Protein AF-0000000079068312 (afdb_homodimer)

Sequence (578 aa):
MGRGDLSDEQWAALAPLLPVVVLGRPPVDRRKLIDGIRWRVRTGAPWRDLPREYGPWQTVYGLFRRWQRDGTWPMLLTRLQARADAAGLITWEVNVDSTICRAHQHAAGARRDGRAQKEPPGGVHVEPEDHGLGRSRGGFTTKIHLACEQGQRPLSVLVTAGQRGDSPPFTAVLERIRVPRIGPGRPRVRPLRVRGDKAYSSRANRVYLRKRGIRCTIPEPADQVGNRKRRGKGGGRPPAFDRQDYKARHAVECGINRLKRNRAVATRFDKLALPLEATVLIAAIGEWLMGRGDLSDEQWAALAPLLPVVVLGRPPVDRRKLIDGIRWRVRTGAPWRDLPREYGPWQTVYGLFRRWQRDGTWPMLLTRLQARADAAGLITWEVNVDSTICRAHQHAAGARRDGRAQKEPPGGVHVEPEDHGLGRSRGGFTTKIHLACEQGQRPLSVLVTAGQRGDSPPFTAVLERIRVPRIGPGRPRVRPLRVRGDKAYSSRANRVYLRKRGIRCTIPEPADQVGNRKRRGKGGGRPPAFDRQDYKARHAVECGINRLKRNRAVATRFDKLALPLEATVLIAAIGEWL

Organism: Streptomyces microflavus (NCBI:txid1919)

Radius of gyration: 27.27 Å; Cα contacts (8 Å, |Δi|>4): 1027; chains: 2; bounding box: 71×75×56 Å

pLDDT: mean 91.15, std 11.71, range [41.75, 98.69]

Structure (mmCIF, N/CA/C/O backbone):
data_AF-0000000079068312-model_v1
#
loop_
_entity.id
_entity.type
_entity.pdbx_description
1 polymer 'IS5 family transposase'
#
loop_
_atom_site.group_PDB
_atom_site.id
_atom_site.type_symbol
_atom_site.label_atom_id
_atom_site.label_alt_id
_atom_site.label_comp_id
_atom_site.label_asym_id
_atom_site.label_entity_id
_atom_site.label_seq_id
_atom_site.pdbx_PDB_ins_code
_atom_site.Cartn_x
_atom_site.Cartn_y
_atom_site.Cartn_z
_atom_site.occupancy
_atom_site.B_iso_or_equiv
_atom_site.auth_seq_id
_atom_site.auth_comp_id
_atom_site.auth_asym_id
_atom_site.auth_atom_id
_atom_site.pdbx_PDB_model_num
ATOM 1 N N . MET A 1 1 ? 25.344 -10.359 2.004 1 69.12 1 MET A N 1
ATOM 2 C CA . MET A 1 1 ? 24.078 -10.656 1.359 1 69.12 1 MET A CA 1
ATOM 3 C C . MET A 1 1 ? 22.938 -9.859 1.995 1 69.12 1 MET A C 1
ATOM 5 O O . MET A 1 1 ? 22.875 -9.734 3.221 1 69.12 1 MET A O 1
ATOM 9 N N . GLY A 1 2 ? 22.297 -9.141 1.088 1 75.62 2 GLY A N 1
ATOM 10 C CA . GLY A 1 2 ? 21.219 -8.336 1.62 1 75.62 2 GLY A CA 1
ATOM 11 C C . GLY A 1 2 ? 20.016 -9.156 2.037 1 75.62 2 GLY A C 1
ATOM 12 O O . GLY A 1 2 ? 19.891 -10.328 1.672 1 75.62 2 GLY A O 1
ATOM 13 N N . ARG A 1 3 ? 19.203 -8.641 2.889 1 85 3 ARG A N 1
ATOM 14 C CA . ARG A 1 3 ? 17.953 -9.273 3.299 1 85 3 ARG A CA 1
ATOM 15 C C . ARG A 1 3 ? 17.078 -9.602 2.09 1 85 3 ARG A C 1
ATOM 17 O O . ARG A 1 3 ? 16.859 -8.75 1.23 1 85 3 ARG A O 1
ATOM 24 N N . GLY A 1 4 ? 16.688 -10.914 1.946 1 88.94 4 GLY A N 1
ATOM 25 C CA . GLY A 1 4 ? 15.828 -11.312 0.851 1 88.94 4 GLY A CA 1
ATOM 26 C C . GLY A 1 4 ? 16.578 -11.797 -0.37 1 88.94 4 GLY A C 1
ATOM 27 O O . GLY A 1 4 ? 15.984 -12.289 -1.325 1 88.94 4 GLY A O 1
ATOM 28 N N . ASP A 1 5 ? 17.953 -11.664 -0.339 1 94.81 5 ASP A N 1
ATOM 29 C CA . ASP A 1 5 ? 18.75 -12.18 -1.445 1 94.81 5 ASP A CA 1
ATOM 30 C C . ASP A 1 5 ? 18.641 -13.703 -1.534 1 94.81 5 ASP A C 1
ATOM 32 O O . ASP A 1 5 ? 18.359 -14.367 -0.54 1 94.81 5 ASP A O 1
ATOM 36 N N . LEU A 1 6 ? 18.938 -14.148 -2.766 1 97 6 LEU A N 1
ATOM 37 C CA . LEU A 1 6 ? 18.938 -15.594 -2.971 1 97 6 LEU A CA 1
ATOM 38 C C . LEU A 1 6 ? 20.062 -16.25 -2.174 1 97 6 LEU A C 1
ATOM 40 O O . LEU A 1 6 ? 21.219 -15.812 -2.229 1 97 6 LEU A O 1
ATOM 44 N N . SER A 1 7 ? 19.75 -17.297 -1.382 1 97.12 7 SER A N 1
ATOM 45 C CA . SER A 1 7 ? 20.781 -18.141 -0.792 1 97.12 7 SER A CA 1
ATOM 46 C C . SER A 1 7 ? 21.531 -18.922 -1.862 1 97.12 7 SER A C 1
ATOM 48 O O . SER A 1 7 ? 21.109 -18.969 -3.02 1 97.12 7 SER A O 1
ATOM 50 N N . ASP A 1 8 ? 22.625 -19.484 -1.487 1 96.06 8 ASP A N 1
ATOM 51 C CA . ASP A 1 8 ? 23.375 -20.297 -2.43 1 96.06 8 ASP A CA 1
ATOM 52 C C . ASP A 1 8 ? 22.547 -21.469 -2.93 1 96.06 8 ASP A C 1
ATOM 54 O O . ASP A 1 8 ? 22.625 -21.859 -4.098 1 96.06 8 ASP A O 1
ATOM 58 N N . GLU A 1 9 ? 21.75 -22.016 -2.072 1 96.62 9 GLU A N 1
ATOM 59 C CA . GLU A 1 9 ? 20.875 -23.125 -2.438 1 96.62 9 GLU A CA 1
ATOM 60 C C . GLU A 1 9 ? 19.812 -22.688 -3.436 1 96.62 9 GLU A C 1
ATOM 62 O O . GLU A 1 9 ? 19.562 -23.375 -4.43 1 96.62 9 GLU A O 1
ATOM 67 N N . GLN A 1 10 ? 19.234 -21.578 -3.191 1 97.25 10 GLN A N 1
ATOM 68 C CA . GLN A 1 10 ? 18.203 -21.047 -4.094 1 97.25 10 GLN A CA 1
ATOM 69 C C . GLN A 1 10 ? 18.797 -20.703 -5.457 1 97.25 10 GLN A C 1
ATOM 71 O O . GLN A 1 10 ? 18.172 -20.969 -6.492 1 97.25 10 GLN A O 1
ATOM 76 N N . TRP A 1 11 ? 19.953 -20.141 -5.395 1 96.5 11 TRP A N 1
ATOM 77 C CA . TRP A 1 11 ? 20.609 -19.797 -6.652 1 96.5 11 TRP A CA 1
ATOM 78 C C . TRP A 1 11 ? 20.969 -21.062 -7.441 1 96.5 11 TRP A C 1
ATOM 80 O O . TRP A 1 11 ? 20.781 -21.109 -8.656 1 96.5 11 TRP A O 1
ATOM 90 N N . ALA A 1 12 ? 21.422 -22.062 -6.762 1 96.44 12 ALA A N 1
ATOM 91 C CA . ALA A 1 12 ? 21.766 -23.312 -7.41 1 96.44 12 ALA A CA 1
ATOM 92 C C . ALA A 1 12 ? 20.547 -23.938 -8.094 1 96.44 12 ALA A C 1
ATOM 94 O O . ALA A 1 12 ? 20.672 -24.562 -9.148 1 96.44 12 ALA A O 1
ATOM 95 N N . ALA A 1 13 ? 19.406 -23.688 -7.52 1 96.38 13 ALA A N 1
ATOM 96 C CA . ALA A 1 13 ? 18.156 -24.203 -8.086 1 96.38 13 ALA A CA 1
ATOM 97 C C . ALA A 1 13 ? 17.703 -23.375 -9.281 1 96.38 13 ALA A C 1
ATOM 99 O O . ALA A 1 13 ? 17.203 -23.906 -10.266 1 96.38 13 ALA A O 1
ATOM 100 N N . LEU A 1 14 ? 17.922 -22.078 -9.234 1 97.06 14 LEU A N 1
ATOM 101 C CA . LEU A 1 14 ? 17.391 -21.156 -10.227 1 97.06 14 LEU A CA 1
ATOM 102 C C . LEU A 1 14 ? 18.328 -21.031 -11.414 1 97.06 14 LEU A C 1
ATOM 104 O O . LEU A 1 14 ? 17.875 -20.969 -12.562 1 97.06 14 LEU A O 1
ATOM 108 N N . ALA A 1 15 ? 19.594 -21.047 -11.203 1 95.56 15 ALA A N 1
ATOM 109 C CA . ALA A 1 15 ? 20.609 -20.719 -12.195 1 95.56 15 ALA A CA 1
ATOM 110 C C . ALA A 1 15 ? 20.5 -21.609 -13.422 1 95.56 15 ALA A C 1
ATOM 112 O O . ALA A 1 15 ? 20.516 -21.125 -14.555 1 95.56 15 ALA A O 1
ATOM 113 N N . PRO A 1 16 ? 20.328 -22.906 -13.234 1 94.81 16 PRO A N 1
ATOM 114 C CA . PRO A 1 16 ? 20.25 -23.781 -14.406 1 94.81 16 PRO A CA 1
ATOM 115 C C . PRO A 1 16 ? 19 -23.531 -15.25 1 94.81 16 PRO A C 1
ATOM 117 O O . PRO A 1 16 ? 18.922 -24 -16.391 1 94.81 16 PRO A O 1
ATOM 120 N N . LEU A 1 17 ? 18.062 -22.891 -14.688 1 95.81 17 LEU A N 1
ATOM 121 C CA . LEU A 1 17 ? 16.797 -22.688 -15.383 1 95.81 17 LEU A CA 1
ATOM 122 C C . LEU A 1 17 ? 16.812 -21.406 -16.219 1 95.81 17 LEU A C 1
ATOM 124 O O . LEU A 1 17 ? 15.906 -21.156 -17 1 95.81 17 LEU A O 1
ATOM 128 N N . LEU A 1 18 ? 17.828 -20.594 -16 1 94.69 18 LEU A N 1
ATOM 129 C CA . LEU A 1 18 ? 17.891 -19.297 -16.688 1 94.69 18 LEU A CA 1
ATOM 130 C C . LEU A 1 18 ? 18.172 -19.484 -18.172 1 94.69 18 LEU A C 1
ATOM 132 O O . LEU A 1 18 ? 18.812 -20.453 -18.578 1 94.69 18 LEU A O 1
ATOM 136 N N . PRO A 1 19 ? 17.594 -18.547 -18.922 1 90.25 19 PRO A N 1
ATOM 137 C CA . PRO A 1 19 ? 17.922 -18.609 -20.359 1 90.25 19 PRO A CA 1
ATOM 138 C C . PRO A 1 19 ? 19.406 -18.484 -20.625 1 90.25 19 PRO A C 1
ATOM 140 O O . PRO A 1 19 ? 20.109 -17.734 -19.922 1 90.25 19 PRO A O 1
ATOM 143 N N . VAL A 1 20 ? 19.891 -19.344 -21.531 1 80.56 20 VAL A N 1
ATOM 144 C CA . VAL A 1 20 ? 21.312 -19.328 -21.906 1 80.56 20 VAL A CA 1
ATOM 145 C C . VAL A 1 20 ? 21.609 -18.078 -22.734 1 80.56 20 VAL A C 1
ATOM 147 O O . VAL A 1 20 ? 20.828 -17.734 -23.625 1 80.56 20 VAL A O 1
ATOM 150 N N . VAL A 1 21 ? 22.484 -17.266 -22.125 1 67.69 21 VAL A N 1
ATOM 151 C CA . VAL A 1 21 ? 22.906 -16.109 -22.891 1 67.69 21 VAL A CA 1
ATOM 152 C C . VAL A 1 21 ? 23.953 -16.5 -23.922 1 67.69 21 VAL A C 1
ATOM 154 O O . VAL A 1 21 ? 24.984 -17.094 -23.578 1 67.69 21 VAL A O 1
ATOM 157 N N . VAL A 1 22 ? 23.547 -16.859 -25.203 1 59.09 22 VAL A N 1
ATOM 158 C CA . VAL A 1 22 ? 24.469 -17.328 -26.234 1 59.09 22 VAL A CA 1
ATOM 159 C C . VAL A 1 22 ? 25.547 -16.25 -26.469 1 59.09 22 VAL A C 1
ATOM 161 O O . VAL A 1 22 ? 26.734 -16.562 -26.547 1 59.09 22 VAL A O 1
ATOM 164 N N . LEU A 1 23 ? 25.312 -15.148 -27.125 1 53.06 23 LEU A N 1
ATOM 165 C CA . LEU A 1 23 ? 26.266 -14.219 -27.719 1 53.06 23 LEU A CA 1
ATOM 166 C C . LEU A 1 23 ? 26.391 -12.953 -26.891 1 53.06 23 LEU A C 1
ATOM 168 O O . LEU A 1 23 ? 25.438 -12.523 -26.25 1 53.06 23 LEU A O 1
ATOM 172 N N . GLY A 1 24 ? 27.719 -12.5 -26.5 1 51.12 24 GLY A N 1
ATOM 173 C CA . GLY A 1 24 ? 28.062 -11.156 -26.062 1 51.12 24 GLY A CA 1
ATOM 174 C C . GLY A 1 24 ? 28.719 -11.117 -24.688 1 51.12 24 GLY A C 1
ATOM 175 O O . GLY A 1 24 ? 29.172 -12.148 -24.188 1 51.12 24 GLY A O 1
ATOM 176 N N . ARG A 1 25 ? 28.875 -9.977 -24.125 1 53.34 25 ARG A N 1
ATOM 177 C CA . ARG A 1 25 ? 29.609 -9.648 -22.906 1 53.34 25 ARG A CA 1
ATOM 178 C C . ARG A 1 25 ? 29.062 -10.438 -21.719 1 53.34 25 ARG A C 1
ATOM 180 O O . ARG A 1 25 ? 27.859 -10.586 -21.562 1 53.34 25 ARG A O 1
ATOM 187 N N . PRO A 1 26 ? 30.047 -11.148 -21.172 1 54.88 26 PRO A N 1
ATOM 188 C CA . PRO A 1 26 ? 29.641 -11.891 -19.969 1 54.88 26 PRO A CA 1
ATOM 189 C C . PRO A 1 26 ? 28.625 -11.133 -19.125 1 54.88 26 PRO A C 1
ATOM 191 O O . PRO A 1 26 ? 28.797 -9.938 -18.875 1 54.88 26 PRO A O 1
ATOM 194 N N . PRO A 1 27 ? 27.406 -11.656 -19.031 1 55.81 27 PRO A N 1
ATOM 195 C CA . PRO A 1 27 ? 26.344 -10.914 -18.359 1 55.81 27 PRO A CA 1
ATOM 196 C C . PRO A 1 27 ? 26.734 -10.453 -16.969 1 55.81 27 PRO A C 1
ATOM 198 O O . PRO A 1 27 ? 27.562 -11.094 -16.312 1 55.81 27 PRO A O 1
ATOM 201 N N . VAL A 1 28 ? 26.625 -9.148 -16.641 1 63.72 28 VAL A N 1
ATOM 202 C CA . VAL A 1 28 ? 26.562 -8.656 -15.266 1 63.72 28 VAL A CA 1
ATOM 203 C C . VAL A 1 28 ? 26.031 -9.758 -14.344 1 63.72 28 VAL A C 1
ATOM 205 O O . VAL A 1 28 ? 25.297 -10.641 -14.789 1 63.72 28 VAL A O 1
ATOM 208 N N . ASP A 1 29 ? 26.641 -9.93 -13.172 1 86.81 29 ASP A N 1
ATOM 209 C CA . ASP A 1 29 ? 26.234 -10.891 -12.148 1 86.81 29 ASP A CA 1
ATOM 210 C C . ASP A 1 29 ? 24.703 -11 -12.078 1 86.81 29 ASP A C 1
ATOM 212 O O . ASP A 1 29 ? 24.047 -10.172 -11.438 1 86.81 29 ASP A O 1
ATOM 216 N N . ARG A 1 30 ? 24.172 -12 -12.969 1 91.69 30 ARG A N 1
ATOM 217 C CA . ARG A 1 30 ? 22.734 -12.203 -13.07 1 91.69 30 ARG A CA 1
ATOM 218 C C . ARG A 1 30 ? 22.109 -12.383 -11.695 1 91.69 30 ARG A C 1
ATOM 220 O O . ARG A 1 30 ? 20.984 -11.953 -11.461 1 91.69 30 ARG A O 1
ATOM 227 N N . ARG A 1 31 ? 22.891 -13.07 -10.922 1 94.94 31 ARG A N 1
ATOM 228 C CA . ARG A 1 31 ? 22.391 -13.273 -9.57 1 94.94 31 ARG A CA 1
ATOM 229 C C . ARG A 1 31 ? 22.125 -11.945 -8.875 1 94.94 31 ARG A C 1
ATOM 231 O O . ARG A 1 31 ? 21.078 -11.758 -8.258 1 94.94 31 ARG A O 1
ATOM 238 N N . LYS A 1 32 ? 23.031 -11.086 -9.062 1 95.56 32 LYS A N 1
ATOM 239 C CA . LYS A 1 32 ? 22.922 -9.766 -8.453 1 95.56 32 LYS A CA 1
ATOM 240 C C . LYS A 1 32 ? 21.734 -8.992 -9.016 1 95.56 32 LYS A C 1
ATOM 242 O O . LYS A 1 32 ? 21 -8.344 -8.273 1 95.56 32 LYS A O 1
ATOM 247 N N . LEU A 1 33 ? 21.531 -9.047 -10.273 1 96.25 33 LEU A N 1
ATOM 248 C CA . LEU A 1 33 ? 20.422 -8.344 -10.914 1 96.25 33 LEU A CA 1
ATOM 249 C C . LEU A 1 33 ? 19.078 -8.922 -10.469 1 96.25 33 LEU A C 1
ATOM 251 O O . LEU A 1 33 ? 18.141 -8.18 -10.172 1 96.25 33 LEU A O 1
ATOM 255 N N . ILE A 1 34 ? 19.016 -10.203 -10.391 1 97.56 34 ILE A N 1
ATOM 256 C CA . ILE A 1 34 ? 17.781 -10.859 -9.953 1 97.56 34 ILE A CA 1
ATOM 257 C C . ILE A 1 34 ? 17.5 -10.5 -8.492 1 97.56 34 ILE A C 1
ATOM 259 O O . ILE A 1 34 ? 16.359 -10.234 -8.125 1 97.56 34 ILE A O 1
ATOM 263 N N . ASP A 1 35 ? 18.578 -10.469 -7.715 1 97.81 35 ASP A N 1
ATOM 264 C CA . ASP A 1 35 ? 18.438 -10.047 -6.324 1 97.81 35 ASP A CA 1
ATOM 265 C C . ASP A 1 35 ? 17.875 -8.625 -6.238 1 97.81 35 ASP A C 1
ATOM 267 O O . ASP A 1 35 ? 17.031 -8.336 -5.387 1 97.81 35 ASP A O 1
ATOM 271 N N . GLY A 1 36 ? 18.375 -7.766 -7.102 1 97.62 36 GLY A N 1
ATOM 272 C CA . GLY A 1 36 ? 17.844 -6.41 -7.148 1 97.62 36 GLY A CA 1
ATOM 273 C C . GLY A 1 36 ? 16.375 -6.359 -7.484 1 97.62 36 GLY A C 1
ATOM 274 O O . GLY A 1 36 ? 15.617 -5.59 -6.879 1 97.62 36 GLY A O 1
ATOM 275 N N . ILE A 1 37 ? 15.953 -7.168 -8.445 1 98.5 37 ILE A N 1
ATOM 276 C CA . ILE A 1 37 ? 14.547 -7.238 -8.836 1 98.5 37 ILE A CA 1
ATOM 277 C C . ILE A 1 37 ? 13.711 -7.746 -7.66 1 98.5 37 ILE A C 1
ATOM 279 O O . ILE A 1 37 ? 12.656 -7.184 -7.355 1 98.5 37 ILE A O 1
ATOM 283 N N . ARG A 1 38 ? 14.219 -8.781 -7.023 1 98.38 38 ARG A N 1
ATOM 284 C CA . ARG A 1 38 ? 13.508 -9.352 -5.879 1 98.38 38 ARG A CA 1
ATOM 285 C C . ARG A 1 38 ? 13.43 -8.344 -4.73 1 98.38 38 ARG A C 1
ATOM 287 O O . ARG A 1 38 ? 12.43 -8.297 -4.016 1 98.38 38 ARG A O 1
ATOM 294 N N . TRP A 1 39 ? 14.492 -7.613 -4.551 1 97.94 39 TRP A N 1
ATOM 295 C CA . TRP A 1 39 ? 14.492 -6.559 -3.539 1 97.94 39 TRP A CA 1
ATOM 296 C C . TRP A 1 39 ? 13.375 -5.551 -3.803 1 97.94 39 TRP A C 1
ATOM 298 O O . TRP A 1 39 ? 12.633 -5.188 -2.889 1 97.94 39 TRP A O 1
ATOM 308 N N . ARG A 1 40 ? 13.25 -5.145 -5.07 1 98 40 ARG A N 1
ATOM 309 C CA . ARG A 1 40 ? 12.219 -4.188 -5.445 1 98 40 ARG A CA 1
ATOM 310 C C . ARG A 1 40 ? 10.82 -4.766 -5.227 1 98 40 ARG A C 1
ATOM 312 O O . ARG A 1 40 ? 9.914 -4.062 -4.789 1 98 40 ARG A O 1
ATOM 319 N N . VAL A 1 41 ? 10.656 -6.012 -5.5 1 98.31 41 VAL A N 1
ATOM 320 C CA . VAL A 1 41 ? 9.367 -6.676 -5.32 1 98.31 41 VAL A CA 1
ATOM 321 C C . VAL A 1 41 ? 9.023 -6.738 -3.832 1 98.31 41 VAL A C 1
ATOM 323 O O . VAL A 1 41 ? 7.887 -6.461 -3.441 1 98.31 41 VAL A O 1
ATOM 326 N N . ARG A 1 42 ? 10 -7.059 -3.039 1 97.62 42 ARG A N 1
ATOM 327 C CA . ARG A 1 42 ? 9.781 -7.215 -1.604 1 97.62 42 ARG A CA 1
ATOM 328 C C . ARG A 1 42 ? 9.484 -5.871 -0.945 1 97.62 42 ARG A C 1
ATOM 330 O O . ARG A 1 42 ? 8.594 -5.766 -0.103 1 97.62 42 ARG A O 1
ATOM 337 N N . THR A 1 43 ? 10.164 -4.832 -1.338 1 97.12 43 THR A N 1
ATOM 338 C CA . THR A 1 43 ? 10.109 -3.572 -0.606 1 97.12 43 THR A CA 1
ATOM 339 C C . THR A 1 43 ? 9.062 -2.639 -1.211 1 97.12 43 THR A C 1
ATOM 341 O O . THR A 1 43 ? 8.57 -1.731 -0.538 1 97.12 43 THR A O 1
ATOM 344 N N . GLY A 1 44 ? 8.828 -2.818 -2.486 1 96.62 44 GLY A N 1
ATOM 345 C CA . GLY A 1 44 ? 7.902 -1.925 -3.16 1 96.62 44 GLY A CA 1
ATOM 346 C C . GLY A 1 44 ? 8.492 -0.557 -3.445 1 96.62 44 GLY A C 1
ATOM 347 O O . GLY A 1 44 ? 7.789 0.342 -3.912 1 96.62 44 GLY A O 1
ATOM 348 N N . ALA A 1 45 ? 9.781 -0.341 -3.219 1 96.75 45 ALA A N 1
ATOM 349 C CA . ALA A 1 45 ? 10.422 0.949 -3.455 1 96.75 45 ALA A CA 1
ATOM 350 C C . ALA A 1 45 ? 10.414 1.303 -4.938 1 96.75 45 ALA A C 1
ATOM 352 O O . ALA A 1 45 ? 10.352 0.416 -5.793 1 96.75 45 ALA A O 1
ATOM 353 N N . PRO A 1 46 ? 10.414 2.623 -5.254 1 96.31 46 PRO A N 1
ATOM 354 C CA . PRO A 1 46 ? 10.617 2.988 -6.66 1 96.31 46 PRO A CA 1
A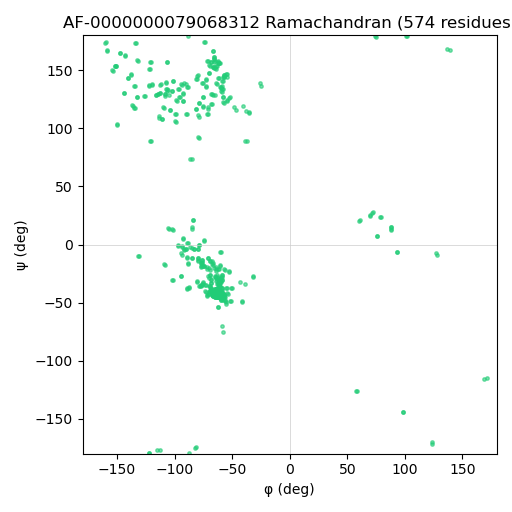TOM 355 C C . PRO A 1 46 ? 11.914 2.434 -7.238 1 96.31 46 PRO A C 1
ATOM 357 O O . PRO A 1 46 ? 12.922 2.357 -6.531 1 96.31 46 PRO A O 1
ATOM 360 N N . TRP A 1 47 ? 11.859 2.102 -8.508 1 96.06 47 TRP A N 1
ATOM 361 C CA . TRP A 1 47 ? 13.031 1.527 -9.172 1 96.06 47 TRP A CA 1
ATOM 362 C C . TRP A 1 47 ? 14.242 2.439 -9.023 1 96.06 47 TRP A C 1
ATOM 364 O O . TRP A 1 47 ? 15.359 1.964 -8.812 1 96.06 47 TRP A O 1
ATOM 374 N N . ARG A 1 48 ? 14.094 3.707 -9.07 1 95.5 48 ARG A N 1
ATOM 375 C CA . ARG A 1 48 ? 15.195 4.66 -9.023 1 95.5 48 ARG A CA 1
ATOM 376 C C . ARG A 1 48 ? 15.828 4.711 -7.641 1 95.5 48 ARG A C 1
ATOM 378 O O 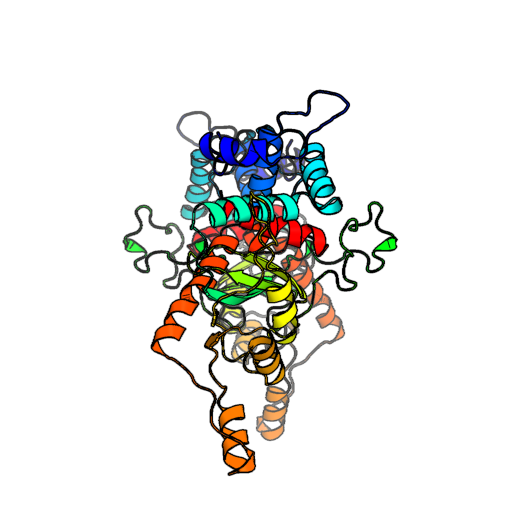. ARG A 1 48 ? 16.906 5.273 -7.465 1 95.5 48 ARG A O 1
ATOM 385 N N . ASP A 1 49 ? 15.172 4.105 -6.656 1 95.31 49 ASP A N 1
ATOM 386 C CA . ASP A 1 49 ? 15.672 4.102 -5.285 1 95.31 49 ASP A CA 1
ATOM 387 C C . ASP A 1 49 ? 16.328 2.762 -4.949 1 95.31 49 ASP A C 1
ATOM 389 O O . ASP A 1 49 ? 16.594 2.471 -3.779 1 95.31 49 ASP A O 1
ATOM 393 N N . LEU A 1 50 ? 16.562 1.973 -5.941 1 95.12 50 LEU A N 1
ATOM 394 C CA . LEU A 1 50 ? 17.25 0.696 -5.762 1 95.12 50 LEU A CA 1
ATOM 395 C C . LEU A 1 50 ? 18.641 0.901 -5.168 1 95.12 50 LEU A C 1
ATOM 397 O O . LEU A 1 50 ? 19.391 1.774 -5.613 1 95.12 50 LEU A O 1
ATOM 401 N N . PRO A 1 51 ? 18.969 0.11 -4.113 1 93.19 51 PRO A N 1
ATOM 402 C CA . PRO A 1 51 ? 20.328 0.218 -3.568 1 93.19 51 PRO A CA 1
ATOM 403 C C . PRO A 1 51 ? 21.406 0.001 -4.625 1 93.19 51 PRO A C 1
ATOM 405 O O . PRO A 1 51 ? 21.266 -0.867 -5.492 1 93.19 51 PRO A O 1
ATOM 408 N N . ARG A 1 52 ? 22.453 0.646 -4.492 1 90.69 52 ARG A N 1
ATOM 409 C CA . ARG A 1 52 ? 23.516 0.64 -5.492 1 90.69 52 ARG A CA 1
ATOM 410 C C . ARG A 1 52 ? 24.25 -0.702 -5.512 1 90.69 52 ARG A C 1
ATOM 412 O O . ARG A 1 52 ? 24.922 -1.034 -6.488 1 90.69 52 ARG A O 1
ATOM 419 N N . GLU A 1 53 ? 24.109 -1.401 -4.457 1 91 53 GLU A N 1
ATOM 420 C CA . GLU A 1 53 ? 24.797 -2.691 -4.367 1 91 53 GLU A CA 1
ATOM 421 C C . GLU A 1 53 ? 24.297 -3.65 -5.445 1 91 53 GLU A C 1
ATOM 423 O O . GLU A 1 53 ? 24.984 -4.617 -5.781 1 91 53 GLU A O 1
ATOM 428 N N . TYR A 1 54 ? 23.094 -3.43 -6.004 1 94.5 54 TYR A N 1
ATOM 429 C CA . TYR A 1 54 ? 22.547 -4.32 -7.02 1 94.5 54 TYR A CA 1
ATOM 430 C C . TYR A 1 54 ? 22.922 -3.852 -8.422 1 94.5 54 TYR A C 1
ATOM 432 O O . TYR A 1 54 ? 22.625 -4.527 -9.406 1 94.5 54 TYR A O 1
ATOM 440 N N . GLY A 1 55 ? 23.578 -2.676 -8.484 1 92.25 55 GLY A N 1
ATOM 441 C CA . GLY A 1 55 ? 23.906 -2.08 -9.773 1 92.25 55 GLY A CA 1
ATOM 442 C C . GLY A 1 55 ? 22.969 -0.949 -10.156 1 92.25 55 GLY A C 1
ATOM 443 O O . GLY A 1 55 ? 22.109 -0.557 -9.367 1 92.25 55 GLY A O 1
ATOM 444 N N . PRO A 1 56 ? 23.234 -0.345 -11.336 1 94.94 56 PRO A N 1
ATOM 445 C CA . PRO A 1 56 ? 22.344 0.727 -11.797 1 94.94 56 PRO A CA 1
ATOM 446 C C . PRO A 1 56 ? 20.891 0.272 -11.93 1 94.94 56 PRO A C 1
ATOM 448 O O . PRO A 1 56 ? 20.625 -0.79 -12.5 1 94.94 56 PRO A O 1
ATOM 451 N N . TRP A 1 57 ? 19.969 1.12 -11.398 1 95.56 57 TRP A N 1
ATOM 452 C CA . TRP A 1 57 ? 18.562 0.725 -11.398 1 95.56 57 TRP A CA 1
ATOM 453 C C . TRP A 1 57 ? 18.062 0.479 -12.82 1 95.56 57 TRP A C 1
ATOM 455 O O . TRP A 1 57 ? 17.219 -0.386 -13.047 1 95.56 57 TRP A O 1
ATOM 465 N N . GLN A 1 58 ? 18.656 1.149 -13.789 1 96.75 58 GLN A N 1
ATOM 466 C CA . GLN A 1 58 ? 18.234 0.985 -15.172 1 96.75 58 GLN A CA 1
ATOM 467 C C . GLN A 1 58 ? 18.547 -0.421 -15.68 1 96.75 58 GLN A C 1
ATOM 469 O O . GLN A 1 58 ? 17.766 -0.996 -16.453 1 96.75 58 GLN A O 1
ATOM 474 N N . THR A 1 59 ? 19.688 -0.914 -15.297 1 96.25 59 THR A N 1
ATOM 475 C CA . THR A 1 59 ? 20.109 -2.252 -15.711 1 96.25 59 THR A CA 1
ATOM 476 C C . THR A 1 59 ? 19.203 -3.311 -15.078 1 96.25 59 THR A C 1
ATOM 478 O O . THR A 1 59 ? 18.766 -4.242 -15.758 1 96.25 59 THR A O 1
ATOM 481 N N . VAL A 1 60 ? 18.922 -3.127 -13.797 1 97.06 60 VAL A N 1
ATOM 482 C CA . VAL A 1 60 ? 18.062 -4.059 -13.078 1 97.06 60 VAL A CA 1
ATOM 483 C C . VAL A 1 60 ? 16.656 -4.012 -13.664 1 97.06 60 VAL A C 1
ATOM 485 O O . VAL A 1 60 ? 16.078 -5.051 -13.977 1 97.06 60 VAL A O 1
ATOM 488 N N . TYR A 1 61 ? 16.172 -2.812 -13.891 1 97.25 61 TYR A N 1
ATOM 489 C CA . TYR A 1 61 ? 14.852 -2.633 -14.484 1 97.25 61 TYR A CA 1
ATOM 490 C C . TYR A 1 61 ? 14.805 -3.188 -15.898 1 97.25 61 TYR A C 1
ATOM 492 O O . TYR A 1 61 ? 13.805 -3.777 -16.312 1 97.25 61 TYR A O 1
ATOM 500 N N . GLY A 1 62 ? 15.852 -2.941 -16.578 1 96.06 62 GLY A N 1
ATOM 501 C CA . GLY A 1 62 ? 15.93 -3.477 -17.922 1 96.06 62 GLY A CA 1
ATOM 502 C C . GLY A 1 62 ? 15.766 -4.984 -17.984 1 96.06 62 GLY A C 1
ATOM 503 O O . GLY A 1 62 ? 15.047 -5.508 -18.844 1 96.06 62 GLY A O 1
ATOM 504 N N . LEU A 1 63 ? 16.422 -5.648 -17.125 1 95.75 63 LEU A N 1
ATOM 505 C CA . LEU A 1 63 ? 16.281 -7.098 -17.078 1 95.75 63 LEU A CA 1
ATOM 506 C C . LEU A 1 63 ? 14.852 -7.492 -16.719 1 95.75 63 LEU A C 1
ATOM 508 O O . LEU A 1 63 ? 14.281 -8.383 -17.359 1 95.75 63 LEU A O 1
ATOM 512 N N . PHE A 1 64 ? 14.305 -6.859 -15.75 1 97.88 64 PHE A N 1
ATOM 513 C CA . PHE A 1 64 ? 12.922 -7.086 -15.344 1 97.88 64 PHE A CA 1
ATOM 514 C C . PHE A 1 64 ? 11.984 -6.988 -16.547 1 97.88 64 PHE A C 1
ATOM 516 O O . PHE A 1 64 ? 11.172 -7.887 -16.766 1 97.88 64 PHE A O 1
ATOM 523 N N . ARG A 1 65 ? 12.133 -5.949 -17.312 1 96.5 65 ARG A N 1
ATOM 524 C CA . ARG A 1 65 ? 11.25 -5.664 -18.438 1 96.5 65 ARG A CA 1
ATOM 525 C C . ARG A 1 65 ? 11.492 -6.645 -19.578 1 96.5 65 ARG A C 1
ATOM 527 O O . ARG A 1 65 ? 10.539 -7.117 -20.203 1 96.5 65 ARG A O 1
ATOM 534 N N . ARG A 1 66 ? 12.688 -6.875 -19.844 1 95.19 66 ARG A N 1
ATOM 535 C CA . ARG A 1 66 ? 13.008 -7.812 -20.906 1 95.19 66 ARG A CA 1
ATOM 536 C C . ARG A 1 66 ? 12.398 -9.18 -20.641 1 95.19 66 ARG A C 1
ATOM 538 O O . ARG A 1 66 ? 11.773 -9.781 -21.516 1 95.19 66 ARG A O 1
ATOM 545 N N . TRP A 1 67 ? 12.586 -9.641 -19.422 1 96.5 67 TRP A N 1
ATOM 546 C CA . TRP A 1 67 ? 12.086 -10.961 -19.047 1 96.5 67 TRP A CA 1
ATOM 547 C C . TRP A 1 67 ? 10.562 -10.961 -18.969 1 96.5 67 TRP A C 1
ATOM 549 O O . TRP A 1 67 ? 9.93 -12 -19.188 1 96.5 67 TRP A O 1
ATOM 559 N N . GLN A 1 68 ? 9.992 -9.812 -18.656 1 96.69 68 GLN A N 1
ATOM 560 C CA . GLN A 1 68 ? 8.539 -9.672 -18.766 1 96.69 68 GLN A CA 1
ATOM 561 C C . GLN A 1 68 ? 8.078 -9.797 -20.203 1 96.69 68 GLN A C 1
ATOM 563 O O . GLN A 1 68 ? 7.121 -10.516 -20.5 1 96.69 68 GLN A O 1
ATOM 568 N N . ARG A 1 69 ? 8.734 -9.25 -21.094 1 95.44 69 ARG A N 1
ATOM 569 C CA . ARG A 1 69 ? 8.328 -9.148 -22.484 1 95.44 69 ARG A CA 1
ATOM 570 C C . ARG A 1 69 ? 8.547 -10.477 -23.203 1 95.44 69 ARG A C 1
ATOM 572 O O . ARG A 1 69 ? 7.75 -10.852 -24.078 1 95.44 69 ARG A O 1
ATOM 579 N N . ASP A 1 70 ? 9.586 -11.117 -22.828 1 95.06 70 ASP A N 1
ATOM 580 C CA . ASP A 1 70 ? 9.906 -12.305 -23.609 1 95.06 70 ASP A CA 1
ATOM 581 C C . ASP A 1 70 ? 9.367 -13.562 -22.938 1 95.06 70 ASP A C 1
ATOM 583 O O . ASP A 1 70 ? 9.57 -14.68 -23.422 1 95.06 70 ASP A O 1
ATOM 587 N N . GLY A 1 71 ? 8.742 -13.43 -21.812 1 95.94 71 GLY A N 1
ATOM 588 C CA . GLY A 1 71 ? 8.062 -14.547 -21.172 1 95.94 71 GLY A CA 1
ATOM 589 C C . GLY A 1 71 ? 8.961 -15.359 -20.266 1 95.94 71 GLY A C 1
ATOM 590 O O . GLY A 1 71 ? 8.617 -16.484 -19.891 1 95.94 71 GLY A O 1
ATOM 591 N N . THR A 1 72 ? 10.109 -14.844 -19.906 1 96.88 72 THR A N 1
ATOM 592 C CA . THR A 1 72 ? 11.062 -15.57 -19.078 1 96.88 72 THR A CA 1
ATOM 593 C C . THR A 1 72 ? 10.516 -15.781 -17.672 1 96.88 72 THR A C 1
ATOM 595 O O . THR A 1 72 ? 10.688 -16.859 -17.094 1 96.88 72 THR A O 1
ATOM 598 N N . TRP A 1 73 ? 9.836 -14.82 -17.109 1 97.62 73 TRP A N 1
ATOM 599 C CA . TRP A 1 73 ? 9.336 -14.961 -15.742 1 97.62 73 TRP A CA 1
ATOM 600 C C . TRP A 1 73 ? 8.352 -16.125 -15.641 1 97.62 73 TRP A C 1
ATOM 602 O O . TRP A 1 73 ? 8.539 -17.031 -14.836 1 97.62 73 TRP A O 1
ATOM 612 N N . PRO A 1 74 ? 7.285 -16.141 -16.516 1 96.69 74 PRO A N 1
ATOM 613 C CA . PRO A 1 74 ? 6.391 -17.297 -16.406 1 96.69 74 PRO A CA 1
ATOM 614 C C . PRO A 1 74 ? 7.09 -18.609 -16.75 1 96.69 74 PRO A C 1
ATOM 616 O O . PRO A 1 74 ? 6.75 -19.656 -16.172 1 96.69 74 PRO A O 1
ATOM 619 N N . MET A 1 75 ? 8.031 -18.578 -17.625 1 96.5 75 MET A N 1
ATOM 620 C CA . MET A 1 75 ? 8.797 -19.781 -17.938 1 96.5 75 MET A CA 1
ATOM 621 C C . MET A 1 75 ? 9.539 -20.297 -16.719 1 96.5 75 MET A C 1
ATOM 623 O O . MET A 1 75 ? 9.531 -21.5 -16.438 1 96.5 75 MET A O 1
ATOM 627 N N . LEU A 1 76 ? 10.18 -19.391 -15.984 1 97.62 76 LEU A N 1
ATOM 628 C CA . LEU A 1 76 ? 10.898 -19.781 -14.781 1 97.62 76 LEU A CA 1
ATOM 629 C C . LEU A 1 76 ? 9.953 -20.391 -13.75 1 97.62 76 LEU A C 1
ATOM 631 O O . LEU A 1 76 ? 10.289 -21.406 -13.125 1 97.62 76 LEU A O 1
ATOM 635 N N . LEU A 1 77 ? 8.797 -19.781 -13.578 1 97.81 77 LEU A N 1
ATOM 636 C CA . LEU A 1 77 ? 7.801 -20.312 -12.648 1 97.81 77 LEU A CA 1
ATOM 637 C C . LEU A 1 77 ? 7.422 -21.734 -13.016 1 97.81 77 LEU A C 1
ATOM 639 O O . LEU A 1 77 ? 7.43 -22.625 -12.164 1 97.81 77 LEU A O 1
ATOM 643 N N . THR A 1 78 ? 7.191 -21.953 -14.289 1 96.75 78 THR A N 1
ATOM 644 C CA . THR A 1 78 ? 6.746 -23.266 -14.75 1 96.75 78 THR A CA 1
ATOM 645 C C . THR A 1 78 ? 7.859 -24.297 -14.609 1 96.75 78 THR A C 1
ATOM 647 O O . THR A 1 78 ? 7.602 -25.453 -14.258 1 96.75 78 THR A O 1
ATOM 650 N N . ARG A 1 79 ? 9.047 -23.922 -14.836 1 97.06 79 ARG A N 1
ATOM 651 C CA . ARG A 1 79 ? 10.172 -24.844 -14.703 1 97.06 79 ARG A CA 1
ATOM 652 C C . ARG A 1 79 ? 10.383 -25.234 -13.242 1 97.06 79 ARG A C 1
ATOM 654 O O . ARG A 1 79 ? 10.703 -26.391 -12.945 1 97.06 79 ARG A O 1
ATOM 661 N N . LEU A 1 80 ? 10.242 -24.25 -12.383 1 97.94 80 LEU A N 1
ATOM 662 C CA . LEU A 1 80 ? 10.336 -24.562 -10.961 1 97.94 80 LEU A CA 1
ATOM 663 C C . LEU A 1 80 ? 9.211 -25.5 -10.531 1 97.94 80 LEU A C 1
ATOM 665 O O . LEU A 1 80 ? 9.43 -26.422 -9.742 1 97.94 80 LEU A O 1
ATOM 669 N N . GLN A 1 81 ? 8.023 -25.297 -11.031 1 98.12 81 GLN A N 1
ATOM 670 C CA . GLN A 1 81 ? 6.887 -26.172 -10.75 1 98.12 81 GLN A CA 1
ATOM 671 C C . GLN A 1 81 ? 7.129 -27.578 -11.273 1 98.12 81 GLN A C 1
ATOM 673 O O . GLN A 1 81 ? 6.773 -28.562 -10.617 1 98.12 81 GLN A O 1
ATOM 678 N N . ALA A 1 82 ? 7.723 -27.641 -12.438 1 97.88 82 ALA A N 1
ATOM 679 C CA . ALA A 1 82 ? 8.039 -28.953 -13.008 1 97.88 82 ALA A CA 1
ATOM 680 C C . ALA A 1 82 ? 8.961 -29.75 -12.086 1 97.88 82 ALA A C 1
ATOM 682 O O . ALA A 1 82 ? 8.734 -30.938 -11.844 1 97.88 82 ALA A O 1
ATOM 683 N N . ARG A 1 83 ? 9.938 -29.078 -11.609 1 97.06 83 ARG A N 1
ATOM 684 C CA . ARG A 1 83 ? 10.859 -29.734 -10.68 1 97.06 83 ARG A CA 1
ATOM 685 C C . ARG A 1 83 ? 10.141 -30.156 -9.398 1 97.06 83 ARG A C 1
ATOM 687 O O . ARG A 1 83 ? 10.367 -31.25 -8.891 1 97.06 83 ARG A O 1
ATOM 694 N N . ALA A 1 84 ? 9.289 -29.281 -8.898 1 97.56 84 ALA A N 1
ATOM 695 C CA . ALA A 1 84 ? 8.523 -29.578 -7.691 1 97.56 84 ALA A CA 1
ATOM 696 C C . ALA A 1 84 ? 7.59 -30.766 -7.91 1 97.56 84 ALA A C 1
ATOM 698 O O . ALA A 1 84 ? 7.461 -31.625 -7.039 1 97.56 84 ALA A O 1
ATOM 699 N N . ASP A 1 85 ? 6.961 -30.766 -9.047 1 97 85 ASP A N 1
ATOM 700 C CA . ASP A 1 85 ? 6.047 -31.859 -9.367 1 97 85 ASP A CA 1
ATOM 701 C C . ASP A 1 85 ? 6.793 -33.188 -9.453 1 97 85 ASP A C 1
ATOM 703 O O . ASP A 1 85 ? 6.32 -34.219 -8.93 1 97 85 ASP A O 1
ATOM 707 N N . ALA A 1 86 ? 7.941 -33.188 -10.102 1 96.19 86 ALA A N 1
ATOM 708 C CA . ALA A 1 86 ? 8.758 -34.375 -10.227 1 96.19 86 ALA A CA 1
ATOM 709 C C . ALA A 1 86 ? 9.188 -34.906 -8.852 1 96.19 86 ALA A C 1
ATOM 711 O O . ALA A 1 86 ? 9.312 -36.094 -8.648 1 96.19 86 ALA A O 1
ATOM 712 N N . ALA A 1 87 ? 9.359 -34 -7.945 1 96.44 87 ALA A N 1
ATOM 713 C CA . ALA A 1 87 ? 9.773 -34.344 -6.59 1 96.44 87 ALA A CA 1
ATOM 714 C C . ALA A 1 87 ? 8.57 -34.688 -5.727 1 96.44 87 ALA A C 1
ATOM 716 O O . ALA A 1 87 ? 8.719 -35 -4.535 1 96.44 87 ALA A O 1
ATOM 717 N N . GLY A 1 88 ? 7.359 -34.594 -6.281 1 96 88 GLY A N 1
ATOM 718 C CA . GLY A 1 88 ? 6.152 -34.969 -5.555 1 96 88 GLY A CA 1
ATOM 719 C C . GLY A 1 88 ? 5.707 -33.906 -4.574 1 96 88 GLY A C 1
ATOM 720 O O . GLY A 1 88 ? 5.012 -34.188 -3.598 1 96 88 GLY A O 1
ATOM 721 N N . LEU A 1 89 ? 6.129 -32.625 -4.855 1 96.38 89 LEU A N 1
ATOM 722 C CA . LEU A 1 89 ? 5.887 -31.562 -3.891 1 96.38 89 LEU A CA 1
ATOM 723 C C . LEU A 1 89 ? 4.602 -30.812 -4.219 1 96.38 89 LEU A C 1
ATOM 725 O O . LEU A 1 89 ? 4.129 -30 -3.424 1 96.38 89 LEU A O 1
ATOM 729 N N . ILE A 1 90 ? 3.963 -31.062 -5.332 1 97.62 90 ILE A N 1
ATOM 730 C CA . ILE A 1 90 ? 2.709 -30.406 -5.684 1 97.62 90 ILE A CA 1
ATOM 731 C C . ILE A 1 90 ? 1.535 -31.328 -5.359 1 97.62 90 ILE A C 1
ATOM 733 O O . ILE A 1 90 ? 1.449 -32.438 -5.883 1 97.62 90 ILE A O 1
ATOM 737 N N . THR A 1 91 ? 0.746 -30.938 -4.387 1 97.25 91 THR A N 1
ATOM 738 C CA . THR A 1 91 ? -0.534 -31.594 -4.152 1 97.25 91 THR A CA 1
ATOM 739 C C . THR A 1 91 ? -1.6 -31.062 -5.105 1 97.25 91 THR A C 1
ATOM 741 O O . THR A 1 91 ? -1.918 -29.875 -5.086 1 97.25 91 THR A O 1
ATOM 744 N N . TRP A 1 92 ? -2.104 -31.844 -5.914 1 96.94 92 TRP A N 1
ATOM 745 C CA . TRP A 1 92 ? -2.91 -31.438 -7.059 1 96.94 92 TRP A CA 1
ATOM 746 C C . TRP A 1 92 ? -4.363 -31.219 -6.648 1 96.94 92 TRP A C 1
ATOM 748 O O . TRP A 1 92 ? -5.273 -31.375 -7.465 1 96.94 92 TRP A O 1
ATOM 758 N N . GLU A 1 93 ? -4.605 -31 -5.406 1 97.62 93 GLU A N 1
ATOM 759 C CA . GLU A 1 93 ? -5.824 -30.359 -4.922 1 97.62 93 GLU A CA 1
ATOM 760 C C . GLU A 1 93 ? -5.656 -28.844 -4.84 1 97.62 93 GLU A C 1
ATOM 762 O O . GLU A 1 93 ? -4.891 -28.344 -4.016 1 97.62 93 GLU A O 1
ATOM 767 N N . VAL A 1 94 ? -6.363 -28.219 -5.676 1 98.19 94 VAL A N 1
ATOM 768 C CA . VAL A 1 94 ? -6.086 -26.812 -5.965 1 98.19 94 VAL A CA 1
ATOM 769 C C . VAL A 1 94 ? -7.172 -25.938 -5.344 1 98.19 94 VAL A C 1
ATOM 771 O O . VAL A 1 94 ? -8.352 -26.297 -5.352 1 98.19 94 VAL A O 1
ATOM 774 N N . ASN A 1 95 ? -6.75 -24.844 -4.801 1 98.5 95 ASN A N 1
ATOM 775 C CA . ASN A 1 95 ? -7.637 -23.859 -4.199 1 98.5 95 ASN A CA 1
ATOM 776 C C . ASN A 1 95 ? -7.617 -22.547 -4.977 1 98.5 95 ASN A C 1
ATOM 778 O O . ASN A 1 95 ? -6.547 -22.031 -5.297 1 98.5 95 ASN A O 1
ATOM 782 N N . VAL A 1 96 ? -8.812 -22.047 -5.305 1 98.38 96 VAL A N 1
ATOM 783 C CA . VAL A 1 96 ? -8.898 -20.828 -6.094 1 98.38 96 VAL A CA 1
ATOM 784 C C . VAL A 1 96 ? -9.484 -19.703 -5.242 1 98.38 96 VAL A C 1
ATOM 786 O O . VAL A 1 96 ? -10.406 -19.922 -4.457 1 98.38 96 VAL A O 1
ATOM 789 N N . ASP A 1 97 ? -8.969 -18.562 -5.32 1 98 97 ASP A N 1
ATOM 790 C CA . ASP A 1 97 ? -9.461 -17.344 -4.684 1 98 97 ASP A CA 1
ATOM 791 C C . ASP A 1 97 ? -8.906 -16.109 -5.383 1 98 97 ASP A C 1
ATOM 793 O O . ASP A 1 97 ? -8.195 -16.219 -6.387 1 98 97 ASP A O 1
ATOM 797 N N . SER A 1 98 ? -9.336 -14.977 -5.02 1 97.38 98 SER A N 1
ATOM 798 C CA . SER A 1 98 ? -8.812 -13.711 -5.512 1 97.38 98 SER A CA 1
ATOM 799 C C . SER A 1 98 ? -8.539 -12.742 -4.367 1 97.38 98 SER A C 1
ATOM 801 O O . SER A 1 98 ? -8.969 -12.969 -3.236 1 97.38 98 SER A O 1
ATOM 803 N N . THR A 1 99 ? -7.734 -11.828 -4.602 1 94.81 99 THR A N 1
ATOM 804 C CA . THR A 1 99 ? -7.453 -10.781 -3.629 1 94.81 99 THR A CA 1
ATOM 805 C C . THR A 1 99 ? -7.367 -9.422 -4.312 1 94.81 99 THR A C 1
ATOM 807 O O . THR A 1 99 ? -6.918 -9.32 -5.453 1 94.81 99 THR A O 1
ATOM 810 N N . ILE A 1 100 ? -7.797 -8.391 -3.643 1 92.94 100 ILE A N 1
ATOM 811 C CA . ILE A 1 100 ? -7.777 -7.023 -4.16 1 92.94 100 ILE A CA 1
ATOM 812 C C . ILE A 1 100 ? -6.531 -6.301 -3.652 1 92.94 100 ILE A C 1
ATOM 814 O O . ILE A 1 100 ? -6.156 -6.441 -2.486 1 92.94 100 ILE A O 1
ATOM 818 N N . CYS A 1 101 ? -5.879 -5.633 -4.543 1 92.75 101 CYS A N 1
ATOM 819 C CA . CYS A 1 101 ? -4.746 -4.77 -4.223 1 92.75 101 CYS A CA 1
ATOM 820 C C . CYS A 1 101 ? -5.059 -3.314 -4.555 1 92.75 101 CYS A C 1
ATOM 822 O O . CYS A 1 101 ? -5.512 -3.008 -5.66 1 92.75 101 CYS A O 1
ATOM 824 N N . ARG A 1 102 ? -4.852 -2.471 -3.631 1 91.38 102 ARG A N 1
ATOM 825 C CA . ARG A 1 102 ? -5.031 -1.047 -3.893 1 91.38 102 ARG A CA 1
ATOM 826 C C . ARG A 1 102 ? -3.902 -0.506 -4.762 1 91.38 102 ARG A C 1
ATOM 828 O O . ARG A 1 102 ? -2.742 -0.887 -4.594 1 91.38 102 ARG A O 1
ATOM 835 N N . ALA A 1 103 ? -4.266 0.366 -5.645 1 93.81 103 ALA A N 1
ATOM 836 C CA . ALA A 1 103 ? -3.275 0.998 -6.512 1 93.81 103 ALA A CA 1
ATOM 837 C C . ALA A 1 103 ? -2.826 2.342 -5.941 1 93.81 103 ALA A C 1
ATOM 839 O O . ALA A 1 103 ? -3.656 3.168 -5.559 1 93.81 103 ALA A O 1
ATOM 840 N N . HIS A 1 104 ? -1.569 2.51 -5.805 1 93.44 104 HIS A N 1
ATOM 841 C CA . HIS A 1 104 ? -1.024 3.809 -5.426 1 93.44 104 HIS A CA 1
ATOM 842 C C . HIS A 1 104 ? -1.363 4.871 -6.465 1 93.44 104 HIS A C 1
ATOM 844 O O . HIS A 1 104 ? -1.607 4.551 -7.633 1 93.44 104 HIS A O 1
ATOM 850 N N . GLN A 1 105 ? -1.38 6.125 -6.109 1 88.38 105 GLN A N 1
ATOM 851 C CA . GLN A 1 105 ? -1.76 7.207 -7.012 1 88.38 105 GLN A CA 1
ATOM 852 C C . GLN A 1 105 ? -0.835 7.262 -8.227 1 88.38 105 GLN A C 1
ATOM 854 O O . GLN A 1 105 ? -1.249 7.68 -9.305 1 88.38 105 GLN A O 1
ATOM 859 N N . HIS A 1 106 ? 0.351 6.859 -8.031 1 84.25 106 HIS A N 1
ATOM 860 C CA . HIS A 1 106 ? 1.297 6.922 -9.141 1 84.25 106 HIS A CA 1
ATOM 861 C C . HIS A 1 106 ? 1.094 5.758 -10.102 1 84.25 106 HIS A C 1
ATOM 863 O O . HIS A 1 106 ? 1.694 5.727 -11.18 1 84.25 106 HIS A O 1
ATOM 869 N N . ALA A 1 107 ? 0.391 4.828 -9.68 1 84.25 107 ALA A N 1
ATOM 870 C CA . ALA A 1 107 ? 0.064 3.719 -10.57 1 84.25 107 ALA A CA 1
ATOM 871 C C . ALA A 1 107 ? -1.018 4.117 -11.57 1 84.25 107 ALA A C 1
ATOM 873 O O . ALA A 1 107 ? -1.234 3.43 -12.57 1 84.25 107 ALA A O 1
ATOM 874 N N . ALA A 1 108 ? -1.617 5.352 -11.164 1 69.88 108 ALA A N 1
ATOM 875 C CA . ALA A 1 108 ? -2.693 5.836 -12.023 1 69.88 108 ALA A CA 1
ATOM 876 C C . ALA A 1 108 ? -2.146 6.715 -13.141 1 69.88 108 ALA A C 1
ATOM 878 O O . ALA A 1 108 ? -1.124 7.387 -12.977 1 69.88 108 ALA A O 1
ATOM 879 N N . GLY A 1 109 ? -2.574 6.594 -14.453 1 61.38 109 GLY A N 1
ATOM 880 C CA . GLY A 1 109 ? -2.234 7.613 -15.43 1 61.38 109 GLY A CA 1
ATOM 881 C C . GLY A 1 109 ? -1.59 7.051 -16.688 1 61.38 109 GLY A C 1
ATOM 882 O O . GLY A 1 109 ? -0.999 7.789 -17.469 1 61.38 109 GLY A O 1
ATOM 883 N N . ALA A 1 110 ? -1.268 5.703 -16.609 1 56.84 110 ALA A N 1
ATOM 884 C CA . ALA A 1 110 ? -0.757 5.262 -17.906 1 56.84 110 ALA A CA 1
ATOM 885 C C . ALA A 1 110 ? -1.669 5.719 -19.031 1 56.84 110 ALA A C 1
ATOM 887 O O . ALA A 1 110 ? -2.893 5.754 -18.891 1 56.84 110 ALA A O 1
ATOM 888 N N . ARG A 1 111 ? -1.1 6.574 -19.953 1 51.38 111 ARG A N 1
ATOM 889 C CA . ARG A 1 111 ? -1.855 7.012 -21.109 1 51.38 111 ARG A CA 1
ATOM 890 C C . ARG A 1 111 ? -2.674 5.867 -21.703 1 51.38 111 ARG A C 1
ATOM 892 O O . ARG A 1 111 ? -2.186 4.738 -21.797 1 51.38 111 ARG A O 1
ATOM 899 N N . ARG A 1 112 ? -3.965 5.93 -21.766 1 49.09 112 ARG A N 1
ATOM 900 C CA . ARG A 1 112 ? -4.91 4.965 -22.312 1 49.09 112 ARG A CA 1
ATOM 901 C C . ARG A 1 112 ? -4.406 4.402 -23.641 1 49.09 112 ARG A C 1
ATOM 903 O O . ARG A 1 112 ? -4.758 3.285 -24.031 1 49.09 112 ARG A O 1
ATOM 910 N N . ASP A 1 113 ? -3.752 5.172 -24.297 1 45.69 113 ASP A N 1
ATOM 911 C CA . ASP A 1 113 ? -3.342 4.629 -25.594 1 45.69 113 ASP A CA 1
ATOM 912 C C . ASP A 1 113 ? -2.039 3.838 -25.469 1 45.69 113 ASP A C 1
ATOM 914 O O . ASP A 1 113 ? -0.955 4.422 -25.438 1 45.69 113 ASP A O 1
ATOM 918 N N . GLY A 1 114 ? -2.205 2.809 -24.938 1 42.28 114 GLY A N 1
ATOM 919 C CA . GLY A 1 114 ? -1.079 1.905 -24.766 1 42.28 114 GLY A CA 1
ATOM 920 C C . GLY A 1 114 ? -0.061 1.997 -25.891 1 42.28 114 GLY A C 1
ATOM 921 O O . GLY A 1 114 ? 1.098 1.612 -25.703 1 42.28 114 GLY A O 1
ATOM 922 N N . ARG A 1 115 ? -0.539 2.373 -27.078 1 45.91 115 ARG A N 1
ATOM 923 C CA . ARG A 1 115 ? 0.299 2.348 -28.266 1 45.91 115 ARG A CA 1
ATOM 924 C C . ARG A 1 115 ? 1.251 3.539 -28.297 1 45.91 115 ARG A C 1
ATOM 926 O O . ARG A 1 115 ? 2.232 3.539 -29.047 1 45.91 115 ARG A O 1
ATOM 933 N N . ALA A 1 116 ? 0.948 4.48 -27.578 1 47.72 116 ALA A N 1
ATOM 934 C CA . ALA A 1 116 ? 1.814 5.648 -27.688 1 47.72 116 ALA A CA 1
ATOM 935 C C . ALA A 1 116 ? 2.916 5.625 -26.641 1 47.72 116 ALA A C 1
ATOM 937 O O . ALA A 1 116 ? 3.658 6.598 -26.484 1 47.72 116 ALA A O 1
ATOM 938 N N . GLN A 1 117 ? 2.914 4.586 -25.781 1 53.09 117 GLN A N 1
ATOM 939 C CA . GLN A 1 117 ? 4 4.531 -24.812 1 53.09 117 GLN A CA 1
ATOM 940 C C . GLN A 1 117 ? 5.336 4.238 -25.484 1 53.09 117 GLN A C 1
ATOM 942 O O . GLN A 1 117 ? 5.379 3.543 -26.5 1 53.09 117 GLN A O 1
ATOM 947 N N . LYS A 1 118 ? 6.348 4.98 -25.234 1 51.94 118 LYS A N 1
ATOM 948 C CA . LYS A 1 118 ? 7.672 4.844 -25.828 1 51.94 118 LYS A CA 1
ATOM 949 C C . LYS A 1 118 ? 8.086 3.375 -25.922 1 51.94 118 LYS A C 1
ATOM 951 O O . LYS A 1 118 ? 8.688 2.957 -26.922 1 51.94 118 LYS A O 1
ATOM 956 N N . GLU A 1 119 ? 7.941 2.635 -24.781 1 60 119 GLU A N 1
ATOM 957 C CA . GLU A 1 119 ? 8.18 1.196 -24.875 1 60 119 GLU A CA 1
ATOM 958 C C . GLU A 1 119 ? 6.895 0.409 -24.641 1 60 119 GLU A C 1
ATOM 960 O O . GLU A 1 119 ? 6.266 0.523 -23.594 1 60 119 GLU A O 1
ATOM 965 N N . PRO A 1 120 ? 6.438 -0.159 -25.625 1 65.25 120 PRO A N 1
ATOM 966 C CA . PRO A 1 120 ? 5.18 -0.902 -25.5 1 65.25 120 PRO A CA 1
ATOM 967 C C . PRO A 1 120 ? 5.246 -1.997 -24.438 1 65.25 120 PRO A C 1
ATOM 969 O O . PRO A 1 120 ? 6.27 -2.68 -24.312 1 65.25 120 PRO A O 1
ATOM 972 N N . PRO A 1 121 ? 4.336 -2.037 -23.5 1 66.56 121 PRO A N 1
ATOM 973 C CA . PRO A 1 121 ? 4.332 -3.023 -22.422 1 66.56 121 PRO A CA 1
ATOM 974 C C . PRO A 1 121 ? 4.219 -4.461 -22.922 1 66.56 121 PRO A C 1
ATOM 976 O O . PRO A 1 121 ? 4.602 -5.398 -22.219 1 66.56 121 PRO A O 1
ATOM 979 N N . GLY A 1 122 ? 4.012 -4.562 -24.219 1 72.31 122 GLY A N 1
ATOM 980 C CA . GLY A 1 122 ? 3.66 -5.883 -24.719 1 72.31 122 GLY A CA 1
ATOM 981 C C . GLY A 1 122 ? 4.867 -6.727 -25.078 1 72.31 122 GLY A C 1
ATOM 982 O O . GLY A 1 122 ? 6 -6.375 -24.734 1 72.31 122 GLY A O 1
ATOM 983 N N . GLY A 1 123 ? 4.781 -7.852 -25.5 1 82.12 123 GLY A N 1
ATOM 984 C CA . GLY A 1 123 ? 5.637 -8.953 -25.906 1 82.12 123 GLY A CA 1
ATOM 985 C C . GLY A 1 123 ? 4.875 -10.242 -26.172 1 82.12 123 GLY A C 1
ATOM 986 O O . GLY A 1 123 ? 3.986 -10.273 -27.016 1 82.12 123 GLY A O 1
ATOM 987 N N . VAL A 1 124 ? 5.211 -11.156 -25.312 1 85.5 124 VAL A N 1
ATOM 988 C CA . VAL A 1 124 ? 4.543 -12.445 -25.5 1 85.5 124 VAL A CA 1
ATOM 989 C C . VAL A 1 124 ? 3.09 -12.344 -25.031 1 85.5 124 VAL A C 1
ATOM 991 O O . VAL A 1 124 ? 2.238 -13.125 -25.453 1 85.5 124 VAL A O 1
ATOM 994 N N . HIS A 1 125 ? 2.84 -11.312 -24.234 1 87.19 125 HIS A N 1
ATOM 995 C CA . HIS A 1 125 ? 1.481 -11.07 -23.75 1 87.19 125 HIS A CA 1
ATOM 996 C C . HIS A 1 125 ? 0.985 -9.695 -24.188 1 87.19 125 HIS A C 1
ATOM 998 O O . HIS A 1 125 ? 1.786 -8.805 -24.469 1 87.19 125 HIS A O 1
ATOM 1004 N N . VAL A 1 126 ? -0.315 -9.586 -24.219 1 88.81 126 VAL A N 1
ATOM 1005 C CA . VAL A 1 126 ? -0.922 -8.336 -24.656 1 88.81 126 VAL A CA 1
ATOM 1006 C C . VAL A 1 126 ? -1.406 -7.547 -23.438 1 88.81 126 VAL A C 1
ATOM 1008 O O . VAL A 1 126 ? -2.086 -8.094 -22.562 1 88.81 126 VAL A O 1
ATOM 1011 N N . GLU A 1 127 ? -1.062 -6.289 -23.422 1 91.62 127 GLU A N 1
ATOM 1012 C CA . GLU A 1 127 ? -1.524 -5.398 -22.359 1 91.62 127 GLU A CA 1
ATOM 1013 C C . GLU A 1 127 ? -3.027 -5.16 -22.453 1 91.62 127 GLU A C 1
ATOM 1015 O O . GLU A 1 127 ? -3.531 -4.754 -23.5 1 91.62 127 GLU A O 1
ATOM 1020 N N . PRO A 1 128 ? -3.711 -5.523 -21.391 1 91.12 128 PRO A N 1
ATOM 1021 C CA . PRO A 1 128 ? -5.145 -5.223 -21.469 1 91.12 128 PRO A CA 1
ATOM 1022 C C . PRO A 1 128 ? -5.43 -3.73 -21.609 1 91.12 128 PRO A C 1
ATOM 1024 O O . PRO A 1 128 ? -4.66 -2.902 -21.109 1 91.12 128 PRO A O 1
ATOM 1027 N N . GLU A 1 129 ? -6.531 -3.391 -22.125 1 88.5 129 GLU A N 1
ATOM 1028 C CA . GLU A 1 129 ? -6.898 -2.002 -22.391 1 88.5 129 GLU A CA 1
ATOM 1029 C C . GLU A 1 129 ? -7.023 -1.212 -21.094 1 88.5 129 GLU A C 1
ATOM 1031 O O . GLU A 1 129 ? -6.652 -0.038 -21.031 1 88.5 129 GLU A O 1
ATOM 1036 N N . ASP A 1 130 ? -7.559 -1.872 -20.109 1 89.69 130 ASP A N 1
ATOM 1037 C CA . ASP A 1 130 ? -7.789 -1.172 -18.844 1 89.69 130 ASP A CA 1
ATOM 1038 C C . ASP A 1 130 ? -6.566 -1.271 -17.938 1 89.69 130 ASP A C 1
ATOM 1040 O O . ASP A 1 130 ? -6.613 -0.848 -16.781 1 89.69 130 ASP A O 1
ATOM 1044 N N . HIS A 1 131 ? -5.484 -1.93 -18.391 1 90.69 131 HIS A N 1
ATOM 1045 C CA . HIS A 1 131 ? -4.227 -2.09 -17.672 1 90.69 131 HIS A CA 1
ATOM 1046 C C . HIS A 1 131 ? -4.438 -2.828 -16.359 1 90.69 131 HIS A C 1
ATOM 1048 O O . HIS A 1 131 ? -3.641 -2.686 -15.43 1 90.69 131 HIS A O 1
ATOM 1054 N N . GLY A 1 132 ? -5.57 -3.566 -16.266 1 92.56 132 GLY A N 1
ATOM 1055 C CA . GLY A 1 132 ? -5.832 -4.293 -15.023 1 92.56 132 GLY A CA 1
ATOM 1056 C C . GLY A 1 132 ? -6.164 -3.383 -13.859 1 92.56 132 GLY A C 1
ATOM 1057 O O . GLY A 1 132 ? -5.871 -3.711 -12.711 1 92.56 132 GLY A O 1
ATOM 1058 N N . LEU A 1 133 ? -6.688 -2.156 -14.117 1 91.69 133 LEU A N 1
ATOM 1059 C CA . LEU A 1 133 ? -7.051 -1.188 -13.094 1 91.69 133 LEU A CA 1
ATOM 1060 C C . LEU A 1 133 ? -8.523 -0.804 -13.203 1 91.69 133 LEU A C 1
ATOM 1062 O O . LEU A 1 133 ? -9.039 -0.632 -14.305 1 91.69 133 LEU A O 1
ATOM 1066 N N . GLY A 1 134 ? -9.148 -0.736 -12.07 1 89.19 134 GLY A N 1
ATOM 1067 C CA . GLY A 1 134 ? -10.531 -0.296 -12.039 1 89.19 134 GLY A CA 1
ATOM 1068 C C . GLY A 1 134 ? -10.969 0.214 -10.672 1 89.19 134 GLY A C 1
ATOM 1069 O O . GLY A 1 134 ? -10.203 0.141 -9.711 1 89.19 134 GLY A O 1
ATOM 1070 N N . ARG A 1 135 ? -12.062 0.849 -10.57 1 85.75 135 ARG A N 1
ATOM 1071 C CA . ARG A 1 135 ? -12.578 1.409 -9.32 1 85.75 135 ARG A CA 1
ATOM 1072 C C . ARG A 1 135 ? -13.5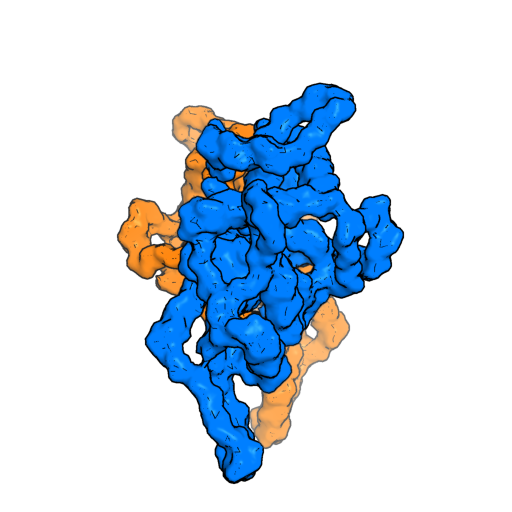08 0.425 -8.625 1 85.75 135 ARG A C 1
ATOM 1074 O O . ARG A 1 135 ? -14.414 -0.13 -9.25 1 85.75 135 ARG A O 1
ATOM 1081 N N . SER A 1 136 ? -13.172 0.115 -7.422 1 79.81 136 SER A N 1
ATOM 1082 C CA . SER A 1 136 ? -14 -0.708 -6.539 1 79.81 136 SER A CA 1
ATOM 1083 C C . SER A 1 136 ? -14.336 0.032 -5.25 1 79.81 136 SER A C 1
ATOM 1085 O O . SER A 1 136 ? -14.078 1.231 -5.129 1 79.81 136 SER A O 1
ATOM 1087 N N . ARG A 1 137 ? -15.117 -0.66 -4.316 1 69.38 137 ARG A N 1
ATOM 1088 C CA . ARG A 1 137 ? -15.438 -0.064 -3.023 1 69.38 137 ARG A CA 1
ATOM 1089 C C . ARG A 1 137 ? -14.172 0.412 -2.312 1 69.38 137 ARG A C 1
ATOM 1091 O O . ARG A 1 137 ? -14.219 1.361 -1.528 1 69.38 137 ARG A O 1
ATOM 1098 N N . GLY A 1 138 ? -13.047 -0.222 -2.732 1 67.44 138 GLY A N 1
ATOM 1099 C CA . GLY A 1 138 ? -11.781 0.14 -2.117 1 67.44 138 GLY A CA 1
ATOM 1100 C C . GLY A 1 138 ? -11.039 1.227 -2.875 1 67.44 138 GLY A C 1
ATOM 1101 O O . GLY A 1 138 ? -9.898 1.555 -2.541 1 67.44 138 GLY A O 1
ATOM 1102 N N . GLY A 1 139 ? -11.742 1.722 -3.875 1 78.06 139 GLY A N 1
ATOM 1103 C CA . GLY A 1 139 ? -11.078 2.752 -4.66 1 78.06 139 GLY A CA 1
ATOM 1104 C C . GLY A 1 139 ? -10.461 2.219 -5.934 1 78.06 139 GLY A C 1
ATOM 1105 O O . GLY A 1 139 ? -11.07 1.422 -6.648 1 78.06 139 GLY A O 1
ATOM 1106 N N . PHE A 1 140 ? -9.344 2.768 -6.285 1 87.19 140 PHE A N 1
ATOM 1107 C CA . PHE A 1 140 ? -8.594 2.354 -7.461 1 87.19 140 PHE A CA 1
ATOM 1108 C C . PHE A 1 140 ? -7.789 1.09 -7.172 1 87.19 140 PHE A C 1
ATOM 1110 O O . PHE A 1 140 ? -6.883 1.101 -6.336 1 87.19 140 PHE A O 1
ATOM 1117 N N . THR A 1 141 ? -8.227 -0.038 -7.832 1 92.5 141 THR A N 1
ATOM 1118 C CA . THR A 1 141 ? -7.707 -1.316 -7.359 1 92.5 141 THR A CA 1
ATOM 1119 C C . THR A 1 141 ? -7.477 -2.273 -8.523 1 92.5 141 THR A C 1
ATOM 1121 O O . THR A 1 141 ? -7.91 -2.01 -9.648 1 92.5 141 THR A O 1
ATOM 1124 N N . THR A 1 142 ? -6.75 -3.252 -8.352 1 95.75 142 THR A N 1
ATOM 1125 C CA . THR A 1 142 ? -6.559 -4.43 -9.188 1 95.75 142 THR A CA 1
ATOM 1126 C C . THR A 1 142 ? -6.902 -5.703 -8.422 1 95.75 142 THR A C 1
ATOM 1128 O O . THR A 1 142 ? -6.926 -5.703 -7.191 1 95.75 142 THR A O 1
ATOM 1131 N N . LYS A 1 143 ? -7.324 -6.66 -9.148 1 95.94 143 LYS A N 1
ATOM 1132 C CA . LYS A 1 143 ? -7.609 -7.965 -8.555 1 95.94 143 LYS A CA 1
ATOM 1133 C C . LYS A 1 143 ? -6.629 -9.023 -9.055 1 95.94 143 LYS A C 1
ATOM 1135 O O . LYS A 1 143 ? -6.316 -9.078 -10.25 1 95.94 143 LYS A O 1
ATOM 1140 N N . ILE A 1 144 ? -6.035 -9.789 -8.125 1 97.62 144 ILE A N 1
ATOM 1141 C CA . ILE A 1 144 ? -5.191 -10.93 -8.461 1 97.62 144 ILE A CA 1
ATOM 1142 C C . ILE A 1 144 ? -5.957 -12.227 -8.219 1 97.62 144 ILE A C 1
ATOM 1144 O O . ILE A 1 144 ? -6.348 -12.523 -7.086 1 97.62 144 ILE A O 1
ATOM 1148 N N . HIS A 1 145 ? -6.199 -12.961 -9.266 1 98 145 HIS A N 1
ATOM 1149 C CA . HIS A 1 145 ? -6.781 -14.297 -9.18 1 98 145 HIS A CA 1
ATOM 1150 C C . HIS A 1 145 ? -5.699 -15.367 -9.164 1 98 145 HIS A C 1
ATOM 1152 O O . HIS A 1 145 ? -4.707 -15.273 -9.891 1 98 145 HIS A O 1
ATOM 1158 N N . LEU A 1 146 ? -5.895 -16.328 -8.32 1 97.62 146 LEU A N 1
ATOM 1159 C CA . LEU A 1 146 ? -4.828 -17.312 -8.32 1 97.62 146 LEU A CA 1
ATOM 1160 C C . LEU A 1 146 ? -5.359 -18.688 -7.918 1 97.62 146 LEU A C 1
ATOM 1162 O O . LEU A 1 146 ? -6.422 -18.781 -7.305 1 97.62 146 LEU A O 1
ATOM 1166 N N . ALA A 1 147 ? -4.727 -19.688 -8.352 1 98.31 147 ALA A N 1
ATOM 1167 C CA . ALA A 1 147 ? -4.852 -21.078 -7.902 1 98.31 147 ALA A CA 1
ATOM 1168 C C . ALA A 1 147 ? -3.619 -21.5 -7.109 1 98.31 147 ALA A C 1
ATOM 1170 O O . ALA A 1 147 ? -2.486 -21.266 -7.535 1 98.31 147 ALA A O 1
ATOM 1171 N N . CYS A 1 148 ? -3.861 -22.031 -6 1 98.38 148 CYS A N 1
ATOM 1172 C CA . CYS A 1 148 ? -2.781 -22.516 -5.145 1 98.38 148 CYS A CA 1
ATOM 1173 C C . CYS A 1 148 ? -2.914 -24.016 -4.891 1 98.38 148 CYS A C 1
ATOM 1175 O O . CYS A 1 148 ? -4.02 -24.516 -4.691 1 98.38 148 CYS A O 1
ATOM 1177 N N . GLU A 1 149 ? -1.826 -24.672 -4.953 1 98.12 149 GLU A N 1
ATOM 1178 C CA . GLU A 1 149 ? -1.836 -26.047 -4.48 1 98.12 149 GLU A CA 1
ATOM 1179 C C . GLU A 1 149 ? -1.906 -26.109 -2.955 1 98.12 149 GLU A C 1
ATOM 1181 O O . GLU A 1 149 ? -1.961 -25.078 -2.291 1 98.12 149 GLU A O 1
ATOM 1186 N N . GLN A 1 150 ? -2.041 -27.281 -2.404 1 97.06 150 GLN A N 1
ATOM 1187 C CA . GLN A 1 150 ? -2.395 -27.422 -0.996 1 97.06 150 GLN A CA 1
ATOM 1188 C C . GLN A 1 150 ? -1.252 -26.969 -0.092 1 97.06 150 GLN A C 1
ATOM 1190 O O . GLN A 1 150 ? -1.479 -26.562 1.051 1 97.06 150 GLN A O 1
ATOM 1195 N N . GLY A 1 151 ? -0.027 -27.047 -0.576 1 96.38 151 GLY A N 1
ATOM 1196 C CA . GLY A 1 151 ? 1.122 -26.547 0.163 1 96.38 151 GLY A CA 1
ATOM 1197 C C . GLY A 1 151 ? 1.222 -25.031 0.161 1 96.38 151 GLY A C 1
ATOM 1198 O O . GLY A 1 151 ? 2.252 -24.469 0.542 1 96.38 151 GLY A O 1
ATOM 1199 N N . GLN A 1 152 ? 0.259 -24.281 -0.423 1 97.44 152 GLN A N 1
ATOM 1200 C CA . GLN A 1 152 ? 0.072 -22.844 -0.344 1 97.44 152 GLN A CA 1
ATOM 1201 C C . GLN A 1 152 ? 0.865 -22.125 -1.434 1 97.44 152 GLN A C 1
ATOM 1203 O O . GLN A 1 152 ? 1.091 -20.906 -1.351 1 97.44 152 GLN A O 1
ATOM 1208 N N . ARG A 1 153 ? 1.337 -22.891 -2.369 1 98.44 153 ARG A N 1
ATOM 1209 C CA . ARG A 1 153 ? 2.152 -22.266 -3.41 1 98.44 153 ARG A CA 1
ATOM 1210 C C . ARG A 1 153 ? 1.345 -22.062 -4.688 1 98.44 153 ARG A C 1
ATOM 1212 O O . ARG A 1 153 ? 0.547 -22.922 -5.07 1 98.44 153 ARG A O 1
ATOM 1219 N N . PRO A 1 154 ? 1.558 -20.922 -5.34 1 98 154 PRO A N 1
ATOM 1220 C CA . PRO A 1 154 ? 0.743 -20.594 -6.508 1 98 154 PRO A CA 1
ATOM 1221 C C . PRO A 1 154 ? 1.084 -21.438 -7.73 1 98 154 PRO A C 1
ATOM 1223 O O . PRO A 1 154 ? 2.262 -21.672 -8.008 1 98 154 PRO A O 1
ATOM 1226 N N . LEU A 1 155 ? 0.056 -21.891 -8.391 1 98.25 155 LEU A N 1
ATOM 1227 C CA . LEU A 1 155 ? 0.212 -22.609 -9.656 1 98.25 155 LEU A CA 1
ATOM 1228 C C . LEU A 1 155 ? -0.111 -21.688 -10.836 1 98.25 155 LEU A C 1
ATOM 1230 O O . LEU A 1 155 ? 0.44 -21.859 -11.93 1 98.25 155 LEU A O 1
ATOM 1234 N N . SER A 1 156 ? -0.985 -20.781 -10.594 1 97.38 156 SER A N 1
ATOM 1235 C CA . SER A 1 156 ? -1.35 -19.828 -11.641 1 97.38 156 SER A CA 1
ATOM 1236 C C . SER A 1 156 ? -1.79 -18.5 -11.039 1 97.38 156 SER A C 1
ATOM 1238 O O . SER A 1 156 ? -2.23 -18.438 -9.891 1 97.38 156 SER A O 1
ATOM 1240 N N . VAL A 1 157 ? -1.614 -17.469 -11.828 1 96.56 157 VAL A N 1
ATOM 1241 C CA . VAL A 1 157 ? -1.987 -16.109 -11.438 1 96.56 157 VAL A CA 1
ATOM 1242 C C . VAL A 1 157 ? -2.594 -15.367 -12.625 1 96.56 157 VAL A C 1
ATOM 1244 O O . VAL A 1 157 ? -2.168 -15.562 -13.766 1 96.56 157 VAL A O 1
ATOM 1247 N N . LEU A 1 158 ? -3.57 -14.562 -12.344 1 96.62 158 LEU A N 1
ATOM 1248 C CA . LEU A 1 158 ? -4.223 -13.719 -13.336 1 96.62 158 LEU A CA 1
ATOM 1249 C C . LEU A 1 158 ? -4.625 -12.375 -12.734 1 96.62 158 LEU A C 1
ATOM 1251 O O . LEU A 1 158 ? -5.176 -12.328 -11.633 1 96.62 158 LEU A O 1
ATOM 1255 N N . VAL A 1 159 ? -4.262 -11.289 -13.438 1 96.56 159 VAL A N 1
ATOM 1256 C CA . VAL A 1 159 ? -4.555 -9.945 -12.938 1 96.56 159 VAL A CA 1
ATOM 1257 C C . VAL A 1 159 ? -5.699 -9.336 -13.734 1 96.56 159 VAL A C 1
ATOM 1259 O O . VAL A 1 159 ? -5.727 -9.422 -14.961 1 96.56 159 VAL A O 1
ATOM 1262 N N . THR A 1 160 ? -6.664 -8.773 -13.078 1 96.5 160 THR A N 1
ATOM 1263 C CA . THR A 1 160 ? -7.766 -8.039 -13.695 1 96.5 160 THR A CA 1
ATOM 1264 C C . THR A 1 160 ? -8.008 -6.723 -12.969 1 96.5 160 THR A C 1
ATOM 1266 O O . THR A 1 160 ? -7.395 -6.453 -11.93 1 96.5 160 THR A O 1
ATOM 1269 N N . ALA A 1 161 ? -8.891 -5.938 -13.547 1 95.31 161 ALA A N 1
ATOM 1270 C CA . ALA A 1 161 ? -9.328 -4.727 -12.852 1 95.31 161 ALA A CA 1
ATOM 1271 C C . ALA A 1 161 ? -10.055 -5.07 -11.555 1 95.31 161 ALA A C 1
ATOM 1273 O O . ALA A 1 161 ? -10.688 -6.125 -11.445 1 95.31 161 ALA A O 1
ATOM 1274 N N . GLY A 1 162 ? -10.023 -4.191 -10.625 1 92.44 162 GLY A N 1
ATOM 1275 C CA . GLY A 1 162 ? -10.508 -4.43 -9.273 1 92.44 162 GLY A CA 1
ATOM 1276 C C . GLY A 1 162 ? -12 -4.695 -9.211 1 92.44 162 GLY A C 1
ATOM 1277 O O . GLY A 1 162 ? -12.469 -5.414 -8.328 1 92.44 162 GLY A O 1
ATOM 1278 N N . GLN A 1 163 ? -12.734 -4.176 -10.086 1 92.38 163 GLN A N 1
ATOM 1279 C CA . GLN A 1 163 ? -14.188 -4.285 -10.023 1 92.38 163 GLN A CA 1
ATOM 1280 C C . GLN A 1 163 ? -14.664 -5.594 -10.648 1 92.38 163 GLN A C 1
ATOM 1282 O O . GLN A 1 163 ? -15.836 -5.957 -10.523 1 92.38 163 GLN A O 1
ATOM 1287 N N . ARG A 1 164 ? -13.758 -6.293 -11.344 1 92.25 164 ARG A N 1
ATOM 1288 C CA . ARG A 1 164 ? -14.133 -7.535 -12.016 1 92.25 164 ARG A CA 1
ATOM 1289 C C . ARG A 1 164 ? -14.578 -8.586 -11 1 92.25 164 ARG A C 1
ATOM 1291 O O . ARG A 1 164 ? -13.961 -8.734 -9.938 1 92.25 164 ARG A O 1
ATOM 1298 N N . GLY A 1 165 ? -15.648 -9.297 -11.352 1 92.75 165 GLY A N 1
ATOM 1299 C CA . GLY A 1 165 ? -16.109 -10.383 -10.5 1 92.75 165 GLY A CA 1
ATOM 1300 C C . GLY A 1 165 ? -15.133 -11.531 -10.422 1 92.75 165 GLY A C 1
ATOM 1301 O O . GLY A 1 165 ? -14.305 -11.719 -11.312 1 92.75 165 GLY A O 1
ATOM 1302 N N . ASP A 1 166 ? -15.25 -12.367 -9.438 1 92.31 166 ASP A N 1
ATOM 1303 C CA . ASP A 1 166 ? -14.32 -13.461 -9.172 1 92.31 166 ASP A CA 1
ATOM 1304 C C . ASP A 1 166 ? -14.617 -14.656 -10.07 1 92.31 166 ASP A C 1
ATOM 1306 O O . ASP A 1 166 ? -13.719 -15.422 -10.414 1 92.31 166 ASP A O 1
ATOM 1310 N N . SER A 1 167 ? -15.859 -14.844 -10.398 1 94.69 167 SER A N 1
ATOM 1311 C CA . SER A 1 167 ? -16.297 -16.062 -11.055 1 94.69 167 SER A CA 1
ATOM 1312 C C . SER A 1 167 ? -15.836 -16.109 -12.516 1 94.69 167 SER A C 1
ATOM 1314 O O . SER A 1 167 ? -15.32 -17.125 -12.984 1 94.69 167 SER A O 1
ATOM 1316 N N . PRO A 1 168 ? -15.914 -15.023 -13.195 1 93.19 168 PRO A N 1
ATOM 1317 C CA . PRO A 1 168 ? -15.617 -15.086 -14.633 1 93.19 168 PRO A CA 1
ATOM 1318 C C . PRO A 1 168 ? -14.18 -15.516 -14.914 1 93.19 168 PRO A C 1
ATOM 1320 O O . PRO A 1 168 ? -13.945 -16.344 -15.805 1 93.19 168 PRO A O 1
ATOM 1323 N N . PRO A 1 169 ? -13.242 -15.102 -14.117 1 95.62 169 PRO A N 1
ATOM 1324 C CA . PRO A 1 169 ? -11.859 -15.5 -14.406 1 95.62 169 PRO A CA 1
ATOM 1325 C C . PRO A 1 169 ? -11.555 -16.922 -13.961 1 95.62 169 PRO A C 1
ATOM 1327 O O . PRO A 1 169 ? -10.453 -17.438 -14.195 1 95.62 169 PRO A O 1
ATOM 1330 N N . PHE A 1 170 ? -12.5 -17.609 -13.398 1 97.88 170 PHE A N 1
ATOM 1331 C CA . PHE A 1 170 ? -12.312 -18.922 -12.766 1 97.88 170 PHE A CA 1
ATOM 1332 C C . PHE A 1 170 ? -11.688 -19.906 -13.742 1 97.88 170 PHE A C 1
ATOM 1334 O O . PHE A 1 170 ? -10.648 -20.5 -13.453 1 97.88 170 PHE A O 1
ATOM 1341 N N . THR A 1 171 ? -12.234 -20.047 -14.93 1 97.75 171 THR A N 1
ATOM 1342 C CA . THR A 1 171 ? -11.766 -21.016 -15.906 1 97.75 171 THR A CA 1
ATOM 1343 C C . THR A 1 171 ? -10.391 -20.625 -16.453 1 97.75 171 THR A C 1
ATOM 1345 O O . THR A 1 171 ? -9.539 -21.484 -16.656 1 97.75 171 THR A O 1
ATOM 1348 N N . ALA A 1 172 ? -10.234 -19.344 -16.672 1 97 172 ALA A N 1
ATOM 1349 C CA . ALA A 1 172 ? -8.953 -18.859 -17.188 1 97 172 ALA A CA 1
ATOM 1350 C C . ALA A 1 172 ? -7.824 -19.156 -16.203 1 97 172 ALA A C 1
ATOM 1352 O O . ALA A 1 172 ? -6.715 -19.516 -16.609 1 97 172 ALA A O 1
ATOM 1353 N N . VAL A 1 173 ? -8.094 -19 -14.945 1 97.69 173 VAL A N 1
ATOM 1354 C CA . VAL A 1 173 ? -7.117 -19.266 -13.891 1 97.69 173 VAL A CA 1
ATOM 1355 C C . VAL A 1 173 ? -6.727 -20.734 -13.906 1 97.69 173 VAL A C 1
ATOM 1357 O O . VAL A 1 173 ? -5.539 -21.078 -13.844 1 97.69 173 VAL A O 1
ATOM 1360 N N . LEU A 1 174 ? -7.695 -21.609 -14.023 1 98 174 LEU A N 1
ATOM 1361 C CA . LEU A 1 174 ? -7.438 -23.047 -14.031 1 98 174 LEU A CA 1
ATOM 1362 C C . LEU A 1 174 ? -6.727 -23.469 -15.312 1 98 174 LEU A C 1
ATOM 1364 O O . LEU A 1 174 ? -5.855 -24.344 -15.289 1 98 174 LEU A O 1
ATOM 1368 N N . GLU A 1 175 ? -7.051 -22.844 -16.406 1 97.31 175 GLU A N 1
ATOM 1369 C CA . GLU A 1 175 ? -6.469 -23.188 -17.688 1 97.31 175 GLU A CA 1
ATOM 1370 C C . GLU A 1 175 ? -5 -22.781 -17.766 1 97.31 175 GLU A C 1
ATOM 1372 O O . GLU A 1 175 ? -4.238 -23.312 -18.578 1 97.31 175 GLU A O 1
ATOM 1377 N N . ARG A 1 176 ? -4.637 -21.891 -16.938 1 96.5 176 ARG A N 1
ATOM 1378 C CA . ARG A 1 176 ? -3.252 -21.422 -16.906 1 96.5 176 ARG A CA 1
ATOM 1379 C C . ARG A 1 176 ? -2.361 -22.406 -16.141 1 96.5 176 ARG A C 1
ATOM 1381 O O . ARG A 1 176 ? -1.134 -22.312 -16.203 1 96.5 176 ARG A O 1
ATOM 1388 N N . ILE A 1 177 ? -3.004 -23.328 -15.461 1 97.81 177 ILE A N 1
ATOM 1389 C CA . ILE A 1 177 ? -2.211 -24.359 -14.805 1 97.81 177 ILE A CA 1
ATOM 1390 C C . ILE A 1 177 ? -1.625 -25.312 -15.852 1 97.81 177 ILE A C 1
ATOM 1392 O O . ILE A 1 177 ? -2.361 -26.031 -16.516 1 97.81 177 ILE A O 1
ATOM 1396 N N . ARG A 1 178 ? -0.361 -25.281 -16 1 97.38 178 ARG A N 1
ATOM 1397 C CA . ARG A 1 178 ? 0.365 -26.125 -16.938 1 97.38 178 ARG A CA 1
ATOM 1398 C C . ARG A 1 178 ? 1.773 -26.422 -16.438 1 97.38 178 ARG A C 1
ATOM 1400 O O . ARG A 1 178 ? 2.66 -25.562 -16.516 1 97.38 178 ARG A O 1
ATOM 1407 N N . VAL A 1 179 ? 1.983 -27.609 -15.93 1 97.69 179 VAL A N 1
ATOM 1408 C CA . VAL A 1 179 ? 3.26 -28.016 -15.352 1 97.69 179 VAL A CA 1
ATOM 1409 C C . VAL A 1 179 ? 3.926 -29.062 -16.25 1 97.69 179 VAL A C 1
ATOM 1411 O O . VAL A 1 179 ? 3.48 -30.203 -16.312 1 97.69 179 VAL A O 1
ATOM 1414 N N . PRO A 1 180 ? 4.941 -28.609 -16.875 1 95.81 180 PRO A N 1
ATOM 1415 C CA . PRO A 1 180 ? 5.629 -29.562 -17.75 1 95.81 180 PRO A CA 1
ATOM 1416 C C . PRO A 1 180 ? 6.223 -30.75 -16.984 1 95.81 180 PRO A C 1
ATOM 1418 O O . PRO A 1 180 ? 6.523 -30.625 -15.797 1 95.81 180 PRO A O 1
ATOM 1421 N N . ARG A 1 181 ? 6.414 -31.781 -17.719 1 93 181 ARG A N 1
ATOM 1422 C CA . ARG A 1 181 ? 7.129 -32.906 -17.156 1 93 181 ARG A CA 1
ATOM 1423 C C . ARG A 1 181 ? 8.625 -32.812 -17.422 1 93 181 ARG A C 1
ATOM 1425 O O . ARG A 1 181 ? 9.039 -32.281 -18.469 1 93 181 ARG A O 1
ATOM 1432 N N . ILE A 1 182 ? 9.609 -33.125 -16.484 1 89.62 182 ILE A N 1
ATOM 1433 C CA . ILE A 1 182 ? 11.047 -33.094 -16.719 1 89.62 182 ILE A CA 1
ATOM 1434 C C . ILE A 1 182 ? 11.398 -34.156 -17.781 1 89.62 182 ILE A C 1
ATOM 1436 O O . ILE A 1 182 ? 12.242 -33.906 -18.641 1 89.62 182 ILE A O 1
ATOM 1440 N N . GLY A 1 183 ? 10.586 -35.188 -18.078 1 84.5 183 GLY A N 1
ATOM 1441 C CA . GLY A 1 183 ? 10.703 -36.25 -19.094 1 84.5 183 GLY A CA 1
ATOM 1442 C C . GLY A 1 183 ? 9.609 -36.188 -20.141 1 84.5 183 GLY A C 1
ATOM 1443 O O . GLY A 1 183 ? 8.945 -35.156 -20.297 1 84.5 183 GLY A O 1
ATOM 1444 N N . PRO A 1 184 ? 9.672 -37.156 -20.984 1 88.62 184 PRO A N 1
ATOM 1445 C CA . PRO A 1 184 ? 8.641 -37.188 -22.031 1 88.62 184 PRO A CA 1
ATOM 1446 C C . PRO A 1 184 ? 7.227 -37.219 -21.453 1 88.62 184 PRO A C 1
ATOM 1448 O O . PRO A 1 184 ? 7.012 -37.688 -20.328 1 88.62 184 PRO A O 1
ATOM 1451 N N . GLY A 1 185 ? 6.406 -36.625 -22.062 1 90.19 185 GLY A N 1
ATOM 1452 C CA . GLY A 1 185 ? 5.008 -36.656 -21.656 1 90.19 185 GLY A CA 1
ATOM 1453 C C . GLY A 1 185 ? 4.336 -35.312 -21.766 1 90.19 185 GLY A C 1
ATOM 1454 O O . GLY A 1 185 ? 5.008 -34.281 -21.922 1 90.19 185 GLY A O 1
ATOM 1455 N N . ARG A 1 186 ? 3.109 -35.312 -21.672 1 94.62 186 ARG A N 1
ATOM 1456 C CA . ARG A 1 186 ? 2.33 -34.094 -21.719 1 94.62 186 ARG A CA 1
ATOM 1457 C C . ARG A 1 186 ? 2.352 -33.375 -20.375 1 94.62 186 ARG A C 1
ATOM 1459 O O . ARG A 1 186 ? 2.436 -34 -19.328 1 94.62 186 ARG A O 1
ATOM 1466 N N . PRO A 1 187 ? 2.338 -32.094 -20.391 1 96.56 187 PRO A N 1
ATOM 1467 C CA . PRO A 1 187 ? 2.26 -31.344 -19.125 1 96.56 187 PRO A CA 1
ATOM 1468 C C . PRO A 1 187 ? 1.032 -31.719 -18.312 1 96.56 187 PRO A C 1
ATOM 1470 O O . PRO A 1 187 ? -0.004 -32.094 -18.859 1 96.56 187 PRO A O 1
ATOM 1473 N N . ARG A 1 188 ? 1.208 -31.734 -17.031 1 95.88 188 ARG A N 1
ATOM 1474 C CA . ARG A 1 188 ? 0.055 -31.891 -16.156 1 95.88 188 ARG A CA 1
ATOM 1475 C C . ARG A 1 188 ? -0.757 -30.609 -16.078 1 95.88 188 ARG A C 1
ATOM 1477 O O . ARG A 1 188 ? -0.212 -29.531 -15.773 1 95.88 188 ARG A O 1
ATOM 1484 N N . VAL A 1 189 ? -2.062 -30.672 -16.328 1 96.81 189 VAL A N 1
ATOM 1485 C CA . VAL A 1 189 ? -2.879 -29.469 -16.391 1 96.81 189 VAL A CA 1
ATOM 1486 C C . VAL A 1 189 ? -4.137 -29.641 -15.555 1 96.81 189 VAL A C 1
ATOM 1488 O O . VAL A 1 189 ? -4.844 -28.672 -15.266 1 96.81 189 VAL A O 1
ATOM 1491 N N . ARG A 1 190 ? -4.395 -30.859 -15.094 1 97.25 190 ARG A N 1
ATOM 1492 C CA . ARG A 1 190 ? -5.691 -31.125 -14.484 1 97.25 190 ARG A CA 1
ATOM 1493 C C . ARG A 1 190 ? -5.559 -31.344 -12.984 1 97.25 190 ARG A C 1
ATOM 1495 O O . ARG A 1 190 ? -4.949 -32.312 -12.547 1 97.25 190 ARG A O 1
ATOM 1502 N N . PRO A 1 191 ? -6.168 -30.516 -12.211 1 97.81 191 PRO A N 1
ATOM 1503 C CA . PRO A 1 191 ? -6.246 -30.781 -10.773 1 97.81 191 PRO A CA 1
ATOM 1504 C C . PRO A 1 191 ? -7.16 -31.969 -10.445 1 97.81 191 PRO A C 1
ATOM 1506 O O . PRO A 1 191 ? -8.07 -32.281 -11.219 1 97.81 191 PRO A O 1
ATOM 1509 N N . LEU A 1 192 ? -6.91 -32.594 -9.359 1 97.62 192 LEU A N 1
ATOM 1510 C CA . LEU A 1 192 ? -7.781 -33.656 -8.875 1 97.62 192 LEU A CA 1
ATOM 1511 C C . LEU A 1 192 ? -9.062 -33.094 -8.273 1 97.62 192 LEU A C 1
ATOM 1513 O O . LEU A 1 192 ? -10.125 -33.688 -8.367 1 97.62 192 LEU A O 1
ATOM 1517 N N . ARG A 1 193 ? -8.859 -31.953 -7.703 1 97.94 193 ARG A N 1
ATOM 1518 C CA . ARG A 1 193 ? -9.953 -31.266 -7.043 1 97.94 193 ARG A CA 1
ATOM 1519 C C . ARG A 1 193 ? -9.719 -29.75 -7.027 1 97.94 193 ARG A C 1
ATOM 1521 O O . ARG A 1 193 ? -8.57 -29.297 -6.977 1 97.94 193 ARG A O 1
ATOM 1528 N N . VAL A 1 194 ? -10.781 -29.062 -7.062 1 98.31 194 VAL A N 1
ATOM 1529 C CA . VAL A 1 194 ? -10.719 -27.609 -6.922 1 98.31 194 VAL A CA 1
ATOM 1530 C C . VAL A 1 194 ? -11.633 -27.156 -5.785 1 98.31 194 VAL A C 1
ATOM 1532 O O . VAL A 1 194 ? -12.781 -27.609 -5.695 1 98.31 194 VAL A O 1
ATOM 1535 N N . ARG A 1 195 ? -11.117 -26.391 -4.867 1 98.5 195 ARG A N 1
ATOM 1536 C CA . ARG A 1 195 ? -11.898 -25.734 -3.822 1 98.5 195 ARG A CA 1
ATOM 1537 C C . ARG A 1 195 ? -12.016 -24.234 -4.082 1 98.5 195 ARG A C 1
ATOM 1539 O O . ARG A 1 195 ? -11.047 -23.594 -4.473 1 98.5 195 ARG A O 1
ATOM 1546 N N . GLY A 1 196 ? -13.188 -23.656 -3.969 1 97.75 196 GLY A N 1
ATOM 1547 C CA . GLY A 1 196 ? -13.469 -22.234 -4.094 1 97.75 196 GLY A CA 1
ATOM 1548 C C . GLY A 1 196 ? -14.602 -21.766 -3.207 1 97.75 196 GLY A C 1
ATOM 1549 O O . GLY A 1 196 ? -15.344 -22.578 -2.652 1 97.75 196 GLY A O 1
ATOM 1550 N N . ASP A 1 197 ? -14.758 -20.5 -2.988 1 96.75 197 ASP A N 1
ATOM 1551 C CA . ASP A 1 197 ? -15.844 -20 -2.154 1 96.75 197 ASP A CA 1
ATOM 1552 C C . ASP A 1 197 ? -17.156 -19.906 -2.945 1 96.75 197 ASP A C 1
ATOM 1554 O O . ASP A 1 197 ? -17.219 -20.359 -4.082 1 96.75 197 ASP A O 1
ATOM 1558 N N . LYS A 1 198 ? -18.172 -19.375 -2.348 1 95.12 198 LYS A N 1
ATOM 1559 C CA . LYS A 1 198 ? -19.516 -19.375 -2.922 1 95.12 198 LYS A CA 1
ATOM 1560 C C . LYS A 1 198 ? -19.562 -18.531 -4.199 1 95.12 198 LYS A C 1
ATOM 1562 O O . LYS A 1 198 ? -20.438 -18.734 -5.043 1 95.12 198 LYS A O 1
ATOM 1567 N N . ALA A 1 199 ? -18.609 -17.656 -4.348 1 94.62 199 ALA A N 1
ATOM 1568 C CA . ALA A 1 199 ? -18.562 -16.797 -5.531 1 94.62 199 ALA A CA 1
ATOM 1569 C C . ALA A 1 199 ? -18.297 -17.609 -6.793 1 94.62 199 ALA A C 1
ATOM 1571 O O . ALA A 1 199 ? -18.578 -17.172 -7.906 1 94.62 199 ALA A O 1
ATOM 1572 N N . TYR A 1 200 ? -17.844 -18.844 -6.652 1 97 200 TYR A N 1
ATOM 1573 C CA . TYR A 1 200 ? -17.453 -19.672 -7.793 1 97 200 TYR A CA 1
ATOM 1574 C C . TYR A 1 200 ? -18.5 -20.734 -8.07 1 97 200 TYR A C 1
ATOM 1576 O O . TYR A 1 200 ? -18.234 -21.688 -8.828 1 97 200 TYR A O 1
ATOM 1584 N N . SER A 1 201 ? -19.703 -20.641 -7.492 1 95 201 SER A N 1
ATOM 1585 C CA . SER A 1 201 ? -20.703 -21.703 -7.523 1 95 201 SER A CA 1
ATOM 1586 C C . SER A 1 201 ? -21.531 -21.641 -8.797 1 95 201 SER A C 1
ATOM 1588 O O . SER A 1 201 ? -22.484 -22.406 -8.953 1 95 201 SER A O 1
ATOM 1590 N N . SER A 1 202 ? -21.203 -20.969 -9.797 1 93.56 202 SER A N 1
ATOM 1591 C CA . SER A 1 202 ? -22.031 -20.828 -10.992 1 93.56 202 SER A CA 1
ATOM 1592 C C . SER A 1 202 ? -22.188 -22.172 -11.711 1 93.56 202 SER A C 1
ATOM 1594 O O . SER A 1 202 ? -21.328 -23.047 -11.625 1 93.56 202 SER A O 1
ATOM 1596 N N . ARG A 1 203 ? -23.312 -22.328 -12.414 1 91.25 203 ARG A N 1
ATOM 1597 C CA . ARG A 1 203 ? -23.562 -23.531 -13.203 1 91.25 203 ARG A CA 1
ATOM 1598 C C . ARG A 1 203 ? -22.484 -23.734 -14.258 1 91.25 203 ARG A C 1
ATOM 1600 O O . ARG A 1 203 ? -22.031 -24.859 -14.484 1 91.25 203 ARG A O 1
ATOM 1607 N N . ALA A 1 204 ? -22.078 -22.656 -14.844 1 95.81 204 ALA A N 1
ATOM 1608 C CA . ALA A 1 204 ? -21.047 -22.719 -15.875 1 95.81 204 ALA A CA 1
ATOM 1609 C C . ALA A 1 204 ? -19.75 -23.281 -15.328 1 95.81 204 ALA A C 1
ATOM 1611 O O . ALA A 1 204 ? -19.094 -24.109 -15.969 1 95.81 204 ALA A O 1
ATOM 1612 N N . ASN A 1 205 ? -19.312 -22.844 -14.156 1 96.94 205 ASN A N 1
ATOM 1613 C CA . ASN A 1 205 ? -18.094 -23.344 -13.539 1 96.94 205 ASN A CA 1
ATOM 1614 C C . ASN A 1 205 ? -18.188 -24.828 -13.219 1 96.94 205 ASN A C 1
ATOM 1616 O O . ASN A 1 205 ? -17.25 -25.594 -13.438 1 96.94 205 ASN A O 1
ATOM 1620 N N . ARG A 1 206 ? -19.344 -25.25 -12.742 1 94.25 206 ARG A N 1
ATOM 1621 C CA . ARG A 1 206 ? -19.531 -26.656 -12.398 1 94.25 206 ARG A CA 1
ATOM 1622 C C . ARG A 1 206 ? -19.516 -27.531 -13.648 1 94.25 206 ARG A C 1
ATOM 1624 O O . ARG A 1 206 ? -18.938 -28.625 -13.648 1 94.25 206 ARG A O 1
ATOM 1631 N N . VAL A 1 207 ? -20.188 -27.062 -14.672 1 96.56 207 VAL A N 1
ATOM 1632 C CA . VAL A 1 207 ? -20.188 -27.781 -15.938 1 96.56 207 VAL A CA 1
ATOM 1633 C C . VAL A 1 207 ? -18.75 -27.906 -16.453 1 96.56 207 VAL A C 1
ATOM 1635 O O . VAL A 1 207 ? -18.328 -28.984 -16.891 1 96.56 207 VAL A O 1
ATOM 1638 N N . TYR A 1 208 ? -18.016 -26.812 -16.406 1 97.88 208 TYR A N 1
ATOM 1639 C CA . TYR A 1 208 ? -16.625 -26.797 -16.828 1 97.88 208 TYR A CA 1
ATOM 1640 C C . TYR A 1 208 ? -15.805 -27.828 -16.062 1 97.88 208 TYR A C 1
ATOM 1642 O O . TYR A 1 208 ? -15.07 -28.625 -16.672 1 97.88 208 TYR A O 1
ATOM 1650 N N . LEU A 1 209 ? -15.922 -27.891 -14.766 1 97.81 209 LEU A N 1
ATOM 1651 C CA . LEU A 1 209 ? -15.172 -28.828 -13.938 1 97.81 209 LEU A CA 1
ATOM 1652 C C . LEU A 1 209 ? -15.555 -30.266 -14.25 1 97.81 209 LEU A C 1
ATOM 1654 O O . LEU A 1 209 ? -14.688 -31.141 -14.352 1 97.81 209 LEU A O 1
ATOM 1658 N N . ARG A 1 210 ? -16.859 -30.5 -14.445 1 96.38 210 ARG A N 1
ATOM 1659 C CA . ARG A 1 210 ? -17.344 -31.844 -14.781 1 96.38 210 ARG A CA 1
ATOM 1660 C C . ARG A 1 210 ? -16.781 -32.312 -16.125 1 96.38 210 ARG A C 1
ATOM 1662 O O . ARG A 1 210 ? -16.312 -33.438 -16.25 1 96.38 210 ARG A O 1
ATOM 1669 N N . LYS A 1 211 ? -16.812 -31.422 -17 1 97.81 211 LYS A N 1
ATOM 1670 C CA . LYS A 1 211 ? -16.297 -31.75 -18.328 1 97.81 211 LYS A CA 1
ATOM 1671 C C . LYS A 1 211 ? -14.82 -32.125 -18.281 1 97.81 211 LYS A C 1
ATOM 1673 O O . LYS A 1 211 ? -14.359 -32.969 -19.047 1 97.81 211 LYS A O 1
ATOM 1678 N N . ARG A 1 212 ? -14.109 -31.516 -17.391 1 97.5 212 ARG A N 1
ATOM 1679 C CA . ARG A 1 212 ? -12.68 -31.766 -17.266 1 97.5 212 ARG A CA 1
ATOM 1680 C C . ARG A 1 212 ? -12.398 -32.906 -16.281 1 97.5 212 ARG A C 1
ATOM 1682 O O . ARG A 1 212 ? -11.242 -33.281 -16.078 1 97.5 212 ARG A O 1
ATOM 1689 N N . GLY A 1 213 ? -13.477 -33.406 -15.672 1 97.38 213 GLY A N 1
ATOM 1690 C CA . GLY A 1 213 ? -13.312 -34.469 -14.727 1 97.38 213 GLY A CA 1
ATOM 1691 C C . GLY A 1 213 ? -12.68 -34.062 -13.422 1 97.38 213 GLY A C 1
ATOM 1692 O O . GLY A 1 213 ? -11.945 -34.812 -12.789 1 97.38 213 GLY A O 1
ATOM 1693 N N . ILE A 1 214 ? -12.828 -32.812 -13.008 1 98.06 214 ILE A N 1
ATOM 1694 C CA . ILE A 1 214 ? -12.266 -32.25 -11.789 1 98.06 214 ILE A CA 1
ATOM 1695 C C . ILE A 1 214 ? -13.32 -32.25 -10.68 1 98.06 214 ILE A C 1
ATOM 1697 O O . ILE A 1 214 ? -14.414 -31.719 -10.867 1 98.06 214 ILE A O 1
ATOM 1701 N N . ARG A 1 215 ? -13.023 -32.875 -9.539 1 97 215 ARG A N 1
ATOM 1702 C CA . ARG A 1 215 ? -13.922 -32.781 -8.391 1 97 215 ARG A CA 1
ATOM 1703 C C . ARG A 1 215 ? -13.984 -31.359 -7.84 1 97 215 ARG A C 1
ATOM 1705 O O . ARG A 1 215 ? -13.023 -30.594 -7.977 1 97 215 ARG A O 1
ATOM 1712 N N . CYS A 1 216 ? -15.078 -31.062 -7.254 1 94.81 216 CYS A N 1
ATOM 1713 C CA . CYS A 1 216 ? -15.227 -29.688 -6.812 1 94.81 216 CYS A CA 1
ATOM 1714 C C . CYS A 1 216 ? -15.789 -29.625 -5.398 1 94.81 216 CYS A C 1
ATOM 1716 O O . CYS A 1 216 ? -16.656 -30.422 -5.035 1 94.81 216 CYS A O 1
ATOM 1718 N N . THR A 1 217 ? -15.273 -28.797 -4.578 1 97.5 217 THR A N 1
ATOM 1719 C CA . THR A 1 217 ? -15.812 -28.422 -3.273 1 97.5 217 THR A CA 1
ATOM 1720 C C . THR A 1 217 ? -16.078 -26.922 -3.215 1 97.5 217 THR A C 1
ATOM 1722 O O . THR A 1 217 ? -15.211 -26.141 -2.818 1 97.5 217 THR A O 1
ATOM 1725 N N . ILE A 1 218 ? -17.281 -26.484 -3.607 1 97.06 218 ILE A N 1
ATOM 1726 C CA . ILE A 1 218 ? -17.75 -25.094 -3.658 1 97.06 218 ILE A CA 1
ATOM 1727 C C . ILE A 1 218 ? -19.156 -25 -3.068 1 97.06 218 ILE A C 1
ATOM 1729 O O . ILE A 1 218 ? -20.094 -25.641 -3.566 1 97.06 218 ILE A O 1
ATOM 1733 N N . PRO A 1 219 ? -19.297 -24.281 -2.025 1 95.5 219 PRO A N 1
ATOM 1734 C CA . PRO A 1 219 ? -20.641 -24.156 -1.443 1 95.5 219 PRO A CA 1
ATOM 1735 C C . PRO A 1 219 ? -21.594 -23.375 -2.336 1 95.5 219 PRO A C 1
ATOM 1737 O O . PRO A 1 219 ? -21.156 -22.609 -3.197 1 95.5 219 PRO A O 1
ATOM 1740 N N . GLU A 1 220 ? -22.859 -23.656 -2.078 1 92.25 220 GLU A N 1
ATOM 1741 C CA . GLU A 1 220 ? -23.922 -22.938 -2.775 1 92.25 220 GLU A CA 1
ATOM 1742 C C . GLU A 1 220 ? -24.375 -21.719 -1.971 1 92.25 220 GLU A C 1
ATOM 1744 O O . GLU A 1 220 ? -24.641 -21.828 -0.771 1 92.25 220 GLU A O 1
ATOM 1749 N N . PRO A 1 221 ? -24.422 -20.594 -2.652 1 91.81 221 PRO A N 1
ATOM 1750 C CA . PRO A 1 221 ? -24.953 -19.422 -1.927 1 91.81 221 PRO A CA 1
ATOM 1751 C C . PRO A 1 221 ? -26.422 -19.578 -1.572 1 91.81 221 PRO A C 1
ATOM 1753 O O . PRO A 1 221 ? -27.156 -20.312 -2.242 1 91.81 221 PRO A O 1
ATOM 1756 N N . ALA A 1 222 ? -26.812 -18.797 -0.59 1 89 222 ALA A N 1
ATOM 1757 C CA . ALA A 1 222 ? -28.172 -18.891 -0.056 1 89 222 ALA A CA 1
ATOM 1758 C C . ALA A 1 222 ? -29.219 -18.594 -1.134 1 89 222 ALA A C 1
ATOM 1760 O O . ALA A 1 222 ? -30.266 -19.234 -1.193 1 89 222 ALA A O 1
ATOM 1761 N N . ASP A 1 223 ? -28.938 -17.641 -1.909 1 87.56 223 ASP A N 1
ATOM 1762 C CA . ASP A 1 223 ? -29.891 -17.266 -2.945 1 87.56 223 ASP A CA 1
ATOM 1763 C C . ASP A 1 223 ? -30.062 -18.375 -3.98 1 87.56 223 ASP A C 1
ATOM 1765 O O . ASP A 1 223 ? -31.172 -18.625 -4.461 1 87.56 223 ASP A O 1
ATOM 1769 N N . GLN A 1 224 ? -29.047 -19 -4.32 1 86.31 224 GLN A N 1
ATOM 1770 C CA . GLN A 1 224 ? -29.109 -20.125 -5.25 1 86.31 224 GLN A CA 1
ATOM 1771 C C . GLN A 1 224 ? -29.906 -21.281 -4.652 1 86.31 224 GLN A C 1
ATOM 1773 O O . GLN A 1 224 ? -30.672 -21.953 -5.352 1 86.31 224 GLN A O 1
ATOM 1778 N N . VAL A 1 225 ? -29.656 -21.5 -3.396 1 86.31 225 VAL A N 1
ATOM 1779 C CA . VAL A 1 225 ? -30.391 -22.531 -2.693 1 86.31 225 VAL A CA 1
ATOM 1780 C C . VAL A 1 225 ? -31.891 -22.219 -2.729 1 86.31 225 VAL A C 1
ATOM 1782 O O . VAL A 1 225 ? -32.719 -23.094 -3.027 1 86.31 225 VAL A O 1
ATOM 1785 N N . GLY A 1 226 ? -32.125 -20.938 -2.387 1 87.31 226 GLY A N 1
ATOM 1786 C CA . GLY A 1 226 ? -33.5 -20.516 -2.414 1 87.31 226 GLY A CA 1
ATOM 1787 C C . GLY A 1 226 ? -34.156 -20.688 -3.775 1 87.31 226 GLY A C 1
ATOM 1788 O O . GLY A 1 226 ? -35.281 -21.156 -3.877 1 87.31 226 GLY A O 1
ATOM 1789 N N . ASN A 1 227 ? -33.5 -20.312 -4.816 1 86.94 227 ASN A N 1
ATOM 1790 C CA . ASN A 1 227 ? -34 -20.438 -6.18 1 86.94 227 ASN A CA 1
ATOM 1791 C C . ASN A 1 227 ? -34.25 -21.891 -6.555 1 86.94 227 ASN A C 1
ATOM 1793 O O . ASN A 1 227 ? -35.25 -22.203 -7.188 1 86.94 227 ASN A O 1
ATOM 1797 N N . ARG A 1 228 ? -33.375 -22.781 -6.238 1 85.19 228 ARG A N 1
ATOM 1798 C CA . ARG A 1 228 ? -33.5 -24.203 -6.508 1 85.19 228 ARG A CA 1
ATOM 1799 C C . ARG A 1 228 ? -34.75 -24.766 -5.816 1 85.19 228 ARG A C 1
ATOM 1801 O O . ARG A 1 228 ? -35.531 -25.5 -6.43 1 85.19 228 ARG A O 1
ATOM 1808 N N . LYS A 1 229 ? -34.875 -24.312 -4.59 1 86.62 229 LYS A N 1
ATOM 1809 C CA . LYS A 1 229 ? -36.031 -24.812 -3.824 1 86.62 229 LYS A CA 1
ATOM 1810 C C . LYS A 1 229 ? -37.344 -24.297 -4.414 1 86.62 229 LYS A C 1
ATOM 1812 O O . LYS A 1 229 ? -38.344 -25.031 -4.449 1 86.62 229 LYS A O 1
ATOM 1817 N N . ARG A 1 230 ? -37.375 -23.062 -4.816 1 89 230 ARG A N 1
ATOM 1818 C CA . ARG A 1 230 ? -38.562 -22.453 -5.383 1 89 230 ARG A CA 1
ATOM 1819 C C . ARG A 1 230 ? -39 -23.156 -6.668 1 89 230 ARG A C 1
ATOM 1821 O O . ARG A 1 230 ? -40.188 -23.203 -6.988 1 89 230 ARG A O 1
ATOM 1828 N N . ARG A 1 231 ? -38.031 -23.672 -7.379 1 89.44 231 ARG A N 1
ATOM 1829 C CA . ARG A 1 231 ? -38.312 -24.359 -8.641 1 89.44 231 ARG A CA 1
ATOM 1830 C C . ARG A 1 231 ? -38.812 -25.781 -8.398 1 89.44 231 ARG A C 1
ATOM 1832 O O . ARG A 1 231 ? -39.219 -26.469 -9.336 1 89.44 231 ARG A O 1
ATOM 1839 N N . GLY A 1 232 ? -38.844 -26.203 -7.07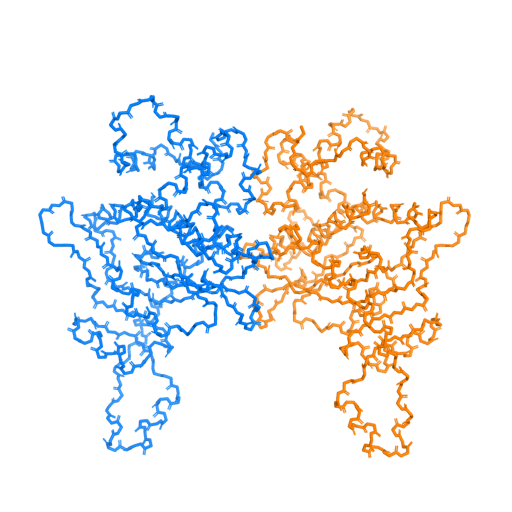8 1 78.94 232 GLY A N 1
ATOM 1840 C CA . GLY A 1 232 ? -39.344 -27.516 -6.742 1 78.94 232 GLY A CA 1
ATOM 1841 C C . GLY A 1 232 ? -38.594 -28.641 -7.438 1 78.94 232 GLY A C 1
ATOM 1842 O O . GLY A 1 232 ? -37.375 -28.734 -7.332 1 78.94 232 GLY A O 1
ATOM 1843 N N . LYS A 1 233 ? -39.375 -29.453 -8.102 1 80.44 233 LYS A N 1
ATOM 1844 C CA . LYS A 1 233 ? -38.781 -30.578 -8.812 1 80.44 233 LYS A CA 1
ATOM 1845 C C . LYS A 1 233 ? -37.812 -30.109 -9.906 1 80.44 233 LYS A C 1
ATOM 1847 O O . LYS A 1 233 ? -36.844 -30.797 -10.227 1 80.44 233 LYS A O 1
ATOM 1852 N N . GLY A 1 234 ? -38 -28.953 -10.461 1 81.56 234 GLY A N 1
ATOM 1853 C CA . GLY A 1 234 ? -37.219 -28.375 -11.523 1 81.56 234 GLY A CA 1
ATOM 1854 C C . GLY A 1 234 ? -35.875 -27.844 -11.039 1 81.56 234 GLY A C 1
ATOM 1855 O O . GLY A 1 234 ? -35 -27.547 -11.844 1 81.56 234 GLY A O 1
ATOM 1856 N N . GLY A 1 235 ? -35.75 -27.625 -9.773 1 80.25 235 GLY A N 1
ATOM 1857 C CA . GLY A 1 235 ? -34.531 -27.078 -9.211 1 80.25 235 GLY A CA 1
ATOM 1858 C C . GLY A 1 235 ? -33.406 -28.094 -9.109 1 80.25 235 GLY A C 1
ATOM 1859 O O . GLY A 1 235 ? -32.25 -27.734 -8.938 1 80.25 235 GLY A O 1
ATOM 1860 N N . GLY A 1 236 ? -33.75 -29.391 -9.242 1 79.44 236 GLY A N 1
ATOM 1861 C CA . GLY A 1 236 ? -32.719 -30.422 -9.203 1 79.44 236 GLY A CA 1
ATOM 1862 C C . GLY A 1 236 ? -32.188 -30.688 -7.805 1 79.44 236 GLY A C 1
ATOM 1863 O O . GLY A 1 236 ? -32.688 -30.109 -6.832 1 79.44 236 GLY A O 1
ATOM 1864 N N . ARG A 1 237 ? -31.281 -31.609 -7.652 1 82.06 237 ARG A N 1
ATOM 1865 C CA . ARG A 1 237 ? -30.656 -31.969 -6.379 1 82.06 237 ARG A CA 1
ATOM 1866 C C . ARG A 1 237 ? -29.547 -30.984 -6.027 1 82.06 237 ARG A C 1
ATOM 1868 O O . ARG A 1 237 ? -28.844 -30.484 -6.91 1 82.06 237 ARG A O 1
ATOM 1875 N N . PRO A 1 238 ? -29.422 -30.672 -4.77 1 84.44 238 PRO A N 1
ATOM 1876 C CA . PRO A 1 238 ? -28.297 -29.828 -4.371 1 84.44 238 PRO A CA 1
ATOM 1877 C C . PRO A 1 238 ? -26.938 -30.438 -4.723 1 84.44 238 PRO A C 1
ATOM 1879 O O . PRO A 1 238 ? -26.781 -31.672 -4.676 1 84.44 238 PRO A O 1
ATOM 1882 N N . PRO A 1 239 ? -26.078 -29.625 -5.141 1 85.38 239 PRO A N 1
ATOM 1883 C CA . PRO A 1 239 ? -24.734 -30.141 -5.379 1 85.38 239 PRO A CA 1
ATOM 1884 C C . PRO A 1 239 ? -24.078 -30.688 -4.109 1 85.38 239 PRO A C 1
ATOM 1886 O O . PRO A 1 239 ? -24.359 -30.203 -3.01 1 85.38 239 PRO A O 1
ATOM 1889 N N . ALA A 1 240 ? -23.359 -31.719 -4.27 1 87.38 240 ALA A N 1
ATOM 1890 C CA . ALA A 1 240 ? -22.641 -32.281 -3.137 1 87.38 240 ALA A CA 1
ATOM 1891 C C . ALA A 1 240 ? -21.656 -31.266 -2.557 1 87.38 240 ALA A C 1
ATOM 1893 O O . ALA A 1 240 ? -21 -30.531 -3.301 1 87.38 240 ALA A O 1
ATOM 1894 N N . PHE A 1 241 ? -21.672 -31.203 -1.255 1 93.19 241 PHE A N 1
ATOM 1895 C CA . PHE A 1 241 ? -20.734 -30.297 -0.582 1 93.19 241 PHE A CA 1
ATOM 1896 C C . PHE A 1 241 ? -20.109 -30.969 0.635 1 93.19 241 PHE A C 1
ATOM 1898 O O . PHE A 1 241 ? -20.828 -31.391 1.554 1 93.19 241 PHE A O 1
ATOM 1905 N N . ASP A 1 242 ? -18.844 -31.094 0.649 1 94.44 242 ASP A N 1
ATOM 1906 C CA . ASP A 1 242 ? -18.094 -31.688 1.746 1 94.44 242 ASP A CA 1
ATOM 1907 C C . ASP A 1 242 ? -17.5 -30.609 2.646 1 94.44 242 ASP A C 1
ATOM 1909 O O . ASP A 1 242 ? -16.422 -30.078 2.354 1 94.44 242 ASP A O 1
ATOM 1913 N N . ARG A 1 243 ? -18.047 -30.422 3.797 1 94.88 243 ARG A N 1
ATOM 1914 C CA . ARG A 1 243 ? -17.656 -29.359 4.715 1 94.88 243 ARG A CA 1
ATOM 1915 C C . ARG A 1 243 ? -16.25 -29.594 5.25 1 94.88 243 ARG A C 1
ATOM 1917 O O . ARG A 1 243 ? -15.492 -28.641 5.461 1 94.88 243 ARG A O 1
ATOM 1924 N N . GLN A 1 244 ? -15.984 -30.781 5.543 1 96.81 244 GLN A N 1
ATOM 1925 C CA . GLN A 1 244 ? -14.664 -31.109 6.078 1 96.81 244 GLN A CA 1
ATOM 1926 C C . GLN A 1 244 ? -13.578 -30.812 5.051 1 96.81 244 GLN A C 1
ATOM 1928 O O . GLN A 1 244 ? -12.555 -30.203 5.379 1 96.81 244 GLN A O 1
ATOM 1933 N N . ASP A 1 245 ? -13.781 -31.203 3.822 1 96.88 245 ASP A N 1
ATOM 1934 C CA . ASP A 1 245 ? -12.828 -30.938 2.748 1 96.88 245 ASP A CA 1
ATOM 1935 C C . ASP A 1 245 ? -12.664 -29.438 2.516 1 96.88 245 ASP A C 1
ATOM 1937 O O . ASP A 1 245 ? -11.562 -28.969 2.234 1 96.88 245 ASP A O 1
ATOM 1941 N N . TYR A 1 246 ? -13.734 -28.734 2.715 1 97.69 246 TYR A N 1
ATOM 1942 C CA . TYR A 1 246 ? -13.758 -27.297 2.445 1 97.69 246 TYR A CA 1
ATOM 1943 C C . TYR A 1 246 ? -12.758 -26.562 3.326 1 97.69 246 TYR A C 1
ATOM 1945 O O . TYR A 1 246 ? -12.227 -25.516 2.934 1 97.69 246 TYR A O 1
ATOM 1953 N N . LYS A 1 247 ? -12.484 -27.062 4.516 1 97.38 247 LYS A N 1
ATOM 1954 C CA . LYS A 1 247 ? -11.547 -26.438 5.441 1 97.38 247 LYS A CA 1
ATOM 1955 C C . LYS A 1 247 ? -10.156 -26.312 4.82 1 97.38 247 LYS A C 1
ATOM 1957 O O . LYS A 1 247 ? -9.391 -25.406 5.156 1 97.38 247 LYS A O 1
ATOM 1962 N N . ALA A 1 248 ? -9.875 -27.172 3.916 1 97.88 248 ALA A N 1
ATOM 1963 C CA . ALA A 1 248 ? -8.562 -27.188 3.268 1 97.88 248 ALA A CA 1
ATOM 1964 C C . ALA A 1 248 ? -8.375 -25.969 2.377 1 97.88 248 ALA A C 1
ATOM 1966 O O . ALA A 1 248 ? -7.25 -25.656 1.977 1 97.88 248 ALA A O 1
ATOM 1967 N N . ARG A 1 249 ? -9.453 -25.25 2.076 1 97.5 249 ARG A N 1
ATOM 1968 C CA . ARG A 1 249 ? -9.383 -24.047 1.251 1 97.5 249 ARG A CA 1
ATOM 1969 C C . ARG A 1 249 ? -8.492 -23 1.893 1 97.5 249 ARG A C 1
ATOM 1971 O O . ARG A 1 249 ? -8.039 -22.062 1.223 1 97.5 249 ARG A O 1
ATOM 1978 N N . HIS A 1 250 ? -8.211 -23.109 3.139 1 97.5 250 HIS A N 1
ATOM 1979 C CA . HIS A 1 250 ? -7.383 -22.156 3.885 1 97.5 250 HIS A CA 1
ATOM 1980 C C . HIS A 1 250 ? -6.008 -22.016 3.248 1 97.5 250 HIS A C 1
ATOM 1982 O O . HIS A 1 250 ? -5.367 -20.969 3.379 1 97.5 250 HIS A O 1
ATOM 1988 N N . ALA A 1 251 ? -5.617 -22.984 2.492 1 97.75 251 ALA A N 1
ATOM 1989 C CA . ALA A 1 251 ? -4.312 -22.984 1.835 1 97.75 251 ALA A CA 1
ATOM 1990 C C . ALA A 1 251 ? -4.176 -21.781 0.902 1 97.75 251 ALA A C 1
ATOM 1992 O O . ALA A 1 251 ? -3.111 -21.156 0.836 1 97.75 251 ALA A O 1
ATOM 1993 N N . VAL A 1 252 ? -5.254 -21.469 0.183 1 98.12 252 VAL A N 1
ATOM 1994 C CA . VAL A 1 252 ? -5.16 -20.375 -0.773 1 98.12 252 VAL A CA 1
ATOM 1995 C C . VAL A 1 252 ? -5.133 -19.047 -0.028 1 98.12 252 VAL A C 1
ATOM 1997 O O . VAL A 1 252 ? -4.477 -18.094 -0.465 1 98.12 252 VAL A O 1
ATOM 2000 N N . GLU A 1 253 ? -5.855 -18.953 1.098 1 96.56 253 GLU A N 1
ATOM 2001 C CA . GLU A 1 253 ? -5.77 -17.766 1.924 1 96.56 253 GLU A CA 1
ATOM 2002 C C . GLU A 1 253 ? -4.348 -17.531 2.424 1 96.56 253 GLU A C 1
ATOM 2004 O O . GLU A 1 253 ? -3.836 -16.406 2.371 1 96.56 253 GLU A O 1
ATOM 2009 N N . CYS A 1 254 ? -3.701 -18.562 2.838 1 97.56 254 CYS A N 1
ATOM 2010 C CA . CYS A 1 254 ? -2.312 -18.5 3.279 1 97.56 254 CYS A CA 1
ATOM 2011 C C . CYS A 1 254 ? -1.388 -18.156 2.117 1 97.56 254 CYS A C 1
ATOM 2013 O O . CYS A 1 254 ? -0.452 -17.359 2.273 1 97.56 254 CYS A O 1
ATOM 2015 N N . GLY A 1 255 ? -1.631 -18.75 0.968 1 98 255 GLY A N 1
ATOM 2016 C CA . GLY A 1 255 ? -0.846 -18.438 -0.215 1 98 255 GLY A CA 1
ATOM 2017 C C . GLY A 1 255 ? -0.917 -16.969 -0.607 1 98 255 GLY A C 1
ATOM 2018 O O . GLY A 1 255 ? 0.106 -16.359 -0.914 1 98 255 GLY A O 1
ATOM 2019 N N . ILE A 1 256 ? -2.105 -16.438 -0.576 1 97.81 256 ILE A N 1
ATOM 2020 C CA . ILE A 1 256 ? -2.314 -15.023 -0.872 1 97.81 256 ILE A CA 1
ATOM 2021 C C . ILE A 1 256 ? -1.544 -14.172 0.131 1 97.81 256 ILE A C 1
ATOM 2023 O O . ILE A 1 256 ? -0.86 -13.219 -0.253 1 97.81 256 ILE A O 1
ATOM 2027 N N . ASN A 1 257 ? -1.625 -14.547 1.39 1 95.81 257 ASN A N 1
ATOM 2028 C CA . ASN A 1 257 ? -0.916 -13.812 2.428 1 95.81 257 ASN A CA 1
ATOM 2029 C C . ASN A 1 257 ? 0.595 -13.852 2.213 1 95.81 257 ASN A C 1
ATOM 2031 O O . ASN A 1 257 ? 1.282 -12.844 2.42 1 95.81 257 ASN A O 1
ATOM 2035 N N . ARG A 1 258 ? 1.074 -14.945 1.806 1 97.5 258 ARG A N 1
ATOM 2036 C CA . ARG A 1 258 ? 2.502 -15.078 1.543 1 97.5 258 ARG A CA 1
ATOM 2037 C C . ARG A 1 258 ? 2.938 -14.172 0.396 1 97.5 258 ARG A C 1
ATOM 2039 O O . ARG A 1 258 ? 3.977 -13.516 0.479 1 97.5 258 ARG A O 1
ATOM 2046 N N . LEU A 1 259 ? 2.16 -14.18 -0.651 1 98.06 259 LEU A N 1
ATOM 2047 C CA . LEU A 1 259 ? 2.484 -13.312 -1.78 1 98.06 259 LEU A CA 1
ATOM 2048 C C . LEU A 1 259 ? 2.463 -11.844 -1.365 1 98.06 259 LEU A C 1
ATOM 2050 O O . LEU A 1 259 ? 3.318 -11.062 -1.788 1 98.06 259 LEU A O 1
ATOM 2054 N N . LYS A 1 260 ? 1.577 -11.484 -0.46 1 96.81 260 LYS A N 1
ATOM 2055 C CA . LYS A 1 260 ? 1.38 -10.094 -0.067 1 96.81 260 LYS A CA 1
ATOM 2056 C C . LYS A 1 260 ? 2.398 -9.672 0.988 1 96.81 260 LYS A C 1
ATOM 2058 O O . LYS A 1 260 ? 2.41 -8.516 1.42 1 96.81 260 LYS A O 1
ATOM 2063 N N . ARG A 1 261 ? 3.234 -10.625 1.432 1 96.12 261 ARG A N 1
ATOM 2064 C CA . ARG A 1 261 ? 4.398 -10.188 2.201 1 96.12 261 ARG A CA 1
ATOM 2065 C C . ARG A 1 261 ? 5.27 -9.242 1.389 1 96.12 261 ARG A C 1
ATOM 2067 O O . ARG A 1 261 ? 5.973 -8.398 1.952 1 96.12 261 ARG A O 1
ATOM 2074 N N . ASN A 1 262 ? 5.242 -9.477 0.097 1 97.81 262 ASN A N 1
ATOM 2075 C CA . ASN A 1 262 ? 5.918 -8.555 -0.816 1 97.81 262 ASN A CA 1
ATOM 2076 C C . ASN A 1 262 ? 5.125 -7.27 -1.001 1 97.81 262 ASN A C 1
ATOM 2078 O O . ASN A 1 262 ? 4.004 -7.289 -1.515 1 97.81 262 ASN A O 1
ATOM 2082 N N . ARG A 1 263 ? 5.711 -6.176 -0.633 1 97.31 263 ARG A N 1
ATOM 2083 C CA . ARG A 1 263 ? 4.988 -4.91 -0.588 1 97.31 263 ARG A CA 1
ATOM 2084 C C . ARG A 1 263 ? 4.539 -4.484 -1.983 1 97.31 263 ARG A C 1
ATOM 2086 O O . ARG A 1 263 ? 3.48 -3.873 -2.141 1 97.31 263 ARG A O 1
ATOM 2093 N N . ALA A 1 264 ? 5.266 -4.902 -3.031 1 97.69 264 ALA A N 1
ATOM 2094 C CA . ALA A 1 264 ? 4.895 -4.531 -4.395 1 97.69 264 ALA A CA 1
ATOM 2095 C C . ALA A 1 264 ? 3.715 -5.363 -4.887 1 97.69 264 ALA A C 1
ATOM 2097 O O . ALA A 1 264 ? 3.088 -5.027 -5.895 1 97.69 264 ALA A O 1
ATOM 2098 N N . VAL A 1 265 ? 3.449 -6.441 -4.18 1 97.88 265 VAL A N 1
ATOM 2099 C CA . VAL A 1 265 ? 2.264 -7.238 -4.484 1 97.88 265 VAL A CA 1
ATOM 2100 C C . VAL A 1 265 ? 1.073 -6.715 -3.682 1 97.88 265 VAL A C 1
ATOM 2102 O O . VAL A 1 265 ? -0.045 -6.641 -4.199 1 97.88 265 VAL A O 1
ATOM 2105 N N . ALA A 1 266 ? 1.352 -6.324 -2.455 1 96.44 266 ALA A N 1
ATOM 2106 C CA . ALA A 1 266 ? 0.3 -5.875 -1.547 1 96.44 266 ALA A CA 1
ATOM 2107 C C . ALA A 1 266 ? -0.299 -4.551 -2.012 1 96.44 266 ALA A C 1
ATOM 2109 O O . ALA A 1 266 ? -1.486 -4.293 -1.803 1 96.44 266 ALA A O 1
ATOM 2110 N N . THR A 1 267 ? 0.513 -3.754 -2.59 1 95.69 267 THR A N 1
ATOM 2111 C CA . THR A 1 267 ? 0.11 -2.471 -3.156 1 95.69 267 THR A CA 1
ATOM 2112 C C . THR A 1 267 ? 0.672 -2.301 -4.562 1 95.69 267 THR A C 1
ATOM 2114 O O . THR A 1 267 ? 1.875 -2.459 -4.781 1 95.69 267 THR A O 1
ATOM 2117 N N . ARG A 1 268 ? -0.233 -2.004 -5.453 1 96.12 268 ARG A N 1
ATOM 2118 C CA . ARG A 1 268 ? 0.203 -1.853 -6.84 1 96.12 268 ARG A CA 1
ATOM 2119 C C . ARG A 1 268 ? 0.856 -0.492 -7.059 1 96.12 268 ARG A C 1
ATOM 2121 O O . ARG A 1 268 ? 0.224 0.546 -6.859 1 96.12 268 ARG A O 1
ATOM 2128 N N . PHE A 1 269 ? 2.098 -0.531 -7.5 1 95.38 269 PHE A N 1
ATOM 2129 C CA . PHE A 1 269 ? 2.824 0.679 -7.867 1 95.38 269 PHE A CA 1
ATOM 2130 C C . PHE A 1 269 ? 3.012 0.76 -9.375 1 95.38 269 PHE A C 1
ATOM 2132 O O . PHE A 1 269 ? 3.326 1.825 -9.914 1 95.38 269 PHE A O 1
ATOM 2139 N N . ASP A 1 270 ? 2.834 -0.379 -10.078 1 93.06 270 ASP A N 1
ATOM 2140 C CA . ASP A 1 270 ? 3.033 -0.455 -11.523 1 93.06 270 ASP A CA 1
ATOM 2141 C C . ASP A 1 270 ? 1.861 0.175 -12.273 1 93.06 270 ASP A C 1
ATOM 2143 O O . ASP A 1 270 ? 0.701 -0.052 -11.93 1 93.06 270 ASP A O 1
ATOM 2147 N N . LYS A 1 271 ? 2.154 0.888 -13.289 1 92 271 LYS A N 1
ATOM 2148 C CA . LYS A 1 271 ? 1.124 1.543 -14.094 1 92 271 LYS A CA 1
ATOM 2149 C C . LYS A 1 271 ? 0.415 0.543 -15 1 92 271 LYS A C 1
ATOM 2151 O O . LYS A 1 271 ? -0.784 0.671 -15.258 1 92 271 LYS A O 1
ATOM 2156 N N . LEU A 1 272 ? 1.173 -0.422 -15.461 1 94 272 LEU A N 1
ATOM 2157 C CA . LEU A 1 272 ? 0.645 -1.374 -16.438 1 94 272 LEU A CA 1
ATOM 2158 C C . LEU A 1 272 ? 0.385 -2.729 -15.781 1 94 272 LEU A C 1
ATOM 2160 O O . LEU A 1 272 ? 0.966 -3.041 -14.742 1 94 272 LEU A O 1
ATOM 2164 N N . ALA A 1 273 ? -0.499 -3.475 -16.406 1 94.62 273 ALA A N 1
ATOM 2165 C CA . ALA A 1 273 ? -0.893 -4.777 -15.875 1 94.62 273 ALA A CA 1
ATOM 2166 C C . ALA A 1 273 ? 0.24 -5.789 -16.016 1 94.62 273 ALA A C 1
ATOM 2168 O O . ALA A 1 273 ? 0.476 -6.594 -15.109 1 94.62 273 ALA A O 1
ATOM 2169 N N . LEU A 1 274 ? 0.878 -5.785 -17.125 1 95.5 274 LEU A N 1
ATOM 2170 C CA . LEU A 1 274 ? 1.873 -6.812 -17.422 1 95.5 274 LEU A CA 1
ATOM 2171 C C . LEU A 1 274 ? 3.062 -6.699 -16.469 1 95.5 274 LEU A C 1
ATOM 2173 O O . LEU A 1 274 ? 3.518 -7.703 -15.914 1 95.5 274 LEU A O 1
ATOM 2177 N N . PRO A 1 275 ? 3.545 -5.5 -16.234 1 95.81 275 PRO A N 1
ATOM 2178 C CA . PRO A 1 275 ? 4.594 -5.383 -15.227 1 95.81 275 PRO A CA 1
ATOM 2179 C C . PRO A 1 275 ? 4.125 -5.82 -13.844 1 95.81 275 PRO A C 1
ATOM 2181 O O . PRO A 1 275 ? 4.887 -6.441 -13.094 1 95.81 275 PRO A O 1
ATOM 2184 N N . LEU A 1 276 ? 2.902 -5.48 -13.484 1 96.69 276 LEU A N 1
ATOM 2185 C CA . LEU A 1 276 ? 2.371 -5.949 -12.211 1 96.69 276 LEU A CA 1
ATOM 2186 C C . LEU A 1 276 ? 2.324 -7.473 -12.164 1 96.69 276 LEU A C 1
ATOM 2188 O O . LEU A 1 276 ? 2.707 -8.078 -11.156 1 96.69 276 LEU A O 1
ATOM 2192 N N . GLU A 1 277 ? 1.833 -8.055 -13.203 1 97.06 277 GLU A N 1
ATOM 2193 C CA . GLU A 1 277 ? 1.79 -9.516 -13.258 1 97.06 277 GLU A CA 1
ATOM 2194 C C . GLU A 1 277 ? 3.182 -10.117 -13.086 1 97.06 277 GLU A C 1
ATOM 2196 O O . GLU A 1 277 ? 3.35 -11.109 -12.375 1 97.06 277 GLU A O 1
ATOM 2201 N N . ALA A 1 278 ? 4.156 -9.531 -13.758 1 98 278 ALA A N 1
ATOM 2202 C CA . ALA A 1 278 ? 5.535 -9.977 -13.586 1 98 278 ALA A CA 1
ATOM 2203 C C . ALA A 1 278 ? 5.965 -9.891 -12.125 1 98 278 ALA A C 1
ATOM 2205 O O . ALA A 1 278 ? 6.621 -10.797 -11.609 1 98 278 ALA A O 1
ATOM 2206 N N . THR A 1 279 ? 5.605 -8.812 -11.461 1 98.5 279 THR A N 1
ATOM 2207 C CA . THR A 1 279 ? 5.895 -8.633 -10.039 1 98.5 279 THR A CA 1
ATOM 2208 C C . THR A 1 279 ? 5.301 -9.781 -9.227 1 98.5 279 THR A C 1
ATOM 2210 O O . THR A 1 279 ? 5.98 -10.359 -8.375 1 98.5 279 THR A O 1
ATOM 2213 N N . VAL A 1 280 ? 4.094 -10.148 -9.492 1 98.62 280 VAL A N 1
ATOM 2214 C CA . VAL A 1 280 ? 3.418 -11.219 -8.781 1 98.62 280 VAL A CA 1
ATOM 2215 C C . VAL A 1 280 ? 4.098 -12.555 -9.086 1 98.62 280 VAL A C 1
ATOM 2217 O O . VAL A 1 280 ? 4.297 -13.375 -8.195 1 98.62 280 VAL A O 1
ATOM 2220 N N . LEU A 1 281 ? 4.461 -12.75 -10.352 1 98.5 281 LEU A N 1
ATOM 2221 C CA . LEU A 1 281 ? 5.145 -13.969 -10.758 1 98.5 281 LEU A CA 1
ATOM 2222 C C . LEU A 1 281 ? 6.477 -14.117 -10.031 1 98.5 281 LEU A C 1
ATOM 2224 O O . LEU A 1 281 ? 6.84 -15.219 -9.609 1 98.5 281 LEU A O 1
ATOM 2228 N N . ILE A 1 282 ? 7.18 -13.062 -9.906 1 98.69 282 ILE A N 1
ATOM 2229 C CA . ILE A 1 282 ? 8.469 -13.086 -9.219 1 98.69 282 ILE A CA 1
ATOM 2230 C C . ILE A 1 282 ? 8.266 -13.477 -7.758 1 98.69 282 ILE A C 1
ATOM 2232 O O . ILE A 1 282 ? 9.039 -14.258 -7.203 1 98.69 282 ILE A O 1
ATOM 2236 N N . ALA A 1 283 ? 7.238 -12.891 -7.125 1 98.62 283 ALA A N 1
ATOM 2237 C CA . ALA A 1 283 ? 6.895 -13.305 -5.766 1 98.62 283 ALA A CA 1
ATOM 2238 C C . ALA A 1 283 ? 6.574 -14.797 -5.715 1 98.62 283 ALA A C 1
ATOM 2240 O O . ALA A 1 283 ? 7.008 -15.5 -4.797 1 98.62 283 ALA A O 1
ATOM 2241 N N . ALA A 1 284 ? 5.82 -15.273 -6.684 1 98.69 284 ALA A N 1
ATOM 2242 C CA . ALA A 1 284 ? 5.465 -16.688 -6.758 1 98.69 284 ALA A CA 1
ATOM 2243 C C . ALA A 1 284 ? 6.707 -17.562 -6.934 1 98.69 284 ALA A C 1
ATOM 2245 O O . ALA A 1 284 ? 6.82 -18.625 -6.32 1 98.69 284 ALA A O 1
ATOM 2246 N N . ILE A 1 285 ? 7.598 -17.125 -7.832 1 98.62 285 ILE A N 1
ATOM 2247 C CA . ILE A 1 285 ? 8.867 -17.812 -8.031 1 98.62 285 ILE A CA 1
ATOM 2248 C C . ILE A 1 285 ? 9.594 -17.969 -6.695 1 98.62 285 ILE A C 1
ATOM 2250 O O . ILE A 1 285 ? 10.117 -19.031 -6.383 1 98.62 285 ILE A O 1
ATOM 2254 N N . GLY A 1 286 ? 9.555 -16.906 -5.91 1 97.94 286 GLY A N 1
ATOM 2255 C CA . GLY A 1 286 ? 10.148 -16.953 -4.582 1 97.94 286 GLY A CA 1
ATOM 2256 C C . GLY A 1 286 ? 9.539 -18.031 -3.703 1 97.94 286 GLY A C 1
ATOM 2257 O O . GLY A 1 286 ? 10.25 -18.688 -2.932 1 97.94 286 GLY A O 1
ATOM 2258 N N . GLU A 1 287 ? 8.266 -18.25 -3.801 1 97.62 287 GLU A N 1
ATOM 2259 C CA . GLU A 1 287 ? 7.566 -19.25 -2.998 1 97.62 287 GLU A CA 1
ATOM 2260 C C . GLU A 1 287 ? 7.977 -20.656 -3.4 1 97.62 287 GLU A C 1
ATOM 2262 O O . GLU A 1 287 ? 7.961 -21.578 -2.574 1 97.62 287 GLU A O 1
ATOM 2267 N N . TRP A 1 288 ? 8.328 -20.828 -4.656 1 97.94 288 TRP A N 1
ATOM 2268 C CA . TRP A 1 288 ? 8.688 -22.156 -5.148 1 97.94 288 TRP A CA 1
ATOM 2269 C C . TRP A 1 288 ? 10.172 -22.438 -4.949 1 97.94 288 TRP A C 1
ATOM 2271 O O . TRP A 1 288 ? 10.625 -23.578 -5.102 1 97.94 288 TRP A O 1
ATOM 2281 N N . LEU A 1 289 ? 10.977 -21.359 -4.703 1 96.75 289 LEU A N 1
ATOM 2282 C CA . LEU A 1 289 ? 12.398 -21.531 -4.414 1 96.75 289 LEU A CA 1
ATOM 2283 C C . LEU A 1 289 ? 12.617 -21.906 -2.951 1 96.75 289 LEU A C 1
ATOM 2285 O O . LEU A 1 289 ? 13.508 -22.688 -2.637 1 96.75 289 LEU A O 1
ATOM 2289 N N . MET B 1 1 ? 24.016 12.719 -4.047 1 69.06 1 MET B N 1
ATOM 2290 C CA . MET B 1 1 ? 22.781 12.883 -3.289 1 69.06 1 MET B CA 1
ATOM 2291 C C . MET B 1 1 ? 21.688 11.969 -3.84 1 69.06 1 MET B C 1
ATOM 2293 O O . MET B 1 1 ? 21.516 11.852 -5.055 1 69.06 1 MET B O 1
ATOM 2297 N N . GLY B 1 2 ? 21.203 11.18 -2.896 1 75.69 2 GLY B N 1
ATOM 2298 C CA . GLY B 1 2 ? 20.172 10.273 -3.348 1 75.69 2 GLY B CA 1
ATOM 2299 C C . GLY B 1 2 ? 18.859 10.977 -3.668 1 75.69 2 GLY B C 1
ATOM 2300 O O . GLY B 1 2 ? 18.656 12.133 -3.283 1 75.69 2 GLY B O 1
ATOM 2301 N N . ARG B 1 3 ? 18.047 10.383 -4.465 1 85.12 3 ARG B N 1
ATOM 2302 C CA . ARG B 1 3 ? 16.703 10.898 -4.773 1 85.12 3 ARG B CA 1
ATOM 2303 C C . ARG B 1 3 ? 15.906 11.141 -3.502 1 85.12 3 ARG B C 1
ATOM 2305 O O . ARG B 1 3 ? 15.828 10.273 -2.633 1 85.12 3 ARG B O 1
ATOM 2312 N N . GLY B 1 4 ? 15.398 12.414 -3.326 1 88.94 4 GLY B N 1
ATOM 2313 C CA . GLY B 1 4 ? 14.578 12.727 -2.166 1 88.94 4 GLY B CA 1
ATOM 2314 C C . GLY B 1 4 ? 15.375 13.289 -1.002 1 88.94 4 GLY B C 1
ATOM 2315 O O . GLY B 1 4 ? 14.805 13.727 -0.003 1 88.94 4 GLY B O 1
ATOM 2316 N N . ASP B 1 5 ? 16.75 13.297 -1.136 1 94.81 5 ASP B N 1
ATOM 2317 C CA . ASP B 1 5 ? 17.562 13.891 -0.088 1 94.81 5 ASP B CA 1
ATOM 2318 C C . ASP B 1 5 ? 17.328 15.391 0.017 1 94.81 5 ASP B C 1
ATOM 2320 O O . ASP B 1 5 ? 16.891 16.031 -0.949 1 94.81 5 ASP B O 1
ATOM 2324 N N . LEU B 1 6 ? 17.656 15.867 1.221 1 96.94 6 LEU B N 1
ATOM 2325 C CA . LEU B 1 6 ? 17.547 17.312 1.433 1 96.94 6 LEU B CA 1
ATOM 2326 C C . LEU B 1 6 ? 18.531 18.062 0.559 1 96.94 6 LEU B C 1
ATOM 2328 O O . LEU B 1 6 ? 19.719 17.734 0.525 1 96.94 6 LEU B O 1
ATOM 2332 N N . SER B 1 7 ? 18.062 19.062 -0.195 1 97.12 7 SER B N 1
ATOM 2333 C CA . SER B 1 7 ? 18.953 20 -0.859 1 97.12 7 SER B CA 1
ATOM 2334 C C . SER B 1 7 ? 19.703 20.859 0.155 1 97.12 7 SER B C 1
ATOM 2336 O O . SER B 1 7 ? 19.375 20.875 1.341 1 97.12 7 SER B O 1
ATOM 2338 N N . ASP B 1 8 ? 20.703 21.531 -0.31 1 96.06 8 ASP B N 1
ATOM 2339 C CA . ASP B 1 8 ? 21.438 22.422 0.574 1 96.06 8 ASP B CA 1
ATOM 2340 C C . ASP B 1 8 ? 20.531 23.516 1.14 1 96.06 8 ASP B C 1
ATOM 2342 O O . ASP B 1 8 ? 20.672 23.906 2.301 1 96.06 8 ASP B O 1
ATOM 2346 N N . GLU B 1 9 ? 19.641 23.953 0.353 1 96.56 9 GLU B N 1
ATOM 2347 C CA . GLU B 1 9 ? 18.688 24.984 0.786 1 96.56 9 GLU B CA 1
ATOM 2348 C C . GLU B 1 9 ? 17.75 24.453 1.858 1 96.56 9 GLU B C 1
ATOM 2350 O O . GLU B 1 9 ? 17.516 25.125 2.871 1 96.56 9 GLU B O 1
ATOM 2355 N N . GLN B 1 10 ? 17.266 23.281 1.648 1 97.25 10 GLN B N 1
ATOM 2356 C CA . GLN B 1 10 ? 16.375 22.672 2.621 1 97.25 10 GLN B CA 1
ATOM 2357 C C . GLN B 1 10 ? 17.094 22.391 3.938 1 97.25 10 GLN B C 1
ATOM 2359 O O . GLN B 1 10 ? 16.531 22.594 5.016 1 97.25 10 GLN B O 1
ATOM 2364 N N . TRP B 1 11 ? 18.297 21.938 3.789 1 96.44 11 TRP B N 1
ATOM 2365 C CA . TRP B 1 11 ? 19.078 21.656 4.992 1 96.44 11 TRP B CA 1
ATOM 2366 C C . TRP B 1 11 ? 19.359 22.953 5.758 1 96.44 11 TRP B C 1
ATOM 2368 O O . TRP B 1 11 ? 19.25 22.984 6.988 1 96.44 11 TRP B O 1
ATOM 2378 N N . ALA B 1 12 ? 19.656 23.984 5.059 1 96.38 12 ALA B N 1
ATOM 2379 C CA . ALA B 1 12 ? 19.922 25.281 5.688 1 96.38 12 ALA B CA 1
ATOM 2380 C C . ALA B 1 12 ? 18.703 25.781 6.461 1 96.38 12 ALA B C 1
ATOM 2382 O O . ALA B 1 12 ? 18.844 26.422 7.504 1 96.38 12 ALA B O 1
ATOM 2383 N N . ALA B 1 13 ? 17.562 25.422 5.969 1 96.31 13 ALA B N 1
ATOM 2384 C CA . ALA B 1 13 ? 16.312 25.828 6.621 1 96.31 13 ALA B CA 1
ATOM 2385 C C . ALA B 1 13 ? 16.031 24.953 7.844 1 96.31 13 ALA B C 1
ATOM 2387 O O . ALA B 1 13 ? 15.547 25.438 8.867 1 96.31 13 ALA B O 1
ATOM 2388 N N . LEU B 1 14 ? 16.375 23.688 7.781 1 97 14 LEU B N 1
ATOM 2389 C CA . LEU B 1 14 ? 16 22.719 8.805 1 97 14 LEU B CA 1
ATOM 2390 C C . LEU B 1 14 ? 17.031 22.688 9.922 1 97 14 LEU B C 1
ATOM 2392 O O . LEU B 1 14 ? 16.688 22.578 11.102 1 97 14 LEU B O 1
ATOM 2396 N N . ALA B 1 15 ? 18.266 22.828 9.609 1 95.56 15 ALA B N 1
ATOM 2397 C CA . ALA B 1 15 ? 19.391 22.594 10.523 1 95.56 15 ALA B CA 1
ATOM 2398 C C . ALA B 1 15 ? 19.281 23.469 11.758 1 95.56 15 ALA B C 1
ATOM 2400 O O . ALA B 1 15 ? 19.438 23 12.883 1 95.56 15 ALA B O 1
ATOM 2401 N N . PRO B 1 16 ? 18.969 24.75 11.594 1 94.75 16 PRO B N 1
ATOM 2402 C CA . PRO B 1 16 ? 18.906 25.609 12.773 1 94.75 16 PRO B CA 1
ATOM 2403 C C . PRO B 1 16 ? 17.75 25.25 13.703 1 94.75 16 PRO B C 1
ATOM 2405 O O . PRO B 1 16 ? 17.719 25.719 14.852 1 94.75 16 PRO B O 1
ATOM 2408 N N . LEU B 1 17 ? 16.828 24.516 13.211 1 95.69 17 LEU B N 1
ATOM 2409 C CA . LEU B 1 17 ? 15.648 24.203 14 1 95.69 17 LEU B CA 1
ATOM 2410 C C . LEU B 1 17 ? 15.852 22.938 14.82 1 95.69 17 LEU B C 1
ATOM 2412 O O . LEU B 1 17 ? 15.031 22.609 15.672 1 95.69 17 LEU B O 1
ATOM 2416 N N . LEU B 1 18 ? 16.922 22.219 14.539 1 94.62 18 LEU B N 1
ATOM 2417 C CA . LEU B 1 18 ? 17.172 20.938 15.195 1 94.62 18 LEU B CA 1
ATOM 2418 C C . LEU B 1 18 ? 17.531 21.156 16.656 1 94.62 18 LEU B C 1
ATOM 2420 O O . LEU B 1 18 ? 18.109 22.188 17.016 1 94.62 18 LEU B O 1
ATOM 2424 N N . PRO B 1 19 ? 17.109 20.156 17.453 1 90.19 19 PRO B N 1
ATOM 2425 C CA . PRO B 1 19 ? 17.531 20.25 18.859 1 90.19 19 PRO B CA 1
ATOM 2426 C C . PRO B 1 19 ? 19.062 20.266 19.016 1 90.19 19 PRO B C 1
ATOM 2428 O O . PRO B 1 19 ? 19.766 19.609 18.25 1 90.19 19 PRO B O 1
ATOM 2431 N N . VAL B 1 20 ? 19.516 21.188 19.891 1 80.5 20 VAL B N 1
ATOM 2432 C CA . VAL B 1 20 ? 20.953 21.312 20.156 1 80.5 20 VAL B CA 1
ATOM 2433 C C . VAL B 1 20 ? 21.422 20.094 20.953 1 80.5 20 VAL B C 1
ATOM 2435 O O . VAL B 1 20 ? 20.766 19.672 21.906 1 80.5 20 VAL B O 1
ATOM 2438 N N . VAL B 1 21 ? 22.344 19.375 20.281 1 67.75 21 VAL B N 1
ATOM 2439 C CA . VAL B 1 21 ? 22.922 18.266 21.016 1 67.75 21 VAL B CA 1
ATOM 2440 C C . VAL B 1 21 ? 24 18.766 21.969 1 67.75 21 VAL B C 1
ATOM 2442 O O . VAL B 1 21 ? 24.953 19.438 21.547 1 67.75 21 VAL B O 1
ATOM 2445 N N . VAL B 1 22 ? 23.656 19.078 23.297 1 59.25 22 VAL B N 1
ATOM 2446 C CA . VAL B 1 22 ? 24.609 19.625 24.25 1 59.25 22 VAL B CA 1
ATOM 2447 C C . VAL B 1 22 ? 25.797 18.672 24.422 1 59.25 22 VAL B C 1
ATOM 2449 O O . VAL B 1 22 ? 26.953 19.078 24.406 1 59.25 22 VAL B O 1
ATOM 2452 N N . LEU B 1 23 ? 25.703 17.516 25.016 1 53.47 23 LEU B N 1
ATOM 2453 C CA . LEU B 1 23 ? 26.766 16.672 25.547 1 53.47 23 LEU B CA 1
ATOM 2454 C C . LEU B 1 23 ? 26.953 15.43 24.672 1 53.47 23 LEU B C 1
ATOM 2456 O O . LEU B 1 23 ? 25.984 14.922 24.094 1 53.47 23 LEU B O 1
ATOM 2460 N N . GLY B 1 24 ? 28.281 15.109 24.188 1 51.62 24 GLY B N 1
ATOM 2461 C CA . GLY B 1 24 ? 28.703 13.805 23.703 1 51.62 24 GLY B CA 1
ATOM 2462 C C . GLY B 1 24 ? 29.266 13.836 22.297 1 51.62 24 GLY B C 1
ATOM 2463 O O . GLY B 1 24 ? 29.562 14.914 21.766 1 51.62 24 GLY B O 1
ATOM 2464 N N . ARG B 1 25 ? 29.516 12.727 21.734 1 53.41 25 ARG B N 1
ATOM 2465 C CA . ARG B 1 25 ? 30.188 12.492 20.453 1 53.41 25 ARG B CA 1
ATOM 2466 C C . ARG B 1 25 ? 29.469 13.203 19.328 1 53.41 25 ARG B C 1
ATOM 2468 O O . ARG B 1 25 ? 28.25 13.211 19.266 1 53.41 25 ARG B O 1
ATOM 2475 N N . PRO B 1 26 ? 30.312 14.039 18.719 1 54.31 26 PRO B N 1
ATOM 2476 C CA . PRO B 1 26 ? 29.734 14.734 17.562 1 54.31 26 PRO B CA 1
ATOM 2477 C C . PRO B 1 26 ? 28.75 13.859 16.781 1 54.31 26 PRO B C 1
ATOM 2479 O O . PRO B 1 26 ? 29.047 12.695 16.5 1 54.31 26 PRO B O 1
ATOM 2482 N N . PRO B 1 27 ? 27.484 14.211 16.797 1 55.78 27 PRO B N 1
ATOM 2483 C CA . PRO B 1 27 ? 26.469 13.344 16.188 1 55.78 27 PRO B CA 1
ATOM 2484 C C . PRO B 1 27 ? 26.812 12.953 14.75 1 55.78 27 PRO B C 1
ATOM 2486 O O . PRO B 1 27 ? 27.516 13.688 14.055 1 55.78 27 PRO B O 1
ATOM 2489 N N . VAL B 1 28 ? 26.812 11.648 14.422 1 63.62 28 VAL B N 1
ATOM 2490 C CA . VAL B 1 28 ? 26.719 11.164 13.047 1 63.62 28 VAL B CA 1
ATOM 2491 C C . VAL B 1 28 ? 26.016 12.203 12.188 1 63.62 28 VAL B C 1
ATOM 2493 O O . VAL B 1 28 ? 25.234 13.016 12.695 1 63.62 28 VAL B O 1
ATOM 2496 N N . ASP B 1 29 ? 26.484 12.438 10.961 1 86.69 29 ASP B N 1
ATOM 2497 C CA . ASP B 1 29 ? 25.906 13.359 9.984 1 86.69 29 ASP B CA 1
ATOM 2498 C C . ASP B 1 29 ? 24.391 13.32 10.023 1 86.69 29 ASP B C 1
ATOM 2500 O O . ASP B 1 29 ? 23.766 12.438 9.438 1 86.69 29 ASP B O 1
ATOM 2504 N N . ARG B 1 30 ? 23.828 14.266 10.977 1 91.62 30 ARG B N 1
ATOM 2505 C CA . ARG B 1 30 ? 22.391 14.328 11.195 1 91.62 30 ARG B CA 1
ATOM 2506 C C . ARG B 1 30 ? 21.641 14.445 9.867 1 91.62 30 ARG B C 1
ATOM 2508 O O . ARG B 1 30 ? 20.547 13.914 9.719 1 91.62 30 ARG B O 1
ATOM 2515 N N . ARG B 1 31 ? 22.297 15.203 9.039 1 94.88 31 ARG B N 1
ATOM 2516 C CA . ARG B 1 31 ? 21.672 15.352 7.734 1 94.88 31 ARG B CA 1
ATOM 2517 C C . ARG B 1 31 ? 21.484 14 7.055 1 94.88 31 ARG B C 1
ATOM 2519 O O . ARG B 1 31 ? 20.406 13.711 6.52 1 94.88 31 ARG B O 1
ATOM 2526 N N . LYS B 1 32 ? 22.484 13.234 7.168 1 95.5 32 LYS B N 1
ATOM 2527 C CA . LYS B 1 32 ? 22.453 11.906 6.562 1 95.5 32 LYS B CA 1
ATOM 2528 C C . LYS B 1 32 ? 21.391 11.023 7.211 1 95.5 32 LYS B C 1
ATOM 2530 O O . LYS B 1 32 ? 20.672 10.305 6.523 1 95.5 32 LYS B O 1
ATOM 2535 N N . LEU B 1 33 ? 21.281 11.055 8.484 1 96.19 33 LEU B N 1
ATOM 2536 C CA . LEU B 1 33 ? 20.297 10.258 9.203 1 96.19 33 LEU B CA 1
ATOM 2537 C C . LEU B 1 33 ? 18.875 10.703 8.859 1 96.19 33 LEU B C 1
ATOM 2539 O O . LEU B 1 33 ? 18 9.867 8.641 1 96.19 33 LEU B O 1
ATOM 2543 N N . ILE B 1 34 ? 18.672 11.969 8.789 1 97.5 34 ILE B N 1
ATOM 2544 C CA . ILE B 1 34 ? 17.359 12.5 8.445 1 97.5 34 ILE B CA 1
ATOM 2545 C C . ILE B 1 34 ? 17 12.109 7.016 1 97.5 34 ILE B C 1
ATOM 2547 O O . ILE B 1 34 ? 15.867 11.734 6.734 1 97.5 34 ILE B O 1
ATOM 2551 N N . ASP B 1 35 ? 18.031 12.188 6.156 1 97.81 35 ASP B N 1
ATOM 2552 C CA . ASP B 1 35 ? 17.812 11.75 4.781 1 97.81 35 ASP B CA 1
ATOM 2553 C C . ASP B 1 35 ? 17.391 10.281 4.73 1 97.81 35 ASP B C 1
ATOM 2555 O O . ASP B 1 35 ? 16.516 9.906 3.945 1 97.81 35 ASP B O 1
ATOM 2559 N N . GLY B 1 36 ? 18.031 9.469 5.551 1 97.62 36 GLY B N 1
ATOM 2560 C CA . GLY B 1 36 ? 17.641 8.07 5.633 1 97.62 36 GLY B CA 1
ATOM 2561 C C . GLY B 1 36 ? 16.219 7.879 6.078 1 97.62 36 GLY B C 1
ATOM 2562 O O . GLY B 1 36 ? 15.492 7.039 5.531 1 97.62 36 GLY B O 1
ATOM 2563 N N . ILE B 1 37 ? 15.781 8.648 7.07 1 98.44 37 ILE B N 1
ATOM 2564 C CA . ILE B 1 37 ? 14.414 8.586 7.566 1 98.44 37 ILE B CA 1
ATOM 2565 C C . ILE B 1 37 ? 13.445 9 6.461 1 98.44 37 ILE B C 1
ATOM 2567 O O . ILE B 1 37 ? 12.43 8.336 6.234 1 98.44 37 ILE B O 1
ATOM 2571 N N . ARG B 1 38 ? 13.805 10.078 5.785 1 98.38 38 ARG B N 1
ATOM 2572 C CA . ARG B 1 38 ? 12.961 10.57 4.699 1 98.38 38 ARG B CA 1
ATOM 2573 C C . ARG B 1 38 ? 12.891 9.562 3.562 1 98.38 38 ARG B C 1
ATOM 2575 O O . ARG B 1 38 ? 11.852 9.406 2.922 1 98.38 38 ARG B O 1
ATOM 2582 N N . TRP B 1 39 ? 13.992 8.93 3.307 1 97.94 39 TRP B N 1
ATOM 2583 C CA . TRP B 1 39 ? 14.023 7.879 2.293 1 97.94 39 TRP B CA 1
ATOM 2584 C C . TRP B 1 39 ? 13.031 6.766 2.637 1 97.94 39 TRP B C 1
ATOM 2586 O O . TRP B 1 39 ? 12.258 6.332 1.781 1 97.94 39 TRP B O 1
ATOM 2596 N N . ARG B 1 40 ? 13.039 6.355 3.908 1 98 40 ARG B N 1
ATOM 2597 C CA . ARG B 1 40 ? 12.141 5.301 4.359 1 98 40 ARG B CA 1
ATOM 2598 C C . ARG B 1 40 ? 10.68 5.746 4.246 1 98 40 ARG B C 1
ATOM 2600 O O . ARG B 1 40 ? 9.812 4.953 3.875 1 98 40 ARG B O 1
ATOM 2607 N N . VAL B 1 41 ? 10.414 6.969 4.535 1 98.31 41 VAL B N 1
ATOM 2608 C CA . VAL B 1 41 ? 9.062 7.508 4.453 1 98.31 41 VAL B CA 1
ATOM 2609 C C . VAL B 1 41 ? 8.602 7.523 2.998 1 98.31 41 VAL B C 1
ATOM 2611 O O . VAL B 1 41 ? 7.469 7.137 2.693 1 98.31 41 VAL B O 1
ATOM 2614 N N . ARG B 1 42 ? 9.477 7.934 2.133 1 97.62 42 ARG B N 1
ATOM 2615 C CA . ARG B 1 42 ? 9.125 8.055 0.719 1 97.62 42 ARG B CA 1
ATOM 2616 C C . ARG B 1 42 ? 8.922 6.688 0.084 1 97.62 42 ARG B C 1
ATOM 2618 O O . ARG B 1 42 ? 7.973 6.492 -0.684 1 97.62 42 ARG B O 1
ATOM 2625 N N . THR B 1 43 ? 9.719 5.719 0.417 1 97.12 43 THR B N 1
ATOM 2626 C CA . THR B 1 43 ? 9.734 4.457 -0.312 1 97.12 43 THR B CA 1
ATOM 2627 C C . THR B 1 43 ? 8.828 3.43 0.366 1 97.12 43 THR B C 1
ATOM 2629 O O . THR B 1 43 ? 8.375 2.477 -0.271 1 97.12 43 THR B O 1
ATOM 2632 N N . GLY B 1 44 ? 8.672 3.594 1.654 1 96.69 44 GLY B N 1
ATOM 2633 C CA . GLY B 1 44 ? 7.887 2.621 2.395 1 96.69 44 GLY B CA 1
ATOM 2634 C C . GLY B 1 44 ? 8.625 1.315 2.633 1 96.69 44 GLY B C 1
ATOM 2635 O O . GLY B 1 44 ? 8.047 0.359 3.154 1 96.69 44 GLY B O 1
ATOM 2636 N N . ALA B 1 45 ? 9.906 1.223 2.311 1 96.75 45 ALA B N 1
ATOM 2637 C CA . ALA B 1 45 ? 10.68 -0 2.496 1 96.75 45 ALA B CA 1
ATOM 2638 C C . ALA B 1 45 ? 10.82 -0.344 3.977 1 96.75 45 ALA B C 1
ATOM 2640 O O . ALA B 1 45 ? 10.742 0.538 4.836 1 96.75 45 ALA B O 1
ATOM 2641 N N . PRO B 1 46 ? 10.977 -1.66 4.285 1 96.31 46 PRO B N 1
ATOM 2642 C CA . PRO B 1 46 ? 11.32 -1.997 5.672 1 96.31 46 PRO B CA 1
ATOM 2643 C C . PRO B 1 46 ? 12.602 -1.319 6.145 1 96.31 46 PRO B C 1
ATOM 2645 O O . PRO B 1 46 ? 13.539 -1.15 5.363 1 96.31 46 PRO B O 1
ATOM 2648 N N . TRP B 1 47 ? 12.609 -0.981 7.414 1 96.06 47 TRP B N 1
ATOM 2649 C CA . TRP B 1 47 ? 13.766 -0.295 7.988 1 96.06 47 TRP B CA 1
ATOM 2650 C C . TRP B 1 47 ? 15.047 -1.088 7.746 1 96.06 47 TRP B C 1
ATOM 2652 O O . TRP B 1 47 ? 16.094 -0.51 7.453 1 96.06 47 TRP B O 1
ATOM 2662 N N . ARG B 1 48 ? 15.016 -2.367 7.805 1 95.56 48 ARG B N 1
ATOM 2663 C CA . ARG B 1 48 ? 16.203 -3.215 7.676 1 95.56 48 ARG B CA 1
ATOM 2664 C C . ARG B 1 48 ? 16.719 -3.207 6.242 1 95.56 48 ARG B C 1
ATOM 2666 O O . ARG B 1 48 ? 17.844 -3.664 5.984 1 95.56 48 ARG B O 1
ATOM 2673 N N . ASP B 1 49 ? 15.945 -2.672 5.312 1 95.31 49 ASP B N 1
ATOM 2674 C CA . ASP B 1 49 ? 16.344 -2.623 3.908 1 95.31 49 ASP B CA 1
ATOM 2675 C C . ASP B 1 49 ? 16.828 -1.229 3.525 1 95.31 49 ASP B C 1
ATOM 2677 O O . ASP B 1 49 ? 16.969 -0.919 2.34 1 95.31 49 ASP B O 1
ATOM 2681 N N . LEU B 1 50 ? 17.062 -0.408 4.508 1 95.12 50 LEU B N 1
ATOM 2682 C CA . LEU B 1 50 ? 17.609 0.928 4.281 1 95.12 50 LEU B CA 1
ATOM 2683 C C . LEU B 1 50 ? 18.953 0.855 3.586 1 95.12 50 LEU B C 1
ATOM 2685 O O . LEU B 1 50 ? 19.828 0.063 3.975 1 95.12 50 LEU B O 1
ATOM 2689 N N . PRO B 1 51 ? 19.141 1.661 2.492 1 93.12 51 PRO B N 1
ATOM 2690 C CA . PRO B 1 51 ? 20.453 1.683 1.851 1 93.12 51 PRO B CA 1
ATOM 2691 C C . PRO B 1 51 ? 21.578 2.01 2.828 1 93.12 51 PRO B C 1
ATOM 2693 O O . PRO B 1 51 ? 21.422 2.867 3.699 1 93.12 51 PRO B O 1
ATOM 2696 N N . ARG B 1 52 ? 22.672 1.468 2.621 1 90.75 52 ARG B N 1
ATOM 2697 C CA . ARG B 1 52 ? 23.797 1.584 3.543 1 90.75 52 ARG B CA 1
ATOM 2698 C C . ARG B 1 52 ? 24.391 2.988 3.508 1 90.75 52 ARG B C 1
ATOM 2700 O O . ARG B 1 52 ? 25.109 3.389 4.43 1 90.75 52 ARG B O 1
ATOM 2707 N N . GLU B 1 53 ? 24.125 3.66 2.455 1 91.06 53 GLU B N 1
ATOM 2708 C CA . GLU B 1 53 ? 24.672 5.008 2.316 1 91.06 53 GLU B CA 1
ATOM 2709 C C . GLU B 1 53 ? 24.172 5.922 3.43 1 91.06 53 GLU B C 1
ATOM 2711 O O . GLU B 1 53 ? 24.781 6.953 3.719 1 91.06 53 GLU B O 1
A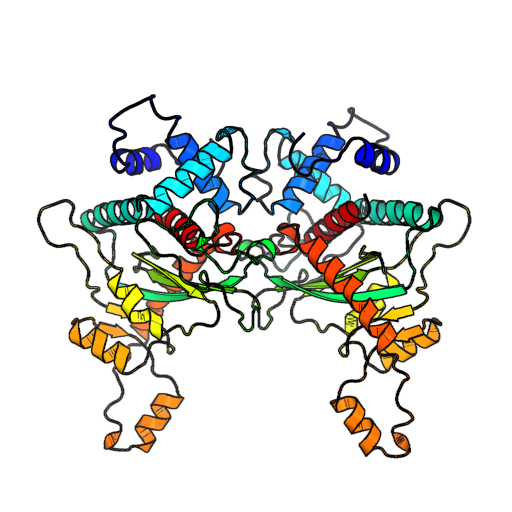TOM 2716 N N . TYR B 1 54 ? 23.047 5.59 4.086 1 94.44 54 TYR B N 1
ATOM 2717 C CA . TYR B 1 54 ? 22.484 6.426 5.141 1 94.44 54 TYR B CA 1
ATOM 2718 C C . TYR B 1 54 ? 23 6.004 6.508 1 94.44 54 TYR B C 1
ATOM 2720 O O . TYR B 1 54 ? 22.719 6.648 7.516 1 94.44 54 TYR B O 1
ATOM 2728 N N . GLY B 1 55 ? 23.797 4.902 6.52 1 92.19 55 GLY B N 1
ATOM 2729 C CA . GLY B 1 55 ? 24.266 4.348 7.777 1 92.19 55 GLY B CA 1
ATOM 2730 C C . GLY B 1 55 ? 23.469 3.131 8.227 1 92.19 55 GLY B C 1
ATOM 2731 O O . GLY B 1 55 ? 22.594 2.656 7.504 1 92.19 55 GLY B O 1
ATOM 2732 N N . PRO B 1 56 ? 23.875 2.562 9.391 1 94.94 56 PRO B N 1
ATOM 2733 C CA . PRO B 1 56 ? 23.141 1.414 9.906 1 94.94 56 PRO B CA 1
ATOM 2734 C C . PRO B 1 56 ? 21.656 1.727 10.156 1 94.94 56 PRO B C 1
ATOM 2736 O O . PRO B 1 56 ? 21.344 2.762 10.742 1 94.94 56 PRO B O 1
ATOM 2739 N N . TRP B 1 57 ? 20.781 0.798 9.688 1 95.56 57 TRP B N 1
ATOM 2740 C CA . TRP B 1 57 ? 19.359 1.057 9.797 1 95.56 57 TRP B CA 1
ATOM 2741 C C . TRP B 1 57 ? 18.938 1.258 11.25 1 95.56 57 TRP B C 1
ATOM 2743 O O . TRP B 1 57 ? 18.031 2.033 11.539 1 95.56 57 TRP B O 1
ATOM 2753 N N . GLN B 1 58 ? 19.656 0.647 12.164 1 96.69 58 GLN B N 1
ATOM 2754 C CA . GLN B 1 58 ? 19.328 0.775 13.586 1 96.69 58 GLN B CA 1
ATOM 2755 C C . GLN B 1 58 ? 19.547 2.205 14.07 1 96.69 58 GLN B C 1
ATOM 2757 O O . GLN B 1 58 ? 18.781 2.707 14.891 1 96.69 58 GLN B O 1
ATOM 2762 N N . THR B 1 59 ? 20.625 2.811 13.609 1 96.19 59 THR B N 1
ATOM 2763 C CA . THR B 1 59 ? 20.922 4.184 13.992 1 96.19 59 THR B CA 1
ATOM 2764 C C . THR B 1 59 ? 19.891 5.148 13.438 1 96.19 59 THR B C 1
ATOM 2766 O O . THR B 1 59 ? 19.406 6.035 14.148 1 96.19 59 THR B O 1
ATOM 2769 N N . VAL B 1 60 ? 19.531 4.93 12.18 1 97 60 VAL B N 1
ATOM 2770 C CA . VAL B 1 60 ? 18.531 5.773 11.531 1 97 60 VAL B CA 1
ATOM 2771 C C . VAL B 1 60 ? 17.172 5.594 12.219 1 97 60 VAL B C 1
ATOM 2773 O O . VAL B 1 60 ? 16.516 6.574 12.586 1 97 60 VAL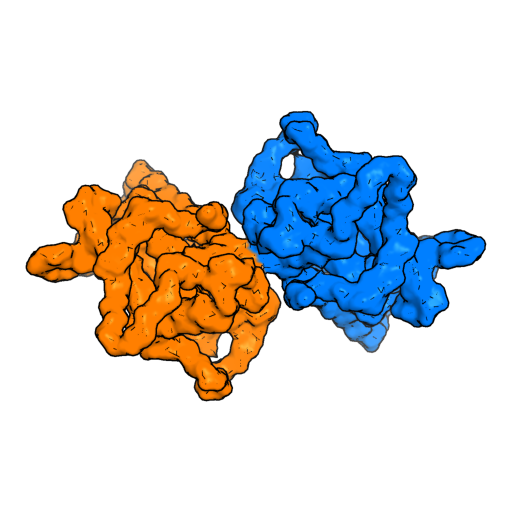 B O 1
ATOM 2776 N N . TYR B 1 61 ? 16.828 4.352 12.484 1 97.19 61 TYR B N 1
ATOM 2777 C CA . TYR B 1 61 ? 15.578 4.047 13.164 1 97.19 61 TYR B CA 1
ATOM 2778 C C . TYR B 1 61 ? 15.586 4.602 14.586 1 97.19 61 TYR B C 1
ATOM 2780 O O . TYR B 1 61 ? 14.562 5.094 15.07 1 97.19 61 TYR B O 1
ATOM 2788 N N . GLY B 1 62 ? 16.703 4.465 15.18 1 96 62 GLY B N 1
ATOM 2789 C CA . GLY B 1 62 ? 16.828 5.008 16.531 1 96 62 GLY B CA 1
ATOM 2790 C C . GLY B 1 62 ? 16.531 6.496 16.594 1 96 62 GLY B C 1
ATOM 2791 O O . GLY B 1 62 ? 15.836 6.949 17.5 1 96 62 GLY B O 1
ATOM 2792 N N . LEU B 1 63 ? 17.062 7.223 15.688 1 95.69 63 LEU B N 1
ATOM 2793 C CA . LEU B 1 63 ? 16.766 8.648 15.656 1 95.69 63 LEU B CA 1
ATOM 2794 C C . LEU B 1 63 ? 15.289 8.906 15.422 1 95.69 63 LEU B C 1
ATOM 2796 O O . LEU B 1 63 ? 14.68 9.734 16.094 1 95.69 63 LEU B O 1
ATOM 2800 N N . PHE B 1 64 ? 14.734 8.211 14.492 1 97.81 64 PHE B N 1
ATOM 2801 C CA . PHE B 1 64 ? 13.305 8.305 14.188 1 97.81 64 PHE B CA 1
ATOM 2802 C C . PHE B 1 64 ? 12.477 8.125 15.453 1 97.81 64 PHE B C 1
ATOM 2804 O O . PHE B 1 64 ? 11.594 8.938 15.742 1 97.81 64 PHE B O 1
ATOM 2811 N N . ARG B 1 65 ? 12.781 7.102 16.203 1 96.44 65 ARG B N 1
ATOM 2812 C CA . ARG B 1 65 ? 12.016 6.734 17.391 1 96.44 65 ARG B CA 1
ATOM 2813 C C . ARG B 1 65 ? 12.25 7.734 18.516 1 96.44 65 ARG B C 1
ATOM 2815 O O . ARG B 1 65 ? 11.305 8.117 19.219 1 96.44 65 ARG B O 1
ATOM 2822 N N . ARG B 1 66 ? 13.43 8.086 18.688 1 95.19 66 ARG B N 1
ATOM 2823 C CA . ARG B 1 66 ? 13.742 9.055 19.734 1 95.19 66 ARG B CA 1
ATOM 2824 C C . ARG B 1 66 ? 12.992 10.359 19.516 1 95.19 66 ARG B C 1
ATOM 2826 O O . ARG B 1 66 ? 12.375 10.898 20.438 1 95.19 66 ARG B O 1
ATOM 2833 N N . TRP B 1 67 ? 13.039 10.828 18.281 1 96.44 67 TRP B N 1
ATOM 2834 C CA . TRP B 1 67 ? 12.391 12.094 17.969 1 96.44 67 TRP B CA 1
ATOM 2835 C C . TRP B 1 67 ? 10.875 11.953 18 1 96.44 67 TRP B C 1
ATOM 2837 O O . TRP B 1 67 ? 10.164 12.93 18.266 1 96.44 67 TRP B O 1
ATOM 2847 N N . GLN B 1 68 ? 10.391 10.742 17.734 1 96.69 68 GLN B N 1
ATOM 2848 C CA . GLN B 1 68 ? 8.969 10.477 17.938 1 96.69 68 GLN B CA 1
ATOM 2849 C C . GLN B 1 68 ? 8.609 10.555 19.422 1 96.69 68 GLN B C 1
ATOM 2851 O O . GLN B 1 68 ? 7.609 11.18 19.781 1 96.69 68 GLN B O 1
ATOM 2856 N N . ARG B 1 69 ? 9.383 10.07 20.25 1 95.44 69 ARG B N 1
ATOM 2857 C CA . ARG B 1 69 ? 9.086 9.938 21.672 1 95.44 69 ARG B CA 1
ATOM 2858 C C . ARG B 1 69 ? 9.234 11.281 22.375 1 95.44 69 ARG B C 1
ATOM 2860 O O . ARG B 1 69 ? 8.477 11.586 23.297 1 95.44 69 ARG B O 1
ATOM 2867 N N . ASP B 1 70 ? 10.18 12.023 21.906 1 95.06 70 ASP B N 1
ATOM 2868 C CA . ASP B 1 70 ? 10.438 13.25 22.672 1 95.06 70 ASP B CA 1
ATOM 2869 C C . ASP B 1 70 ? 9.734 14.445 22.047 1 95.06 70 ASP B C 1
ATOM 2871 O O . ASP B 1 70 ? 9.859 15.57 22.516 1 95.06 70 ASP B O 1
ATOM 2875 N N . GLY B 1 71 ? 9.039 14.25 20.969 1 95.94 71 GLY B N 1
ATOM 2876 C CA . GLY B 1 71 ? 8.203 15.289 20.391 1 95.94 71 GLY B CA 1
ATOM 2877 C C . GLY B 1 71 ? 8.945 16.188 19.422 1 95.94 71 GLY B C 1
ATOM 2878 O O . GLY B 1 71 ? 8.469 17.266 19.078 1 95.94 71 GLY B O 1
ATOM 2879 N N . THR B 1 72 ? 10.117 15.773 18.969 1 96.81 72 THR B N 1
ATOM 2880 C CA . THR B 1 72 ? 10.938 16.594 18.094 1 96.81 72 THR B CA 1
ATOM 2881 C C . THR B 1 72 ? 10.266 16.75 16.719 1 96.81 72 THR B C 1
ATOM 2883 O O . THR B 1 72 ? 10.289 17.828 16.141 1 96.81 72 THR B O 1
ATOM 2886 N N . TRP B 1 73 ? 9.641 15.719 16.203 1 97.56 73 TRP B N 1
ATOM 2887 C CA . TRP B 1 73 ? 9.031 15.805 14.883 1 97.56 73 TRP B CA 1
ATOM 2888 C C . TRP B 1 73 ? 7.934 16.859 14.859 1 97.56 73 TRP B C 1
ATOM 2890 O O . TRP B 1 73 ? 7.973 17.797 14.047 1 97.56 73 TRP B O 1
ATOM 2900 N N . PRO B 1 74 ? 6.934 16.781 15.805 1 96.69 74 PRO B N 1
ATOM 2901 C CA . PRO B 1 74 ? 5.926 17.844 15.781 1 96.69 74 PRO B CA 1
ATOM 2902 C C . PRO B 1 74 ? 6.52 19.219 16.062 1 96.69 74 PRO B C 1
ATOM 2904 O O . PRO B 1 74 ? 6.039 20.234 15.531 1 96.69 74 PRO B O 1
ATOM 2907 N N . MET B 1 75 ? 7.535 19.281 16.875 1 96.5 75 MET B N 1
ATOM 2908 C CA . MET B 1 75 ? 8.203 20.547 17.141 1 96.5 75 MET B CA 1
ATOM 2909 C C . MET B 1 75 ? 8.789 21.125 15.859 1 96.5 75 MET B C 1
ATOM 2911 O O . MET B 1 75 ? 8.656 22.328 15.594 1 96.5 75 MET B O 1
ATOM 2915 N N . LEU B 1 76 ? 9.453 20.297 15.07 1 97.62 76 LEU B N 1
ATOM 2916 C CA . LEU B 1 76 ? 10.039 20.75 13.82 1 97.62 76 LEU B CA 1
ATOM 2917 C C . LEU B 1 76 ? 8.969 21.266 12.867 1 97.62 76 LEU B C 1
ATOM 2919 O O . LEU B 1 76 ? 9.148 22.297 12.219 1 97.62 76 LEU B O 1
ATOM 2923 N N . LEU B 1 77 ? 7.859 20.547 12.781 1 97.75 77 LEU B N 1
ATOM 2924 C CA . LEU B 1 77 ? 6.754 20.969 11.93 1 97.75 77 LEU B CA 1
ATOM 2925 C C . LEU B 1 77 ? 6.266 22.359 12.336 1 97.75 77 LEU B C 1
ATOM 2927 O O . LEU B 1 77 ? 6.125 23.234 11.484 1 97.75 77 LEU B O 1
ATOM 2931 N N . THR B 1 78 ? 6.113 22.547 13.617 1 96.81 78 THR B N 1
ATOM 2932 C CA . THR B 1 78 ? 5.582 23.812 14.125 1 96.81 78 THR B CA 1
ATOM 2933 C C . THR B 1 78 ? 6.574 24.953 13.898 1 96.81 78 THR B C 1
ATOM 2935 O O . THR B 1 78 ? 6.18 26.078 13.57 1 96.81 78 THR B O 1
ATOM 2938 N N . ARG B 1 79 ? 7.812 24.688 14.031 1 97.06 79 ARG B N 1
ATOM 2939 C CA . ARG B 1 79 ? 8.828 25.719 13.812 1 97.06 79 ARG B CA 1
ATOM 2940 C C . ARG B 1 79 ? 8.891 26.125 12.344 1 97.06 79 ARG B C 1
ATOM 2942 O O . ARG B 1 79 ? 9.07 27.297 12.031 1 97.06 79 ARG B O 1
ATOM 2949 N N . LEU B 1 80 ? 8.781 25.141 11.492 1 97.94 80 LEU B N 1
ATOM 2950 C CA . LEU B 1 80 ? 8.734 25.453 10.07 1 97.94 80 LEU B CA 1
ATOM 2951 C C . LEU B 1 80 ? 7.492 26.266 9.727 1 97.94 80 LEU B C 1
ATOM 2953 O O . LEU B 1 80 ? 7.559 27.203 8.93 1 97.94 80 LEU B O 1
ATOM 2957 N N . GLN B 1 81 ? 6.379 25.953 10.328 1 98.12 81 GLN B N 1
ATOM 2958 C CA . GLN B 1 81 ? 5.145 26.703 10.141 1 98.12 81 GLN B CA 1
ATOM 2959 C C . GLN B 1 81 ? 5.289 28.141 10.648 1 98.12 81 GLN B C 1
ATOM 2961 O O . GLN B 1 81 ? 4.793 29.078 10.023 1 98.12 81 GLN B O 1
ATOM 2966 N N . ALA B 1 82 ? 5.961 28.266 11.758 1 97.88 82 ALA B N 1
ATOM 2967 C CA . ALA B 1 82 ? 6.195 29.594 12.305 1 97.88 82 ALA B CA 1
ATOM 2968 C C . ALA B 1 82 ? 6.965 30.469 11.32 1 97.88 82 ALA B C 1
ATOM 2970 O O . ALA B 1 82 ? 6.609 31.641 11.102 1 97.88 82 ALA B O 1
ATOM 2971 N N . ARG B 1 83 ? 7.965 29.906 10.766 1 97.06 83 ARG B N 1
ATOM 2972 C CA . ARG B 1 83 ? 8.742 30.625 9.773 1 97.06 83 ARG B CA 1
ATOM 2973 C C . ARG B 1 83 ? 7.891 30.984 8.555 1 97.06 83 ARG B C 1
ATOM 2975 O O . ARG B 1 83 ? 7.977 32.094 8.023 1 97.06 83 ARG B O 1
ATOM 2982 N N . ALA B 1 84 ? 7.082 30.031 8.125 1 97.56 84 ALA B N 1
ATOM 2983 C CA . ALA B 1 84 ? 6.203 30.25 6.977 1 97.56 84 ALA B CA 1
ATOM 2984 C C . ALA B 1 84 ? 5.18 31.344 7.27 1 97.56 84 ALA B C 1
ATOM 2986 O O . ALA B 1 84 ? 4.902 32.188 6.418 1 97.56 84 ALA B O 1
ATOM 2987 N N . ASP B 1 85 ? 4.641 31.281 8.453 1 97 85 ASP B N 1
ATOM 2988 C CA . ASP B 1 85 ? 3.654 32.281 8.844 1 97 85 ASP B CA 1
ATOM 2989 C C . ASP B 1 85 ? 4.27 33.688 8.875 1 97 85 ASP B C 1
ATOM 2991 O O . ASP B 1 85 ? 3.668 34.656 8.398 1 97 85 ASP B O 1
ATOM 2995 N N . ALA B 1 86 ? 5.465 33.781 9.43 1 96.19 86 ALA B N 1
ATOM 2996 C CA . ALA B 1 86 ? 6.172 35.062 9.5 1 96.19 86 ALA B CA 1
ATOM 2997 C C . ALA B 1 86 ? 6.441 35.625 8.102 1 96.19 86 ALA B C 1
ATOM 2999 O O . ALA B 1 86 ? 6.438 36.844 7.891 1 96.19 86 ALA B O 1
ATOM 3000 N N . ALA B 1 87 ? 6.637 34.719 7.184 1 96.44 87 ALA B N 1
ATOM 3001 C CA . ALA B 1 87 ? 6.914 35.094 5.801 1 96.44 87 ALA B CA 1
ATOM 3002 C C . ALA B 1 87 ? 5.617 35.344 5.027 1 96.44 87 ALA B C 1
ATOM 3004 O O . ALA B 1 87 ? 5.648 35.656 3.834 1 96.44 87 ALA B O 1
ATOM 3005 N N . GLY B 1 88 ? 4.465 35.125 5.672 1 96 88 GLY B N 1
ATOM 3006 C CA . GLY B 1 88 ? 3.18 35.375 5.039 1 96 88 GLY B CA 1
ATOM 3007 C C . GLY B 1 88 ? 2.768 34.25 4.09 1 96 88 GLY B C 1
ATOM 3008 O O . GLY B 1 88 ? 1.98 34.5 3.168 1 96 88 GLY B O 1
ATOM 3009 N N . LEU B 1 89 ? 3.326 33.062 4.332 1 96.38 89 LEU B N 1
ATOM 3010 C CA . LEU B 1 89 ? 3.115 31.953 3.387 1 96.38 89 LEU B CA 1
ATOM 3011 C C . LEU B 1 89 ? 1.934 31.094 3.811 1 96.38 89 LEU B C 1
ATOM 3013 O O . LEU B 1 89 ? 1.489 30.234 3.055 1 96.38 89 LEU B O 1
ATOM 3017 N N . ILE B 1 90 ? 1.362 31.281 4.973 1 97.62 90 ILE B N 1
ATOM 3018 C CA . ILE B 1 90 ? 0.205 30.516 5.414 1 97.62 90 ILE B CA 1
ATOM 3019 C C . ILE B 1 90 ? -1.072 31.312 5.176 1 97.62 90 ILE B C 1
ATOM 3021 O O . ILE B 1 90 ? -1.226 32.406 5.699 1 97.62 90 ILE B O 1
ATOM 3025 N N . THR B 1 91 ? -1.892 30.844 4.266 1 97.31 91 THR B N 1
ATOM 3026 C CA . THR B 1 91 ? -3.244 31.375 4.125 1 97.31 91 THR B CA 1
ATOM 3027 C C . THR B 1 91 ? -4.18 30.734 5.152 1 97.31 91 THR B C 1
ATOM 3029 O O . THR B 1 91 ? -4.383 29.531 5.156 1 97.31 91 THR B O 1
ATOM 3032 N N . TRP B 1 92 ? -4.695 31.484 6.004 1 96.94 92 TRP B N 1
ATOM 3033 C CA . TRP B 1 92 ? -5.367 31 7.203 1 96.94 92 TRP B CA 1
ATOM 3034 C C . TRP B 1 92 ? -6.82 30.641 6.906 1 96.94 92 TRP B C 1
ATOM 3036 O O . TRP B 1 92 ? -7.676 30.703 7.793 1 96.94 92 TRP B O 1
ATOM 3046 N N . GLU B 1 93 ? -7.129 30.406 5.676 1 97.56 93 GLU B N 1
ATOM 3047 C CA . GLU B 1 93 ? -8.312 29.656 5.285 1 97.56 93 GLU B CA 1
ATOM 3048 C C . GLU B 1 93 ? -8.008 28.156 5.188 1 97.56 93 GLU B C 1
ATOM 3050 O O . GLU B 1 93 ? -7.266 27.734 4.305 1 97.56 93 GLU B O 1
ATOM 3055 N N . VAL B 1 94 ? -8.586 27.469 6.074 1 98.19 94 VAL B N 1
ATOM 3056 C CA . VAL B 1 94 ? -8.156 26.094 6.34 1 98.19 94 VAL B CA 1
ATOM 3057 C C . VAL B 1 94 ? -9.195 25.109 5.797 1 98.19 94 VAL B C 1
ATOM 3059 O O . VAL B 1 94 ? -10.398 25.359 5.887 1 98.19 94 VAL B O 1
ATOM 3062 N N . ASN B 1 95 ? -8.711 24.062 5.219 1 98.5 95 ASN B N 1
ATOM 3063 C CA . ASN B 1 95 ? -9.539 23 4.68 1 98.5 95 ASN B CA 1
ATOM 3064 C C . ASN B 1 95 ? -9.336 21.688 5.449 1 98.5 95 ASN B C 1
ATOM 3066 O O . ASN B 1 95 ? -8.203 21.281 5.688 1 98.5 95 ASN B O 1
ATOM 3070 N N . VAL B 1 96 ? -10.453 21.094 5.863 1 98.31 96 VAL B N 1
ATOM 3071 C CA . VAL B 1 96 ? -10.359 19.859 6.652 1 98.31 96 VAL B CA 1
ATOM 3072 C C . VAL B 1 96 ? -10.898 18.688 5.84 1 98.31 96 VAL B C 1
ATOM 3074 O O . VAL B 1 96 ? -11.891 18.828 5.121 1 98.31 96 VAL B O 1
ATOM 3077 N N . ASP B 1 97 ? -10.273 17.609 5.883 1 98 97 ASP B N 1
ATOM 3078 C CA . ASP B 1 97 ? -10.688 16.344 5.281 1 98 97 ASP B CA 1
ATOM 3079 C C . ASP B 1 97 ? -9.961 15.164 5.93 1 98 97 ASP B C 1
ATOM 3081 O O . ASP B 1 97 ? -9.195 15.344 6.879 1 98 97 ASP B O 1
ATOM 3085 N N . SER B 1 98 ? -10.32 13.992 5.602 1 97.38 98 SER B N 1
ATOM 3086 C CA . SER B 1 98 ? -9.641 12.781 6.051 1 97.38 98 SER B CA 1
ATOM 3087 C C . SER B 1 98 ? -9.367 11.836 4.887 1 97.38 98 SER B C 1
ATOM 3089 O O . SER B 1 98 ? -9.906 12.016 3.793 1 97.38 98 SER B O 1
ATOM 3091 N N . THR B 1 99 ? -8.453 11.008 5.055 1 94.75 99 THR B N 1
ATOM 3092 C CA . THR B 1 99 ? -8.148 9.992 4.062 1 94.75 99 THR B CA 1
ATOM 3093 C C . THR B 1 99 ? -7.879 8.648 4.734 1 94.75 99 THR B C 1
ATOM 3095 O O . THR B 1 99 ? -7.34 8.594 5.84 1 94.75 99 THR B O 1
ATOM 3098 N N . ILE B 1 100 ? -8.242 7.574 4.09 1 92.81 100 ILE B N 1
ATOM 3099 C CA . ILE B 1 100 ? -8.055 6.223 4.598 1 92.81 100 ILE B CA 1
ATOM 3100 C C . ILE B 1 100 ? -6.789 5.617 4 1 92.81 100 ILE B C 1
ATOM 3102 O O . ILE B 1 100 ? -6.516 5.785 2.809 1 92.81 100 ILE B O 1
ATOM 3106 N N . CYS B 1 101 ? -6.012 5.02 4.848 1 92.69 101 CYS B N 1
ATOM 3107 C CA . CYS B 1 101 ? -4.828 4.266 4.441 1 92.69 101 CYS B CA 1
ATOM 3108 C C . CYS B 1 101 ? -4.977 2.789 4.785 1 92.69 101 CYS B C 1
ATOM 3110 O O . CYS B 1 101 ? -5.312 2.443 5.922 1 92.69 101 CYS B O 1
ATOM 3112 N N . ARG B 1 102 ? -4.758 1.978 3.844 1 91.25 102 ARG B N 1
ATOM 3113 C CA . ARG B 1 102 ? -4.781 0.543 4.109 1 91.25 102 ARG B CA 1
ATOM 3114 C C . ARG B 1 102 ? -3.551 0.113 4.902 1 91.25 102 ARG B C 1
ATOM 3116 O O . ARG B 1 102 ? -2.447 0.606 4.656 1 91.25 102 ARG B O 1
ATOM 3123 N N . ALA B 1 103 ? -3.775 -0.797 5.797 1 93.69 103 ALA B N 1
ATOM 3124 C CA . ALA B 1 103 ? -2.672 -1.329 6.59 1 93.69 103 ALA B CA 1
ATOM 3125 C C . ALA B 1 103 ? -2.141 -2.629 5.988 1 93.69 103 ALA B C 1
ATOM 3127 O O . ALA B 1 103 ? -2.916 -3.529 5.66 1 93.69 103 ALA B O 1
ATOM 3128 N N . HIS B 1 104 ? -0.884 -2.676 5.758 1 93.31 104 HIS B N 1
ATOM 3129 C CA . HIS B 1 104 ? -0.249 -3.918 5.336 1 93.31 104 HIS B CA 1
ATOM 3130 C C . HIS B 1 104 ? -0.414 -5.008 6.395 1 93.31 104 HIS B C 1
ATOM 3132 O O . HIS B 1 104 ? -0.604 -4.707 7.574 1 93.31 104 HIS B O 1
ATOM 3138 N N . GLN B 1 105 ? -0.339 -6.254 6.039 1 88.19 105 GLN B N 1
ATOM 3139 C CA . GLN B 1 105 ? -0.553 -7.363 6.961 1 88.19 105 GLN B CA 1
ATOM 3140 C C . GLN B 1 105 ? 0.455 -7.328 8.102 1 88.19 105 GLN B C 1
ATOM 3142 O O . GLN B 1 105 ? 0.158 -7.777 9.211 1 88.19 105 GLN B O 1
ATOM 3147 N N . HIS B 1 106 ? 1.585 -6.824 7.824 1 84.12 106 HIS B N 1
ATOM 3148 C CA . HIS B 1 106 ? 2.609 -6.797 8.859 1 84.12 106 HIS B CA 1
ATOM 3149 C C . HIS B 1 106 ? 2.375 -5.648 9.836 1 84.12 106 HIS B C 1
ATOM 3151 O O . HIS B 1 106 ? 3.049 -5.551 10.867 1 84.12 106 HIS B O 1
ATOM 3157 N N . ALA B 1 107 ? 1.556 -4.793 9.469 1 83.88 107 ALA B N 1
ATOM 3158 C CA . ALA B 1 107 ? 1.192 -3.715 10.383 1 83.88 107 ALA B CA 1
ATOM 3159 C C . ALA B 1 107 ? 0.241 -4.211 11.469 1 83.88 107 ALA B C 1
ATOM 3161 O O . ALA B 1 107 ? 0.043 -3.541 12.484 1 83.88 107 ALA B O 1
ATOM 3162 N N . ALA B 1 108 ? -0.257 -5.496 11.102 1 69.5 108 ALA B N 1
ATOM 3163 C CA . ALA B 1 108 ? -1.203 -6.086 12.047 1 69.5 108 ALA B CA 1
ATOM 3164 C C . ALA B 1 108 ? -0.478 -6.895 13.117 1 69.5 108 ALA B C 1
ATOM 3166 O O . ALA B 1 108 ? 0.596 -7.445 12.867 1 69.5 108 ALA B O 1
ATOM 3167 N N . GLY B 1 109 ? -0.801 -6.809 14.453 1 61.12 109 GLY B N 1
ATOM 3168 C CA . GLY B 1 109 ? -0.285 -7.785 15.398 1 61.12 109 GLY B CA 1
ATOM 3169 C C . GLY B 1 109 ? 0.425 -7.156 16.578 1 61.12 109 GLY B C 1
ATOM 3170 O O . GLY B 1 109 ? 1.173 -7.828 17.297 1 61.12 109 GLY B O 1
ATOM 3171 N N . ALA B 1 110 ? 0.609 -5.785 16.5 1 55.78 110 ALA B N 1
ATOM 3172 C CA . ALA B 1 110 ? 1.19 -5.293 17.75 1 55.78 110 ALA B CA 1
ATOM 3173 C C . ALA B 1 110 ? 0.455 -5.859 18.953 1 55.78 110 ALA B C 1
ATOM 3175 O O . ALA B 1 110 ? -0.763 -6.047 18.922 1 55.78 110 ALA B O 1
ATOM 3176 N N . ARG B 1 111 ? 1.208 -6.68 19.781 1 50.38 111 ARG B N 1
ATOM 3177 C CA . ARG B 1 111 ? 0.616 -7.199 21.016 1 50.38 111 ARG B CA 1
ATOM 3178 C C . ARG B 1 111 ? -0.274 -6.152 21.688 1 50.38 111 ARG B C 1
ATOM 3180 O O . ARG B 1 111 ? 0.089 -4.977 21.75 1 50.38 111 ARG B O 1
ATOM 3187 N N . ARG B 1 112 ? -1.56 -6.344 21.797 1 47.88 112 ARG B N 1
ATOM 3188 C CA . ARG B 1 112 ? -2.561 -5.492 22.438 1 47.88 112 ARG B CA 1
ATOM 3189 C C . ARG B 1 112 ? -2.021 -4.879 23.719 1 47.88 112 ARG B C 1
ATOM 3191 O O . ARG B 1 112 ? -2.475 -3.811 24.141 1 47.88 112 ARG B O 1
ATOM 3198 N N . ASP B 1 113 ? -1.248 -5.582 24.328 1 44.19 113 ASP B N 1
ATOM 3199 C CA . ASP B 1 113 ? -0.8 -5 25.594 1 44.19 113 ASP B CA 1
ATOM 3200 C C . ASP B 1 113 ? 0.389 -4.066 25.359 1 44.19 113 ASP B C 1
ATOM 3202 O O . ASP B 1 113 ? 1.527 -4.523 25.234 1 44.19 113 ASP B O 1
ATOM 3206 N N . GLY B 1 114 ? 0.079 -3.041 24.844 1 41.75 114 GLY B N 1
ATOM 3207 C CA . GLY B 1 114 ? 1.078 -2.014 24.594 1 41.75 114 GLY B CA 1
ATOM 3208 C C . GLY B 1 114 ? 2.186 -1.999 25.625 1 41.75 114 GLY B C 1
ATOM 3209 O O . GLY B 1 114 ? 3.26 -1.44 25.391 1 41.75 114 GLY B O 1
ATOM 3210 N N . ARG B 1 115 ? 1.847 -2.455 26.828 1 45.16 115 ARG B N 1
ATOM 3211 C CA . ARG B 1 115 ? 2.777 -2.352 27.953 1 45.16 115 ARG B CA 1
ATOM 3212 C C . ARG B 1 115 ? 3.857 -3.424 27.859 1 45.16 115 ARG B C 1
ATOM 3214 O O . ARG B 1 115 ? 4.879 -3.338 28.547 1 45.16 115 ARG B O 1
ATOM 3221 N N . ALA B 1 116 ? 3.59 -4.391 27.141 1 46.94 116 ALA B N 1
ATOM 3222 C CA . ALA B 1 116 ? 4.594 -5.449 27.172 1 46.94 116 ALA B CA 1
ATOM 3223 C C . ALA B 1 116 ? 5.613 -5.277 26.047 1 46.94 116 ALA B C 1
ATOM 3225 O O . ALA B 1 116 ? 6.457 -6.148 25.828 1 46.94 116 ALA B O 1
ATOM 3226 N N . GLN B 1 117 ? 5.379 -4.273 25.25 1 52.59 117 GLN B N 1
ATOM 3227 C CA . GLN B 1 117 ? 6.383 -4.102 24.203 1 52.59 117 GLN B CA 1
ATOM 3228 C C . GLN B 1 117 ? 7.727 -3.676 24.797 1 52.59 117 GLN B C 1
ATOM 3230 O O . GLN B 1 117 ? 7.77 -2.973 25.812 1 52.59 117 GLN B O 1
ATOM 3235 N N . LYS B 1 118 ? 8.75 -4.316 24.469 1 52.12 118 LYS B N 1
ATOM 3236 C CA . LYS B 1 118 ? 10.102 -4.047 24.969 1 52.12 118 LYS B CA 1
ATOM 3237 C C . LYS B 1 118 ? 10.367 -2.547 25.031 1 52.12 118 LYS B C 1
ATOM 3239 O O . LYS B 1 118 ? 10.992 -2.066 25.984 1 52.12 118 LYS B O 1
ATOM 3244 N N . GLU B 1 119 ? 10.062 -1.804 23.922 1 60.59 119 GLU B N 1
ATOM 3245 C CA . GLU B 1 119 ? 10.156 -0.349 23.984 1 60.59 119 GLU B CA 1
ATOM 3246 C C . GLU B 1 119 ? 8.781 0.303 23.859 1 60.59 119 GLU B C 1
ATOM 3248 O O . GLU B 1 119 ? 8.094 0.12 22.859 1 60.59 119 GLU B O 1
ATOM 3253 N N . PRO B 1 120 ? 8.352 0.819 24.891 1 65.62 120 PRO B N 1
ATOM 3254 C CA . PRO B 1 120 ? 7.023 1.434 24.859 1 65.62 120 PRO B CA 1
ATOM 3255 C C . PRO B 1 120 ? 6.898 2.531 23.812 1 65.62 120 PRO B C 1
ATOM 3257 O O . PRO B 1 120 ? 7.836 3.309 23.609 1 65.62 120 PRO B O 1
ATOM 3260 N N . PRO B 1 121 ? 5.922 2.484 22.938 1 67.19 121 PRO B N 1
ATOM 3261 C CA . PRO B 1 121 ? 5.73 3.473 21.875 1 67.19 121 PRO B CA 1
ATOM 3262 C C . PRO B 1 121 ? 5.52 4.887 22.422 1 67.19 121 PRO B C 1
ATOM 3264 O O . PRO B 1 121 ? 5.754 5.863 21.703 1 67.19 121 PRO B O 1
ATOM 3267 N N . GLY B 1 122 ? 5.406 4.98 23.703 1 72.38 122 GLY B N 1
ATOM 3268 C CA . GLY B 1 122 ? 4.969 6.258 24.25 1 72.38 122 GLY B CA 1
ATOM 3269 C C . GLY B 1 122 ? 6.113 7.223 24.5 1 72.38 122 GLY B C 1
ATOM 3270 O O . GLY B 1 122 ? 7.234 6.992 24.047 1 72.38 122 GLY B O 1
ATOM 3271 N N . GLY B 1 123 ? 5.953 8.32 24.953 1 82.12 123 GLY B N 1
ATOM 3272 C CA . GLY B 1 123 ? 6.723 9.508 25.281 1 82.12 123 GLY B CA 1
ATOM 3273 C C . GLY B 1 123 ? 5.852 10.711 25.609 1 82.12 123 GLY B C 1
ATOM 3274 O O . GLY B 1 123 ? 5.035 10.664 26.531 1 82.12 123 GLY B O 1
ATOM 3275 N N . VAL B 1 124 ? 6.023 11.664 24.734 1 85.25 124 VAL B N 1
ATOM 3276 C CA . VAL B 1 124 ? 5.25 12.883 24.969 1 85.25 124 VAL B CA 1
ATOM 3277 C C . VAL B 1 124 ? 3.783 12.633 24.609 1 85.25 124 VAL B C 1
ATOM 3279 O O . VAL B 1 124 ? 2.895 13.344 25.094 1 85.25 124 VAL B O 1
ATOM 3282 N N . HIS B 1 125 ? 3.566 11.57 23.828 1 86.88 125 HIS B N 1
ATOM 3283 C CA . HIS B 1 125 ? 2.207 11.195 23.469 1 86.88 125 HIS B CA 1
ATOM 3284 C C . HIS B 1 125 ? 1.88 9.781 23.922 1 86.88 125 HIS B C 1
ATOM 3286 O O . HIS B 1 125 ? 2.783 8.969 24.141 1 86.88 125 HIS B O 1
ATOM 3292 N N . VAL B 1 126 ? 0.609 9.547 24.062 1 88.31 126 VAL B N 1
ATOM 3293 C CA . VAL B 1 126 ? 0.159 8.242 24.531 1 88.31 126 VAL B CA 1
ATOM 3294 C C . VAL B 1 126 ? -0.343 7.414 23.359 1 88.31 126 VAL B C 1
ATOM 3296 O O . VAL B 1 126 ? -1.136 7.898 22.547 1 88.31 126 VAL B O 1
ATOM 3299 N N . GLU B 1 127 ? 0.12 6.195 23.297 1 91.31 127 GLU B N 1
ATOM 3300 C CA . GLU B 1 127 ? -0.337 5.262 22.281 1 91.31 127 GLU B CA 1
ATOM 3301 C C . GLU B 1 127 ? -1.801 4.887 22.484 1 91.31 127 GLU B C 1
ATOM 3303 O O . GLU B 1 127 ? -2.184 4.438 23.562 1 91.31 127 GLU B O 1
ATOM 3308 N N . PRO B 1 128 ? -2.598 5.168 21.469 1 90.81 128 PRO B N 1
ATOM 3309 C CA . PRO B 1 128 ? -3.986 4.742 21.656 1 90.81 128 PRO B CA 1
ATOM 3310 C C . PRO B 1 128 ? -4.125 3.229 21.812 1 90.81 128 PRO B C 1
ATOM 3312 O O . PRO B 1 128 ? -3.318 2.471 21.266 1 90.81 128 PRO B O 1
ATOM 3315 N N . GLU B 1 129 ? -5.148 2.791 22.422 1 88 129 GLU B N 1
ATOM 3316 C CA . GLU B 1 129 ? -5.367 1.377 22.703 1 88 129 GLU B CA 1
ATOM 3317 C C . GLU B 1 129 ? -5.512 0.57 21.422 1 88 129 GLU B C 1
ATOM 3319 O O . GLU B 1 129 ? -5.035 -0.563 21.328 1 88 129 GLU B O 1
ATOM 3324 N N . ASP B 1 130 ? -6.176 1.173 20.469 1 89.25 130 ASP B N 1
ATOM 3325 C CA . ASP B 1 130 ? -6.43 0.448 19.234 1 89.25 130 ASP B CA 1
ATOM 3326 C C . ASP B 1 130 ? -5.297 0.66 18.234 1 89.25 130 ASP B C 1
ATOM 3328 O O . ASP B 1 130 ? -5.387 0.226 17.078 1 89.25 130 ASP B O 1
ATOM 3332 N N . HIS B 1 131 ? -4.246 1.418 18.594 1 90.25 131 HIS B N 1
ATOM 3333 C CA . HIS B 1 131 ? -3.066 1.693 17.797 1 90.25 131 HIS B CA 1
ATOM 3334 C C . HIS B 1 131 ? -3.441 2.404 16.5 1 90.25 131 HIS B C 1
ATOM 3336 O O . HIS B 1 131 ? -2.707 2.33 15.508 1 90.25 131 HIS B O 1
ATOM 3342 N N . GLY B 1 132 ? -4.652 3.035 16.5 1 92.31 132 GLY B N 1
ATOM 3343 C CA . GLY B 1 132 ? -5.07 3.729 15.281 1 92.31 132 GLY B CA 1
ATOM 3344 C C . GLY B 1 132 ? -5.398 2.787 14.141 1 92.31 132 GLY B C 1
ATOM 3345 O O . GLY B 1 132 ? -5.223 3.139 12.969 1 92.31 132 GLY B O 1
ATOM 3346 N N . LEU B 1 133 ? -5.777 1.512 14.438 1 91.38 133 LEU B N 1
ATOM 3347 C CA . LEU B 1 133 ? -6.121 0.51 13.438 1 91.38 133 LEU B CA 1
ATOM 3348 C C . LEU B 1 133 ? -7.535 -0.015 13.656 1 91.38 133 LEU B C 1
ATOM 3350 O O . LEU B 1 133 ? -7.953 -0.234 14.797 1 91.38 133 LEU B O 1
ATOM 3354 N N . GLY B 1 134 ? -8.234 -0.138 12.578 1 88.81 134 GLY B N 1
ATOM 3355 C CA . GLY B 1 134 ? -9.57 -0.71 12.648 1 88.81 134 GLY B CA 1
ATOM 3356 C C . GLY B 1 134 ? -10.055 -1.258 11.32 1 88.81 134 GLY B C 1
ATOM 3357 O O . GLY B 1 134 ? -9.391 -1.1 10.297 1 88.81 134 GLY B O 1
ATOM 3358 N N . ARG B 1 135 ? -11.086 -2.008 11.297 1 85.5 135 ARG B N 1
ATOM 3359 C CA . ARG B 1 135 ? -11.633 -2.613 10.094 1 85.5 135 ARG B CA 1
ATOM 3360 C C . ARG B 1 135 ? -12.711 -1.724 9.477 1 85.5 135 ARG B C 1
ATOM 3362 O O . ARG B 1 135 ? -13.617 -1.259 10.172 1 85.5 135 ARG B O 1
ATOM 3369 N N . SER B 1 136 ? -12.5 -1.381 8.25 1 79.44 136 SER B N 1
ATOM 3370 C CA . SER B 1 136 ? -13.461 -0.637 7.438 1 79.44 136 SER B CA 1
ATOM 3371 C C . SER B 1 136 ? -13.828 -1.403 6.172 1 79.44 136 SER B C 1
ATOM 3373 O O . SER B 1 136 ? -13.469 -2.574 6.02 1 79.44 136 SER B O 1
ATOM 3375 N N . ARG B 1 137 ? -14.727 -0.794 5.301 1 68.81 137 ARG B N 1
ATOM 3376 C CA . ARG B 1 137 ? -15.094 -1.418 4.035 1 68.81 137 ARG B CA 1
ATOM 3377 C C . ARG B 1 137 ? -13.852 -1.786 3.23 1 68.81 137 ARG B C 1
ATOM 3379 O O . ARG B 1 137 ? -13.867 -2.746 2.457 1 68.81 137 ARG B O 1
ATOM 3386 N N . GLY B 1 138 ? -12.758 -1.047 3.555 1 67.12 138 GLY B N 1
ATOM 3387 C CA . GLY B 1 138 ? -11.516 -1.299 2.842 1 67.12 138 GLY B CA 1
ATOM 3388 C C . GLY B 1 138 ? -10.625 -2.307 3.537 1 67.12 138 GLY B C 1
ATOM 3389 O O . GLY B 1 138 ? -9.492 -2.539 3.109 1 67.12 138 GLY B O 1
ATOM 3390 N N . GLY B 1 139 ? -11.195 -2.846 4.602 1 77.81 139 GLY B N 1
ATOM 3391 C CA . GLY B 1 139 ? -10.383 -3.805 5.332 1 77.81 139 GLY B CA 1
ATOM 3392 C C . GLY B 1 139 ? -9.703 -3.211 6.555 1 77.81 139 GLY B C 1
ATOM 3393 O O . GLY B 1 139 ? -10.328 -2.467 7.312 1 77.81 139 GLY B O 1
ATOM 3394 N N . PHE B 1 140 ? -8.539 -3.66 6.816 1 87 140 PHE B N 1
ATOM 3395 C CA . PHE B 1 140 ? -7.73 -3.18 7.93 1 87 140 PHE B CA 1
ATOM 3396 C C . PHE B 1 140 ? -7.07 -1.849 7.59 1 87 140 PHE B C 1
ATOM 3398 O O . PHE B 1 140 ? -6.23 -1.778 6.691 1 87 140 PHE B O 1
ATOM 3405 N N . THR B 1 141 ? -7.57 -0.76 8.281 1 92.38 141 THR B N 1
ATOM 3406 C CA . THR B 1 141 ? -7.203 0.558 7.773 1 92.38 141 THR B CA 1
ATOM 3407 C C . THR B 1 141 ? -6.984 1.538 8.922 1 92.38 141 THR B C 1
ATOM 3409 O O . THR B 1 141 ? -7.316 1.24 10.07 1 92.38 141 THR B O 1
ATOM 3412 N N . THR B 1 142 ? -6.375 2.59 8.695 1 95.69 142 THR B N 1
ATOM 3413 C CA . THR B 1 142 ? -6.234 3.783 9.523 1 95.69 142 THR B CA 1
ATOM 3414 C C . THR B 1 142 ? -6.754 5.016 8.789 1 95.69 142 THR B C 1
ATOM 3416 O O . THR B 1 142 ? -6.871 5.008 7.559 1 95.69 142 THR B O 1
ATOM 3419 N N . LYS B 1 143 ? -7.203 5.926 9.539 1 95.94 143 LYS B N 1
ATOM 3420 C CA . LYS B 1 143 ? -7.656 7.195 8.977 1 95.94 143 LYS B CA 1
ATOM 3421 C C . LYS B 1 143 ? -6.746 8.344 9.398 1 95.94 143 LYS B C 1
ATOM 3423 O O . LYS B 1 143 ? -6.352 8.43 10.57 1 95.94 143 LYS B O 1
ATOM 3428 N N . ILE B 1 144 ? -6.309 9.156 8.43 1 97.62 144 ILE B N 1
ATOM 3429 C CA . ILE B 1 144 ? -5.551 10.375 8.703 1 97.62 144 ILE B CA 1
ATOM 3430 C C . ILE B 1 144 ? -6.453 11.594 8.523 1 97.62 144 ILE B C 1
ATOM 3432 O O . ILE B 1 144 ? -6.953 11.852 7.422 1 97.62 144 ILE B O 1
ATOM 3436 N N . HIS B 1 145 ? -6.691 12.305 9.586 1 98 145 HIS B N 1
ATOM 3437 C CA . HIS B 1 145 ? -7.402 13.578 9.555 1 98 145 HIS B CA 1
ATOM 3438 C C . HIS B 1 145 ? -6.43 14.75 9.453 1 98 145 HIS B C 1
ATOM 3440 O O . HIS B 1 145 ? -5.383 14.75 10.109 1 98 145 HIS B O 1
ATOM 3446 N N . LEU B 1 146 ? -6.777 15.688 8.633 1 97.62 146 LEU B N 1
ATOM 3447 C CA . LEU B 1 146 ? -5.812 16.781 8.562 1 97.62 146 LEU B CA 1
ATOM 3448 C C . LEU B 1 146 ? -6.504 18.094 8.203 1 97.62 146 LEU B C 1
ATOM 3450 O O . LEU B 1 146 ? -7.613 18.078 7.668 1 97.62 146 LEU B O 1
ATOM 3454 N N . ALA B 1 147 ? -5.945 19.141 8.594 1 98.31 147 ALA B N 1
ATOM 3455 C CA . ALA B 1 147 ? -6.23 20.5 8.156 1 98.31 147 ALA B CA 1
ATOM 3456 C C . ALA B 1 147 ? -5.109 21.047 7.277 1 98.31 147 ALA B C 1
ATOM 3458 O O . ALA B 1 147 ? -3.932 20.906 7.609 1 98.31 147 ALA B O 1
ATOM 3459 N N . CYS B 1 148 ? -5.48 21.547 6.191 1 98.38 148 CYS B N 1
ATOM 3460 C CA . CYS B 1 148 ? -4.523 22.125 5.258 1 98.38 148 CYS B CA 1
ATOM 3461 C C . CYS B 1 148 ? -4.816 23.609 5.016 1 98.38 148 CYS B C 1
ATOM 3463 O O . CYS B 1 148 ? -5.977 24 4.906 1 98.38 148 CYS B O 1
ATOM 3465 N N . GLU B 1 149 ? -3.807 24.359 4.984 1 98.12 149 GLU B N 1
ATOM 3466 C CA . GLU B 1 149 ? -3.979 25.734 4.512 1 98.12 149 GLU B CA 1
ATOM 3467 C C . GLU B 1 149 ? -4.16 25.766 2.998 1 98.12 149 GLU B C 1
ATOM 3469 O O . GLU B 1 149 ? -4.164 24.734 2.338 1 98.12 149 GLU B O 1
ATOM 3474 N N . GLN B 1 150 ? -4.441 26.922 2.461 1 97.06 150 GLN B N 1
ATOM 3475 C CA . GLN B 1 150 ? -4.906 27.016 1.082 1 97.06 150 GLN B CA 1
ATOM 3476 C C . GLN B 1 150 ? -3.793 26.672 0.099 1 97.06 150 GLN B C 1
ATOM 3478 O O . GLN B 1 150 ? -4.062 26.25 -1.025 1 97.06 150 GLN B O 1
ATOM 3483 N N . GLY B 1 151 ? -2.549 26.875 0.495 1 96.38 151 GLY B N 1
ATOM 3484 C CA . GLY B 1 151 ? -1.413 26.484 -0.324 1 96.38 151 GLY B CA 1
ATOM 3485 C C . GLY B 1 151 ? -1.174 24.984 -0.333 1 96.38 151 GLY B C 1
ATOM 3486 O O . GLY B 1 151 ? -0.125 24.516 -0.786 1 96.38 151 GLY B O 1
ATOM 3487 N N . GLN B 1 152 ? -2.02 24.156 0.319 1 97.38 152 GLN B N 1
ATOM 3488 C CA . GLN B 1 152 ? -2.074 22.703 0.252 1 97.38 152 GLN B CA 1
ATOM 3489 C C . GLN B 1 152 ? -1.138 22.062 1.276 1 97.38 152 GLN B C 1
ATOM 3491 O O . GLN B 1 152 ? -0.802 20.875 1.172 1 97.38 152 GLN B O 1
ATOM 3496 N N . ARG B 1 153 ? -0.675 22.875 2.184 1 98.44 153 ARG B N 1
ATOM 3497 C CA . ARG B 1 153 ? 0.27 22.344 3.16 1 98.44 153 ARG B CA 1
ATOM 3498 C C . ARG B 1 153 ? -0.418 22.062 4.492 1 98.44 153 ARG B C 1
ATOM 3500 O O . ARG B 1 153 ? -1.263 22.844 4.938 1 98.44 153 ARG B O 1
ATOM 3507 N N . PRO B 1 154 ? -0.042 20.953 5.121 1 98 154 PRO B N 1
ATOM 3508 C CA . PRO B 1 154 ? -0.732 20.547 6.348 1 98 154 PRO B CA 1
ATOM 3509 C C . PRO B 1 154 ? -0.385 21.438 7.543 1 98 154 PRO B C 1
ATOM 3511 O O . PRO B 1 154 ? 0.782 21.781 7.738 1 98 154 PRO B O 1
ATOM 3514 N N . LEU B 1 155 ? -1.404 21.797 8.273 1 98.25 155 LEU B N 1
ATOM 3515 C CA . LEU B 1 155 ? -1.225 22.516 9.531 1 98.25 155 LEU B CA 1
ATOM 3516 C C . LEU B 1 155 ? -1.366 21.594 10.727 1 98.25 155 LEU B C 1
ATOM 3518 O O . LEU B 1 155 ? -0.749 21.812 11.773 1 98.25 155 LEU B O 1
ATOM 3522 N N . SER B 1 156 ? -2.17 20.594 10.539 1 97.44 156 SER B N 1
ATOM 3523 C CA . SER B 1 156 ? -2.363 19.625 11.609 1 97.44 156 SER B CA 1
ATOM 3524 C C . SER B 1 156 ? -2.717 18.25 11.039 1 97.44 156 SER B C 1
ATOM 3526 O O . SER B 1 156 ? -3.236 18.141 9.93 1 97.44 156 SER B O 1
ATOM 3528 N N . VAL B 1 157 ? -2.379 17.234 11.805 1 96.56 157 VAL B N 1
ATOM 3529 C CA . VAL B 1 157 ? -2.648 15.852 11.438 1 96.56 157 VAL B CA 1
ATOM 3530 C C . VAL B 1 157 ? -3.09 15.062 12.664 1 96.56 157 VAL B C 1
ATOM 3532 O O . VAL B 1 157 ? -2.602 15.297 13.773 1 96.56 157 VAL B O 1
ATOM 3535 N N . LEU B 1 158 ? -4.004 14.172 12.461 1 96.62 158 LEU B N 1
ATOM 3536 C CA . LEU B 1 158 ? -4.496 13.273 13.5 1 96.62 158 LEU B CA 1
ATOM 3537 C C . LEU B 1 158 ? -4.812 11.898 12.93 1 96.62 158 LEU B C 1
ATOM 3539 O O . LEU B 1 158 ? -5.438 11.789 11.867 1 96.62 158 LEU B O 1
ATOM 3543 N N . VAL B 1 159 ? -4.297 10.844 13.602 1 96.56 159 VAL B N 1
ATOM 3544 C CA . VAL B 1 159 ? -4.492 9.477 13.117 1 96.56 159 VAL B CA 1
ATOM 3545 C C . VAL B 1 159 ? -5.512 8.758 14 1 96.56 159 VAL B C 1
ATOM 3547 O O . VAL B 1 159 ? -5.453 8.844 15.227 1 96.56 159 VAL B O 1
ATOM 3550 N N . THR B 1 160 ? -6.465 8.117 13.422 1 96.44 160 THR B N 1
ATOM 3551 C CA . THR B 1 160 ? -7.441 7.281 14.109 1 96.44 160 THR B CA 1
ATOM 3552 C C . THR B 1 160 ? -7.609 5.941 13.398 1 96.44 160 THR B C 1
ATOM 3554 O O . THR B 1 160 ? -7.051 5.73 12.32 1 96.44 160 THR B O 1
ATOM 3557 N N . ALA B 1 161 ? -8.375 5.066 14.039 1 95.19 161 ALA B N 1
ATOM 3558 C CA . ALA B 1 161 ? -8.742 3.818 13.375 1 95.19 161 ALA B CA 1
ATOM 3559 C C . ALA B 1 161 ? -9.594 4.086 12.141 1 95.19 161 ALA B C 1
ATOM 3561 O O . ALA B 1 161 ? -10.336 5.07 12.086 1 95.19 161 ALA B O 1
ATOM 3562 N N . GLY B 1 162 ? -9.547 3.213 11.211 1 92.25 162 GLY B N 1
ATOM 3563 C CA . GLY B 1 162 ? -10.148 3.4 9.906 1 92.25 162 GLY B CA 1
ATOM 3564 C C . GLY B 1 162 ? -11.664 3.516 9.953 1 92.25 162 GLY B C 1
ATOM 3565 O O . GLY B 1 162 ? -12.273 4.176 9.109 1 92.25 162 GLY B O 1
ATOM 3566 N N . GLN B 1 163 ? -12.273 2.941 10.891 1 92.12 163 GLN B N 1
ATOM 3567 C CA . GLN B 1 163 ? -13.727 2.904 10.945 1 92.12 163 GLN B CA 1
ATOM 3568 C C . GLN B 1 163 ? -14.289 4.164 11.602 1 92.12 163 GLN B C 1
ATOM 3570 O O . GLN B 1 163 ? -15.5 4.406 11.562 1 92.12 163 GLN B O 1
ATOM 3575 N N . ARG B 1 164 ? -13.398 4.953 12.219 1 92.19 164 ARG B N 1
ATOM 3576 C CA . ARG B 1 164 ? -13.852 6.156 12.914 1 92.19 164 ARG B CA 1
ATOM 3577 C C . ARG B 1 164 ? -14.461 7.156 11.938 1 92.19 164 ARG B C 1
ATOM 3579 O O . ARG B 1 164 ? -13.945 7.352 10.836 1 92.19 164 ARG B O 1
ATOM 3586 N N . GLY B 1 165 ? -15.555 7.766 12.367 1 92.62 165 GLY B N 1
ATOM 3587 C CA . GLY B 1 165 ? -16.188 8.797 11.555 1 92.62 165 GLY B CA 1
ATOM 3588 C C . GLY B 1 165 ? -15.32 10.039 11.398 1 92.62 165 GLY B C 1
ATOM 3589 O O . GLY B 1 165 ? -14.445 10.297 12.219 1 92.62 165 GLY B O 1
ATOM 3590 N N . ASP B 1 166 ? -15.609 10.844 10.422 1 92.44 166 ASP B N 1
ATOM 3591 C CA . ASP B 1 166 ? -14.812 12.016 10.094 1 92.44 166 ASP B CA 1
ATOM 3592 C C . ASP B 1 166 ? -15.148 13.188 11.016 1 92.44 166 ASP B C 1
ATOM 3594 O O . ASP B 1 166 ? -14.297 14.031 11.305 1 92.44 166 ASP B O 1
ATOM 3598 N N . SER B 1 167 ? -16.375 13.258 11.445 1 94.69 167 SER B N 1
ATOM 3599 C CA . SER B 1 167 ? -16.859 14.438 12.141 1 94.69 167 SER B CA 1
ATOM 3600 C C . SER B 1 167 ? -16.312 14.523 13.555 1 94.69 167 SER B C 1
ATOM 3602 O O . SER B 1 167 ? -15.859 15.594 13.984 1 94.69 167 SER B O 1
ATOM 3604 N N . PRO B 1 168 ? -16.234 13.438 14.234 1 93.25 168 PRO B N 1
ATOM 3605 C CA . PRO B 1 168 ? -15.828 13.531 15.641 1 93.25 168 PRO B CA 1
ATOM 3606 C C . PRO B 1 168 ? -14.422 14.109 15.82 1 93.25 168 PRO B C 1
ATOM 3608 O O . PRO B 1 168 ? -14.203 14.953 16.688 1 93.25 168 PRO B O 1
ATOM 3611 N N . PRO B 1 169 ? -13.508 13.789 14.953 1 95.62 169 PRO B N 1
ATOM 3612 C CA . PRO B 1 169 ? -12.156 14.32 15.133 1 95.62 169 PRO B CA 1
ATOM 3613 C C . PRO B 1 169 ? -12.031 15.773 14.68 1 95.62 169 PRO B C 1
ATOM 3615 O O . PRO B 1 169 ? -10.969 16.375 14.836 1 95.62 169 PRO B O 1
ATOM 3618 N N . PHE B 1 170 ? -13.078 16.359 14.195 1 97.88 170 PHE B N 1
ATOM 3619 C CA . PHE B 1 170 ? -13.062 17.672 13.562 1 97.88 170 PHE B CA 1
ATOM 3620 C C . PHE B 1 170 ? -12.469 18.719 14.492 1 97.88 170 PHE B C 1
ATOM 3622 O O . PHE B 1 170 ? -11.516 19.406 14.133 1 97.88 170 PHE B O 1
ATOM 3629 N N . THR B 1 171 ? -12.922 18.797 15.719 1 97.75 171 THR B N 1
ATOM 3630 C CA . THR B 1 171 ? -12.484 19.828 16.672 1 97.75 171 THR B CA 1
ATOM 3631 C C . THR B 1 171 ? -11.039 19.578 17.094 1 97.75 171 THR B C 1
ATOM 3633 O O . THR B 1 171 ? -10.258 20.516 17.234 1 97.75 171 THR B O 1
ATOM 3636 N N . ALA B 1 172 ? -10.734 18.312 17.312 1 97 172 ALA B N 1
ATOM 3637 C CA . ALA B 1 172 ? -9.383 17.969 17.719 1 97 172 ALA B CA 1
ATOM 3638 C C . ALA B 1 172 ? -8.367 18.359 16.656 1 97 172 ALA B C 1
ATOM 3640 O O . ALA B 1 172 ? -7.27 18.828 16.969 1 97 172 ALA B O 1
ATOM 3641 N N . VAL B 1 173 ? -8.719 18.172 15.414 1 97.75 173 VAL B N 1
ATOM 3642 C CA . VAL B 1 173 ? -7.852 18.531 14.297 1 97.75 173 VAL B CA 1
ATOM 3643 C C . VAL B 1 173 ? -7.605 20.031 14.289 1 97.75 173 VAL B C 1
ATOM 3645 O O . VAL B 1 173 ? -6.469 20.484 14.133 1 97.75 173 VAL B O 1
ATOM 3648 N N . LEU B 1 174 ? -8.648 20.812 14.477 1 98 174 LEU B N 1
ATOM 3649 C CA . LEU B 1 174 ? -8.531 22.266 14.469 1 98 174 LEU B CA 1
ATOM 3650 C C . LEU B 1 174 ? -7.77 22.75 15.695 1 98 174 LEU B C 1
ATOM 3652 O O . LEU B 1 174 ? -6.988 23.703 15.609 1 98 174 LEU B O 1
ATOM 3656 N N . GLU B 1 175 ? -7.949 22.109 16.797 1 97.31 175 GLU B N 1
ATOM 3657 C CA . GLU B 1 175 ? -7.305 22.5 18.047 1 97.31 175 GLU B CA 1
ATOM 3658 C C . GLU B 1 175 ? -5.801 22.25 18 1 97.31 175 GLU B C 1
ATOM 3660 O O . GLU B 1 175 ? -5.035 22.859 18.75 1 97.31 175 GLU B O 1
ATOM 3665 N N . ARG B 1 176 ? -5.422 21.391 17.141 1 96.5 176 ARG B N 1
ATOM 3666 C CA . ARG B 1 176 ? -4.004 21.062 17 1 96.5 176 ARG B CA 1
ATOM 3667 C C . ARG B 1 176 ? -3.273 22.109 16.188 1 96.5 176 ARG B C 1
ATOM 3669 O O . ARG B 1 176 ? -2.043 22.141 16.141 1 96.5 176 ARG B O 1
ATOM 3676 N N . ILE B 1 177 ? -4.055 22.969 15.555 1 97.81 177 ILE B N 1
ATOM 3677 C CA . ILE B 1 177 ? -3.416 24.078 14.844 1 97.81 177 ILE B CA 1
ATOM 3678 C C . ILE B 1 177 ? -2.848 25.078 15.844 1 97.81 177 ILE B C 1
ATOM 3680 O O . ILE B 1 177 ? -3.598 25.734 16.562 1 97.81 177 ILE B O 1
ATOM 3684 N N . ARG B 1 178 ? -1.573 25.172 15.906 1 97.38 178 ARG B N 1
ATOM 3685 C CA . ARG B 1 178 ? -0.862 26.078 16.797 1 97.38 178 ARG B CA 1
ATOM 3686 C C . ARG B 1 178 ? 0.469 26.516 16.188 1 97.38 178 ARG B C 1
ATOM 3688 O O . ARG B 1 178 ? 1.436 25.75 16.188 1 97.38 178 ARG B O 1
ATOM 3695 N N . VAL B 1 179 ? 0.526 27.719 15.672 1 97.69 179 VAL B N 1
ATOM 3696 C CA . VAL B 1 179 ? 1.712 28.234 15 1 97.69 179 VAL B CA 1
ATOM 3697 C C . VAL B 1 179 ? 2.34 29.344 15.844 1 97.69 179 VAL B C 1
ATOM 3699 O O . VAL B 1 179 ? 1.792 30.453 15.938 1 97.69 179 VAL B O 1
ATOM 3702 N N . PRO B 1 180 ? 3.436 29.016 16.406 1 95.81 180 PRO B N 1
ATOM 3703 C CA . PRO B 1 180 ? 4.094 30.031 17.219 1 95.81 180 PRO B CA 1
ATOM 3704 C C . PRO B 1 180 ? 4.516 31.25 16.422 1 95.81 180 PRO B C 1
ATOM 3706 O O . PRO B 1 180 ? 4.734 31.156 15.211 1 95.81 180 PRO B O 1
ATOM 3709 N N . ARG B 1 181 ? 4.66 32.281 17.125 1 92.88 181 ARG B N 1
ATOM 3710 C CA . ARG B 1 181 ? 5.215 33.5 16.531 1 92.88 181 ARG B CA 1
ATOM 3711 C C . ARG B 1 181 ? 6.73 33.531 16.672 1 92.88 181 ARG B C 1
ATOM 3713 O O . ARG B 1 181 ? 7.273 33.062 17.688 1 92.88 181 ARG B O 1
ATOM 3720 N N . ILE B 1 182 ? 7.598 33.938 15.664 1 89.62 182 ILE B N 1
ATOM 3721 C CA . ILE B 1 182 ? 9.047 34.062 15.797 1 89.62 182 ILE B CA 1
ATOM 3722 C C . ILE B 1 182 ? 9.359 35.156 16.828 1 89.62 182 ILE B C 1
ATOM 3724 O O . ILE B 1 182 ? 10.281 35 17.641 1 89.62 182 ILE B O 1
ATOM 3728 N N . GLY B 1 183 ? 8.5 36.125 17.141 1 84.31 183 GLY B N 1
ATOM 3729 C CA . GLY B 1 183 ? 8.578 37.188 18.141 1 84.31 183 GLY B CA 1
ATOM 3730 C C . GLY B 1 183 ? 7.578 37.031 19.266 1 84.31 183 GLY B C 1
ATOM 3731 O O . GLY B 1 183 ? 7.031 35.938 19.469 1 84.31 183 GLY B O 1
ATOM 3732 N N . PRO B 1 184 ? 7.609 38 20.109 1 88.56 184 PRO B N 1
ATOM 3733 C CA . PRO B 1 184 ? 6.66 37.969 21.234 1 88.56 184 PRO B CA 1
ATOM 3734 C C . PRO B 1 184 ? 5.211 37.812 20.766 1 88.56 184 PRO B C 1
ATOM 3736 O O . PRO B 1 184 ? 4.867 38.25 19.672 1 88.56 184 PRO B O 1
ATOM 3739 N N . GLY B 1 185 ? 4.5 37.156 21.453 1 90.19 185 GLY B N 1
ATOM 3740 C CA . GLY B 1 185 ? 3.082 37.031 21.172 1 90.19 185 GLY B CA 1
ATOM 3741 C C . GLY B 1 185 ? 2.561 35.625 21.312 1 90.19 185 GLY B C 1
ATOM 3742 O O . GLY B 1 185 ? 3.344 34.688 21.422 1 90.19 185 GLY B O 1
ATOM 3743 N N . ARG B 1 186 ? 1.333 35.5 21.312 1 94.62 186 ARG B N 1
ATOM 3744 C CA . ARG B 1 186 ? 0.69 34.219 21.422 1 94.62 186 ARG B CA 1
ATOM 3745 C C . ARG B 1 186 ? 0.673 33.5 20.078 1 94.62 186 ARG B C 1
ATOM 3747 O O . ARG B 1 186 ? 0.604 34.125 19.031 1 94.62 186 ARG B O 1
ATOM 3754 N N . PRO B 1 187 ? 0.797 32.219 20.109 1 96.5 187 PRO B N 1
ATOM 3755 C CA . PRO B 1 187 ? 0.692 31.469 18.844 1 96.5 187 PRO B CA 1
ATOM 3756 C C . PRO B 1 187 ? -0.63 31.703 18.125 1 96.5 187 PRO B C 1
ATOM 3758 O O . PRO B 1 187 ? -1.651 31.969 18.766 1 96.5 187 PRO B O 1
ATOM 3761 N N . ARG B 1 188 ? -0.552 31.734 16.844 1 95.88 188 ARG B N 1
ATOM 3762 C CA . ARG B 1 188 ? -1.782 31.781 16.062 1 95.88 188 ARG B CA 1
ATOM 3763 C C . ARG B 1 188 ? -2.469 30.422 16.031 1 95.88 188 ARG B C 1
ATOM 3765 O O . ARG B 1 188 ? -1.845 29.406 15.703 1 95.88 188 ARG B O 1
ATOM 3772 N N . VAL B 1 189 ? -3.752 30.375 16.391 1 96.81 189 VAL B N 1
ATOM 3773 C CA . VAL B 1 189 ? -4.441 29.094 16.516 1 96.81 189 VAL B CA 1
ATOM 3774 C C . VAL B 1 189 ? -5.773 29.141 15.773 1 96.81 189 VAL B C 1
ATOM 3776 O O . VAL B 1 189 ? -6.398 28.109 15.531 1 96.81 189 VAL B O 1
ATOM 3779 N N . ARG B 1 190 ? -6.176 30.328 15.344 1 97.25 190 ARG B N 1
ATOM 3780 C CA . ARG B 1 190 ? -7.535 30.469 14.828 1 97.25 190 ARG B CA 1
ATOM 3781 C C . ARG B 1 190 ? -7.531 30.688 13.32 1 97.25 190 ARG B C 1
ATOM 3783 O O . ARG B 1 190 ? -7.043 31.719 12.844 1 97.25 190 ARG B O 1
ATOM 3790 N N . PRO B 1 191 ? -8.109 29.797 12.594 1 97.81 191 PRO B N 1
ATOM 3791 C CA . PRO B 1 191 ? -8.32 30.062 11.164 1 97.81 191 PRO B CA 1
ATOM 3792 C C . PRO B 1 191 ? -9.367 31.141 10.914 1 97.81 191 PRO B C 1
ATOM 3794 O O . PRO B 1 191 ? -10.234 31.375 11.758 1 97.81 191 PRO B O 1
ATOM 3797 N N . LEU B 1 192 ? -9.266 31.797 9.797 1 97.62 192 LEU B N 1
ATOM 3798 C CA . LEU B 1 192 ? -10.273 32.781 9.383 1 97.62 192 LEU B CA 1
ATOM 3799 C C . LEU B 1 192 ? -11.531 32.062 8.875 1 97.62 192 LEU B C 1
ATOM 3801 O O . LEU B 1 192 ? -12.641 32.594 9.047 1 97.62 192 LEU B O 1
ATOM 3805 N N . ARG B 1 193 ? -11.266 30.953 8.305 1 97.88 193 ARG B N 1
ATOM 3806 C CA . ARG B 1 193 ? -12.336 30.156 7.727 1 97.88 193 ARG B CA 1
ATOM 3807 C C . ARG B 1 193 ? -11.953 28.672 7.688 1 97.88 193 ARG B C 1
ATOM 3809 O O . ARG B 1 193 ? -10.781 28.344 7.555 1 97.88 193 ARG B O 1
ATOM 3816 N N . VAL B 1 194 ? -12.953 27.891 7.789 1 98.31 194 VAL B N 1
ATOM 3817 C CA . VAL B 1 194 ? -12.766 26.453 7.633 1 98.31 194 VAL B CA 1
ATOM 3818 C C . VAL B 1 194 ? -13.719 25.906 6.57 1 98.31 194 VAL B C 1
ATOM 3820 O O . VAL B 1 194 ? -14.906 26.25 6.562 1 98.31 194 VAL B O 1
ATOM 3823 N N . ARG B 1 195 ? -13.195 25.188 5.617 1 98.5 195 ARG B N 1
ATOM 3824 C CA . ARG B 1 195 ? -13.984 24.453 4.633 1 98.5 195 ARG B CA 1
ATOM 3825 C C . ARG B 1 195 ? -13.938 22.953 4.895 1 98.5 195 ARG B C 1
ATOM 3827 O O . ARG B 1 195 ? -12.883 22.406 5.207 1 98.5 195 ARG B O 1
ATOM 3834 N N . GLY B 1 196 ? -15.047 22.25 4.867 1 97.75 196 GLY B N 1
ATOM 3835 C CA . GLY B 1 196 ? -15.18 20.812 5.008 1 97.75 196 GLY B CA 1
ATOM 3836 C C . GLY B 1 196 ? -16.328 20.234 4.211 1 97.75 196 GLY B C 1
ATOM 3837 O O . GLY B 1 196 ? -17.188 20.969 3.713 1 97.75 196 GLY B O 1
ATOM 3838 N N . ASP B 1 197 ? -16.391 18.969 4.008 1 96.75 197 ASP B N 1
ATOM 3839 C CA . ASP B 1 197 ? -17.484 18.359 3.256 1 96.75 197 ASP B CA 1
ATOM 3840 C C . ASP B 1 197 ? -18.703 18.141 4.145 1 96.75 197 ASP B C 1
ATOM 3842 O O . ASP B 1 197 ? -18.734 18.609 5.285 1 96.75 197 ASP B O 1
ATOM 3846 N N . LYS B 1 198 ? -19.703 17.516 3.623 1 95.19 198 LYS B N 1
ATOM 3847 C CA . LYS B 1 198 ? -21 17.375 4.297 1 95.19 198 LYS B CA 1
ATOM 3848 C C . LYS B 1 198 ? -20.859 16.547 5.574 1 95.19 198 LYS B C 1
ATOM 3850 O O . LYS B 1 198 ? -21.688 16.656 6.484 1 95.19 198 LYS B O 1
ATOM 3855 N N . ALA B 1 199 ? -19.812 15.773 5.656 1 94.69 199 ALA B N 1
ATOM 3856 C CA . ALA B 1 199 ? -19.609 14.93 6.832 1 94.69 199 ALA B CA 1
ATOM 3857 C C . ALA B 1 199 ? -19.312 15.773 8.07 1 94.69 199 ALA B C 1
ATOM 3859 O O . ALA B 1 199 ? -19.469 15.305 9.203 1 94.69 199 ALA B O 1
ATOM 3860 N N . TYR B 1 200 ? -19 17.047 7.895 1 97.06 200 TYR B N 1
ATOM 3861 C CA . TYR B 1 200 ? -18.594 17.906 9 1 97.06 200 TYR B CA 1
ATOM 3862 C C . TYR B 1 200 ? -19.719 18.875 9.359 1 97.06 200 TYR B C 1
ATOM 3864 O O . TYR B 1 200 ? -19.5 19.844 10.094 1 97.06 200 TYR B O 1
ATOM 3872 N N . SER B 1 201 ? -20.953 18.656 8.875 1 95 201 SER B N 1
ATOM 3873 C CA . SER B 1 201 ? -22.047 19.609 8.984 1 95 201 SER B CA 1
ATOM 3874 C C . SER B 1 201 ? -22.766 19.484 10.32 1 95 201 SER B C 1
ATOM 3876 O O . SER B 1 201 ? -23.781 20.156 10.547 1 95 201 SER B O 1
ATOM 3878 N N . SER B 1 202 ? -22.312 18.844 11.281 1 93.62 202 SER B N 1
ATOM 3879 C CA . SER B 1 202 ? -23.016 18.641 12.539 1 93.62 202 SER B CA 1
ATOM 3880 C C . SER B 1 202 ? -23.25 19.953 13.266 1 93.62 202 SER B C 1
ATOM 3882 O O . SER B 1 202 ? -22.469 20.906 13.125 1 93.62 202 SER B O 1
ATOM 3884 N N . ARG B 1 203 ? -24.328 20.016 14.047 1 91.31 203 ARG B N 1
ATOM 3885 C CA . ARG B 1 203 ? -24.641 21.188 14.867 1 91.31 203 ARG B CA 1
ATOM 3886 C C . ARG B 1 203 ? -23.5 21.484 15.836 1 91.31 203 ARG B C 1
ATOM 3888 O O . ARG B 1 203 ? -23.141 22.656 16.031 1 91.31 203 ARG B O 1
ATOM 3895 N N . ALA B 1 204 ? -22.953 20.469 16.391 1 95.81 204 ALA B N 1
ATOM 3896 C CA . ALA B 1 204 ? -21.859 20.625 17.344 1 95.81 204 ALA B CA 1
ATOM 3897 C C . ALA B 1 204 ? -20.656 21.312 16.703 1 95.81 204 ALA B C 1
ATOM 3899 O O . ALA B 1 204 ? -20.047 22.203 17.297 1 95.81 204 ALA B O 1
ATOM 3900 N N . ASN B 1 205 ? -20.281 20.906 15.5 1 96.94 205 ASN B N 1
ATOM 3901 C CA . ASN B 1 205 ? -19.156 21.516 14.789 1 96.94 205 ASN B CA 1
ATOM 3902 C C . ASN B 1 205 ? -19.438 22.984 14.484 1 96.94 205 ASN B C 1
ATOM 3904 O O . ASN B 1 205 ? -18.547 23.828 14.633 1 96.94 205 ASN B O 1
ATOM 3908 N N . ARG B 1 206 ? -20.656 23.297 14.102 1 94.19 206 ARG B N 1
ATOM 3909 C CA . ARG B 1 206 ? -21 24.688 13.781 1 94.19 206 ARG B CA 1
ATOM 3910 C C . ARG B 1 206 ? -20.969 25.562 15.031 1 94.19 206 ARG B C 1
ATOM 3912 O O . ARG B 1 206 ? -20.5 26.703 14.984 1 94.19 206 ARG B O 1
ATOM 3919 N N . VAL B 1 207 ? -21.516 25.031 16.094 1 96.56 207 VAL B N 1
ATOM 3920 C CA . VAL B 1 207 ? -21.484 25.75 17.359 1 96.56 207 VAL B CA 1
ATOM 3921 C C . VAL B 1 207 ? -20.031 26.016 17.766 1 96.56 207 VAL B C 1
ATOM 3923 O O . VAL B 1 207 ? -19.688 27.125 18.172 1 96.56 207 VAL B O 1
ATOM 3926 N N . TYR B 1 208 ? -19.203 25.016 17.656 1 97.81 208 TYR B N 1
ATOM 3927 C CA . TYR B 1 208 ? -17.781 25.125 17.969 1 97.81 208 TYR B CA 1
ATOM 3928 C C . TYR B 1 208 ? -17.125 26.234 17.156 1 97.81 208 TYR B C 1
ATOM 3930 O O . TYR B 1 208 ? -16.422 27.078 17.703 1 97.81 208 TYR B O 1
ATOM 3938 N N . LEU B 1 209 ? -17.359 26.266 15.867 1 97.75 209 LEU B N 1
ATOM 3939 C CA . LEU B 1 209 ? -16.766 27.266 14.977 1 97.75 209 LEU B CA 1
ATOM 3940 C C . LEU B 1 209 ? -17.25 28.656 15.32 1 97.75 209 LEU B C 1
ATOM 3942 O O . LEU B 1 209 ? -16.469 29.609 15.359 1 97.75 209 LEU B O 1
ATOM 3946 N N . ARG B 1 210 ? -18.562 28.766 15.617 1 96.31 210 ARG B N 1
ATOM 3947 C CA . ARG B 1 210 ? -19.141 30.062 15.992 1 96.31 210 ARG B CA 1
ATOM 3948 C C . ARG B 1 210 ? -18.516 30.578 17.297 1 96.31 210 ARG B C 1
ATOM 3950 O O . ARG B 1 210 ? -18.172 31.75 17.391 1 96.31 210 ARG B O 1
ATOM 3957 N N . LYS B 1 211 ? -18.406 29.719 18.172 1 97.81 211 LYS B N 1
ATOM 3958 C CA . LYS B 1 211 ? -17.828 30.094 19.469 1 97.81 211 LYS B CA 1
ATOM 3959 C C . LYS B 1 211 ? -16.406 30.594 19.297 1 97.81 211 LYS B C 1
ATOM 3961 O O . LYS B 1 211 ? -15.977 31.5 20.031 1 97.81 211 LYS B O 1
ATOM 3966 N N . ARG B 1 212 ? -15.703 30.062 18.359 1 97.5 212 ARG B N 1
ATOM 3967 C CA . ARG B 1 212 ? -14.312 30.438 18.125 1 97.5 212 ARG B CA 1
ATOM 3968 C C . ARG B 1 212 ? -14.219 31.594 17.125 1 97.5 212 ARG B C 1
ATOM 3970 O O . ARG B 1 212 ? -13.117 32.062 16.828 1 97.5 212 ARG B O 1
ATOM 3977 N N . GLY B 1 213 ? -15.383 31.984 16.594 1 97.31 213 GLY B N 1
ATOM 3978 C CA . GLY B 1 213 ? -15.398 33.094 15.641 1 97.31 213 GLY B CA 1
ATOM 3979 C C . GLY B 1 213 ? -14.82 32.719 14.289 1 97.31 213 GLY B C 1
ATOM 3980 O O . GLY B 1 213 ? -14.211 33.531 13.609 1 97.31 213 GLY B O 1
ATOM 3981 N N . ILE B 1 214 ? -14.891 31.438 13.891 1 98.06 214 ILE B N 1
ATOM 3982 C CA . ILE B 1 214 ? -14.359 30.938 12.625 1 98.06 214 ILE B CA 1
ATOM 3983 C C . ILE B 1 214 ? -15.492 30.828 11.602 1 98.06 214 ILE B C 1
ATOM 3985 O O . ILE B 1 214 ? -16.516 30.188 11.867 1 98.06 214 ILE B O 1
ATOM 3989 N N . ARG B 1 215 ? -15.344 31.469 10.438 1 97 215 ARG B N 1
ATOM 3990 C CA . ARG B 1 215 ? -16.312 31.297 9.359 1 97 215 ARG B CA 1
ATOM 3991 C C . ARG B 1 215 ? -16.281 29.875 8.812 1 97 215 ARG B C 1
ATOM 3993 O O . ARG B 1 215 ? -15.25 29.203 8.883 1 97 215 ARG B O 1
ATOM 4000 N N . CYS B 1 216 ? -17.391 29.5 8.312 1 94.75 216 CYS B N 1
ATOM 4001 C CA . CYS B 1 216 ? -17.469 28.109 7.887 1 94.75 216 CYS B CA 1
ATOM 4002 C C . CYS B 1 216 ? -18.109 27.984 6.516 1 94.75 216 CYS B C 1
ATOM 4004 O O . CYS B 1 216 ? -19.062 28.688 6.207 1 94.75 216 CYS B O 1
ATOM 4006 N N . THR B 1 217 ? -17.578 27.188 5.648 1 97.44 217 THR B N 1
ATOM 4007 C CA . THR B 1 217 ? -18.172 26.75 4.383 1 97.44 217 THR B CA 1
ATOM 4008 C C . THR B 1 217 ? -18.297 25.234 4.34 1 97.44 217 THR B C 1
ATOM 4010 O O . THR B 1 217 ? -17.391 24.547 3.883 1 97.44 217 THR B O 1
ATOM 4013 N N . ILE B 1 218 ? -19.422 24.672 4.824 1 97.06 218 ILE B N 1
ATOM 4014 C CA . ILE B 1 218 ? -19.75 23.266 4.906 1 97.06 218 ILE B CA 1
ATOM 4015 C C . ILE B 1 218 ? -21.172 23.031 4.422 1 97.06 218 ILE B C 1
ATOM 4017 O O . ILE B 1 218 ? -22.125 23.578 4.988 1 97.06 218 ILE B O 1
ATOM 4021 N N . PRO B 1 219 ? -21.312 22.281 3.387 1 95.44 219 PRO B N 1
ATOM 4022 C CA . PRO B 1 219 ? -22.672 22.031 2.906 1 95.44 219 PRO B CA 1
ATOM 4023 C C . PRO B 1 219 ? -23.5 21.172 3.867 1 95.44 219 PRO B C 1
ATOM 4025 O O . PRO B 1 219 ? -22.922 20.453 4.695 1 95.44 219 PRO B O 1
ATOM 4028 N N . GLU B 1 220 ? -24.797 21.344 3.701 1 92.19 220 GLU B N 1
ATOM 4029 C CA . GLU B 1 220 ? -25.719 20.516 4.477 1 92.19 220 GLU B CA 1
ATOM 4030 C C . GLU B 1 220 ? -26.125 19.266 3.707 1 92.19 220 GLU B C 1
ATOM 4032 O O . GLU B 1 220 ? -26.484 19.344 2.531 1 92.19 220 GLU B O 1
ATOM 4037 N N . PRO B 1 221 ? -26.016 18.141 4.387 1 91.69 221 PRO B N 1
ATOM 4038 C CA . PRO B 1 221 ? -26.484 16.922 3.705 1 91.69 221 PRO B CA 1
ATOM 4039 C C . PRO B 1 221 ? -28 16.938 3.467 1 91.69 221 PRO B C 1
ATOM 4041 O O . PRO B 1 221 ? -28.734 17.609 4.191 1 91.69 221 PRO B O 1
ATOM 4044 N N . ALA B 1 222 ? -28.391 16.109 2.521 1 88.88 222 ALA B N 1
ATOM 4045 C CA . ALA B 1 222 ? -29.797 16.078 2.096 1 88.88 222 ALA B CA 1
ATOM 4046 C C . ALA B 1 222 ? -30.703 15.688 3.25 1 88.88 222 ALA B C 1
ATOM 4048 O O . ALA B 1 222 ? -31.812 16.234 3.391 1 88.88 222 ALA B O 1
ATOM 4049 N N . ASP B 1 223 ? -30.297 14.789 4.004 1 87.44 223 ASP B N 1
ATOM 4050 C CA . ASP B 1 223 ? -31.125 14.328 5.109 1 87.44 223 ASP B CA 1
ATOM 4051 C C . ASP B 1 223 ? -31.312 15.422 6.156 1 87.44 223 ASP B C 1
ATOM 4053 O O . ASP B 1 223 ? -32.406 15.562 6.727 1 87.44 223 ASP B O 1
ATOM 4057 N N . GLN B 1 224 ? -30.344 16.141 6.406 1 86.25 224 GLN B N 1
ATOM 4058 C CA . GLN B 1 224 ? -30.438 17.25 7.336 1 86.25 224 GLN B CA 1
ATOM 4059 C C . GLN B 1 224 ? -31.375 18.328 6.801 1 86.25 224 GLN B C 1
ATOM 4061 O O . GLN B 1 224 ? -32.125 18.938 7.562 1 86.25 224 GLN B O 1
ATOM 4066 N N . VAL B 1 225 ? -31.25 18.562 5.531 1 86.06 225 VAL B N 1
ATOM 4067 C CA . VAL B 1 225 ? -32.156 19.531 4.891 1 86.06 225 VAL B CA 1
ATOM 4068 C C . VAL B 1 225 ? -33.594 19.078 5.047 1 86.06 225 VAL B C 1
ATOM 4070 O O . VAL B 1 225 ? -34.469 19.859 5.41 1 86.06 225 VAL B O 1
ATOM 4073 N N . GLY B 1 226 ? -33.719 17.781 4.715 1 87.12 226 GLY B N 1
ATOM 4074 C CA . GLY B 1 226 ? -35.062 17.234 4.852 1 87.12 226 GLY B CA 1
ATOM 4075 C C . GLY B 1 226 ? -35.625 17.344 6.258 1 87.12 226 GLY B C 1
ATOM 4076 O O . GLY B 1 226 ? -36.781 17.703 6.453 1 87.12 226 GLY B O 1
ATOM 4077 N N . ASN B 1 227 ? -34.844 17.031 7.242 1 86.94 227 ASN B N 1
ATOM 4078 C CA . ASN B 1 227 ? -35.25 17.109 8.641 1 86.94 227 ASN B CA 1
ATOM 4079 C C . ASN B 1 227 ? -35.594 18.547 9.039 1 86.94 227 ASN B C 1
ATOM 4081 O O . ASN B 1 227 ? -36.562 18.766 9.75 1 86.94 227 ASN B O 1
ATOM 4085 N N . ARG B 1 228 ? -34.812 19.5 8.648 1 85 228 ARG B N 1
ATOM 4086 C CA . ARG B 1 228 ? -35.094 20.906 8.938 1 85 228 ARG B CA 1
ATOM 4087 C C . ARG B 1 228 ? -36.406 21.344 8.352 1 85 228 ARG B C 1
ATOM 4089 O O . ARG B 1 228 ? -37.219 22.016 9.023 1 85 228 ARG B O 1
ATOM 4096 N N . LYS B 1 229 ? -36.594 20.891 7.137 1 86.38 229 LYS B N 1
ATOM 4097 C CA . LYS B 1 229 ? -37.844 21.25 6.469 1 86.38 229 LYS B CA 1
ATOM 4098 C C . LYS B 1 229 ? -39.062 20.625 7.16 1 86.38 229 LYS B C 1
ATOM 4100 O O . LYS B 1 229 ? -40.094 21.266 7.281 1 86.38 229 LYS B O 1
ATOM 4105 N N . ARG B 1 230 ? -38.938 19.406 7.566 1 88.94 230 ARG B N 1
ATOM 4106 C CA . ARG B 1 230 ? -40.031 18.688 8.227 1 88.94 230 ARG B CA 1
ATOM 4107 C C . ARG B 1 230 ? -40.406 19.359 9.539 1 88.94 230 ARG B C 1
ATOM 4109 O O . ARG B 1 230 ? -41.562 19.297 9.953 1 88.94 230 ARG B O 1
ATOM 4116 N N . ARG B 1 231 ? -39.469 19.969 10.18 1 89.44 231 ARG B N 1
ATOM 4117 C CA . ARG B 1 231 ? -39.719 20.625 11.461 1 89.44 231 ARG B CA 1
ATOM 4118 C C . ARG B 1 231 ? -40.375 21.984 11.258 1 89.44 231 ARG B C 1
ATOM 4120 O O . ARG B 1 231 ? -40.719 22.656 12.219 1 89.44 231 ARG B O 1
ATOM 4127 N N . GLY B 1 232 ? -40.531 22.391 9.938 1 78.19 232 GLY B N 1
ATOM 4128 C CA . GLY B 1 232 ? -41.188 23.656 9.641 1 78.19 232 GLY B CA 1
ATOM 4129 C C . GLY B 1 232 ? -40.5 24.844 10.281 1 78.19 232 GLY B C 1
ATOM 4130 O O . GLY B 1 232 ? -39.281 25.062 10.086 1 78.19 232 GLY B O 1
ATOM 4131 N N . LYS B 1 233 ? -41.281 25.594 11.008 1 80.19 233 LYS B N 1
ATOM 4132 C CA . LYS B 1 233 ? -40.719 26.781 11.672 1 80.19 233 LYS B CA 1
ATOM 4133 C C . LYS B 1 233 ? -39.656 26.406 12.688 1 80.19 233 LYS B C 1
ATOM 4135 O O . LYS B 1 233 ? -38.719 27.172 12.938 1 80.19 233 LYS B O 1
ATOM 4140 N N . GLY B 1 234 ? -39.688 25.25 13.25 1 81.31 234 GLY B N 1
ATOM 4141 C CA . GLY B 1 234 ? -38.75 24.734 14.242 1 81.31 234 GLY B CA 1
ATOM 4142 C C . GLY B 1 234 ? -37.406 24.328 13.656 1 81.31 234 GLY B C 1
ATOM 4143 O O . GLY B 1 234 ? -36.438 24.125 14.383 1 81.31 234 GLY B O 1
ATOM 4144 N N . GLY B 1 235 ? -37.375 24.125 12.383 1 80 235 GLY B N 1
ATOM 4145 C CA . GLY B 1 235 ? -36.156 23.688 11.727 1 80 235 GLY B CA 1
ATOM 4146 C C . GLY B 1 235 ? -35.125 24.797 11.547 1 80 235 GLY B C 1
ATOM 4147 O O . GLY B 1 235 ? -33.969 24.547 11.289 1 80 235 GLY B O 1
ATOM 4148 N N . GLY B 1 236 ? -35.562 26.062 11.695 1 79.38 236 GLY B N 1
ATOM 4149 C CA . GLY B 1 236 ? -34.656 27.203 11.586 1 79.38 236 GLY B CA 1
ATOM 4150 C C . GLY B 1 236 ? -34.25 27.5 10.148 1 79.38 236 GLY B C 1
ATOM 4151 O O . GLY B 1 236 ? -34.75 26.875 9.211 1 79.38 236 GLY B O 1
ATOM 4152 N N . ARG B 1 237 ? -33.438 28.516 9.93 1 81.75 237 ARG B N 1
ATOM 4153 C CA . ARG B 1 237 ? -32.969 28.906 8.617 1 81.75 237 ARG B CA 1
ATOM 4154 C C . ARG B 1 237 ? -31.797 28.031 8.172 1 81.75 237 ARG B C 1
ATOM 4156 O O . ARG B 1 237 ? -30.984 27.609 9 1 81.75 237 ARG B O 1
ATOM 4163 N N . PRO B 1 238 ? -31.766 27.719 6.902 1 84.31 238 PRO B N 1
ATOM 4164 C CA . PRO B 1 238 ? -30.594 26.984 6.414 1 84.31 238 PRO B CA 1
ATOM 4165 C C . PRO B 1 238 ? -29.281 27.719 6.668 1 84.31 238 PRO B C 1
ATOM 4167 O O . PRO B 1 238 ? -29.234 28.953 6.605 1 84.31 238 PRO B O 1
ATOM 4170 N N . PRO B 1 239 ? -28.312 26.984 7.012 1 85.38 239 PRO B N 1
ATOM 4171 C CA . PRO B 1 239 ? -27.016 27.625 7.152 1 85.38 239 PRO B CA 1
ATOM 4172 C C . PRO B 1 239 ? -26.5 28.219 5.84 1 85.38 239 PRO B C 1
ATOM 4174 O O . PRO B 1 239 ? -26.812 27.703 4.762 1 85.38 239 PRO B O 1
ATOM 4177 N N . ALA B 1 240 ? -25.875 29.312 5.949 1 87.25 240 ALA B N 1
ATOM 4178 C CA . ALA B 1 240 ? -25.281 29.953 4.766 1 87.25 240 ALA B CA 1
ATOM 4179 C C . ALA B 1 240 ? -24.25 29.031 4.109 1 87.25 240 ALA B C 1
ATOM 4181 O O . ALA B 1 240 ? -23.484 28.359 4.797 1 87.25 240 ALA B O 1
ATOM 4182 N N . PHE B 1 241 ? -24.359 28.953 2.807 1 93.19 241 PHE B N 1
ATOM 4183 C CA . PHE B 1 241 ? -23.406 28.141 2.062 1 93.19 241 PHE B CA 1
ATOM 4184 C C . PHE B 1 241 ? -22.938 28.875 0.807 1 93.19 241 PHE B C 1
ATOM 4186 O O . PHE B 1 241 ? -23.75 29.219 -0.057 1 93.19 241 PHE B O 1
ATOM 4193 N N . ASP B 1 242 ? -21.703 29.125 0.705 1 94.38 242 ASP B N 1
ATOM 4194 C CA . ASP B 1 242 ? -21.094 29.781 -0.443 1 94.38 242 ASP B CA 1
ATOM 4195 C C . ASP B 1 242 ? -20.453 28.766 -1.389 1 94.38 242 ASP B C 1
ATOM 4197 O O . ASP B 1 242 ? -19.328 28.328 -1.18 1 94.38 242 ASP B O 1
ATOM 4201 N N . ARG B 1 243 ? -21.078 28.516 -2.494 1 94.81 243 ARG B N 1
ATOM 4202 C CA . ARG B 1 243 ? -20.656 27.484 -3.443 1 94.81 243 ARG B CA 1
ATOM 4203 C C . ARG B 1 243 ? -19.312 27.844 -4.082 1 94.81 243 ARG B C 1
ATOM 4205 O O . ARG B 1 243 ? -18.484 26.969 -4.352 1 94.81 243 ARG B O 1
ATOM 4212 N N . GLN B 1 244 ? -19.203 29.078 -4.387 1 96.81 244 GLN B N 1
ATOM 4213 C CA . GLN B 1 244 ? -17.953 29.516 -5.012 1 96.81 244 GLN B CA 1
ATOM 4214 C C . GLN B 1 244 ? -16.766 29.328 -4.074 1 96.81 244 GLN B C 1
ATOM 4216 O O . GLN B 1 244 ? -15.719 28.828 -4.477 1 96.81 244 GLN B O 1
ATOM 4221 N N . ASP B 1 245 ? -16.922 29.688 -2.824 1 96.81 245 ASP B N 1
ATOM 4222 C CA . ASP B 1 245 ? -15.875 29.531 -1.824 1 96.81 245 ASP B CA 1
ATOM 4223 C C . ASP B 1 245 ? -15.547 28.047 -1.613 1 96.81 245 ASP B C 1
ATOM 4225 O O . ASP B 1 245 ? -14.383 27.688 -1.415 1 96.81 245 ASP B O 1
ATOM 4229 N N . TYR B 1 246 ? -16.562 27.234 -1.738 1 97.69 246 TYR B N 1
ATOM 4230 C CA . TYR B 1 246 ? -16.438 25.812 -1.474 1 97.69 246 TYR B CA 1
ATOM 4231 C C . TYR B 1 246 ? -15.43 25.172 -2.43 1 97.69 246 TYR B C 1
ATOM 4233 O O . TYR B 1 246 ? -14.773 24.188 -2.08 1 97.69 246 TYR B O 1
ATOM 4241 N N . LYS B 1 247 ? -15.289 25.688 -3.633 1 97.38 247 LYS B N 1
ATOM 4242 C CA . LYS B 1 247 ? -14.367 25.156 -4.629 1 97.38 247 LYS B CA 1
ATOM 4243 C C . LYS B 1 247 ? -12.93 25.172 -4.117 1 97.38 247 LYS B C 1
ATOM 4245 O O . LYS B 1 247 ? -12.109 24.344 -4.516 1 97.38 247 LYS B O 1
ATOM 4250 N N . ALA B 1 248 ? -12.664 26.047 -3.229 1 97.88 248 ALA B N 1
ATOM 4251 C CA . ALA B 1 248 ? -11.32 26.203 -2.682 1 97.88 248 ALA B CA 1
ATOM 4252 C C . ALA B 1 248 ? -10.945 25 -1.815 1 97.88 248 ALA B C 1
ATOM 4254 O O . ALA B 1 248 ? -9.773 24.781 -1.502 1 97.88 248 ALA B O 1
ATOM 4255 N N . ARG B 1 249 ? -11.938 24.172 -1.446 1 97.44 249 ARG B N 1
ATOM 4256 C CA . ARG B 1 249 ? -11.695 22.984 -0.635 1 97.44 249 ARG B CA 1
ATOM 4257 C C . ARG B 1 249 ? -10.75 22.031 -1.347 1 97.44 249 ARG B C 1
ATOM 4259 O O . ARG B 1 249 ? -10.164 21.141 -0.715 1 97.44 249 ARG B O 1
ATOM 4266 N N . HIS B 1 250 ? -10.578 22.156 -2.609 1 97.44 250 HIS B N 1
ATOM 4267 C CA . HIS B 1 250 ? -9.719 21.297 -3.418 1 97.44 250 HIS B CA 1
ATOM 4268 C C . HIS B 1 250 ? -8.297 21.297 -2.883 1 97.44 250 HIS B C 1
ATOM 4270 O O . HIS B 1 250 ? -7.566 20.312 -3.068 1 97.44 250 HIS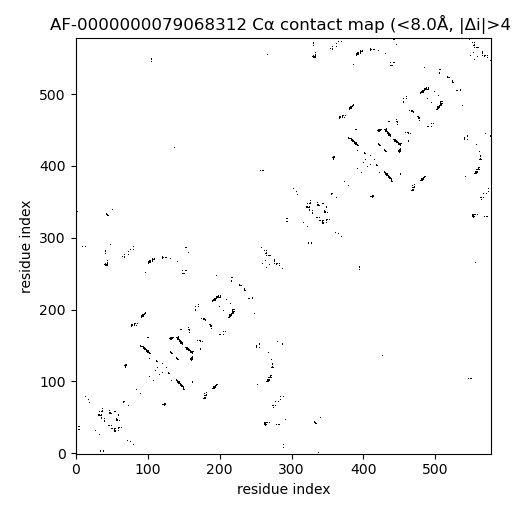 B O 1
ATOM 4276 N N . ALA B 1 251 ? -7.941 22.297 -2.145 1 97.75 251 ALA B N 1
ATOM 4277 C CA . ALA B 1 251 ? -6.598 22.406 -1.586 1 97.75 251 ALA B CA 1
ATOM 4278 C C . ALA B 1 251 ? -6.273 21.234 -0.669 1 97.75 251 ALA B C 1
ATOM 4280 O O . ALA B 1 251 ? -5.156 20.719 -0.684 1 97.75 251 ALA B O 1
ATOM 4281 N N . VAL B 1 252 ? -7.262 20.828 0.13 1 98.12 252 VAL B N 1
ATOM 4282 C CA . VAL B 1 252 ? -6.996 19.75 1.072 1 98.12 252 VAL B CA 1
ATOM 4283 C C . VAL B 1 252 ? -6.895 18.422 0.322 1 98.12 252 VAL B C 1
ATOM 4285 O O . VAL B 1 252 ? -6.121 17.531 0.705 1 98.12 252 VAL B O 1
ATOM 4288 N N . GLU B 1 253 ? -7.691 18.266 -0.754 1 96.5 253 GLU B N 1
ATOM 4289 C CA . GLU B 1 253 ? -7.555 17.078 -1.589 1 96.5 253 GLU B CA 1
ATOM 4290 C C . GLU B 1 253 ? -6.156 16.984 -2.193 1 96.5 253 GLU B C 1
ATOM 4292 O O . GLU B 1 253 ? -5.543 15.914 -2.184 1 96.5 253 GLU B O 1
ATOM 4297 N N . CYS B 1 254 ? -5.648 18.078 -2.646 1 97.56 254 CYS B N 1
ATOM 4298 C CA . CYS B 1 254 ? -4.293 18.141 -3.189 1 97.56 254 CYS B CA 1
ATOM 4299 C C . CYS B 1 254 ? -3.258 17.875 -2.1 1 97.56 254 CYS B C 1
ATOM 4301 O O . CYS B 1 254 ? -2.268 17.188 -2.326 1 97.56 254 CYS B O 1
ATOM 4303 N N . GLY B 1 255 ? -3.475 18.469 -0.934 1 98.06 255 GLY B N 1
ATOM 4304 C CA . GLY B 1 255 ? -2.578 18.234 0.188 1 98.06 255 GLY B CA 1
ATOM 4305 C C . GLY B 1 255 ? -2.48 16.766 0.579 1 98.06 255 GLY B C 1
ATOM 4306 O O . GLY B 1 255 ? -1.385 16.25 0.807 1 98.06 255 GLY B O 1
ATOM 4307 N N . ILE B 1 256 ? -3.609 16.125 0.628 1 97.81 256 ILE B N 1
ATOM 4308 C CA . ILE B 1 256 ? -3.66 14.695 0.936 1 97.81 256 ILE B CA 1
ATOM 4309 C C . ILE B 1 256 ? -2.889 13.906 -0.123 1 97.81 256 ILE B C 1
ATOM 4311 O O . ILE B 1 256 ? -2.092 13.023 0.207 1 97.81 256 ILE B O 1
ATOM 4315 N N . ASN B 1 257 ? -3.104 14.273 -1.374 1 95.88 257 ASN B N 1
ATOM 4316 C CA . ASN B 1 257 ? -2.404 13.602 -2.465 1 95.88 257 ASN B CA 1
ATOM 4317 C C . ASN B 1 257 ? -0.893 13.789 -2.359 1 95.88 257 ASN B C 1
ATOM 4319 O O . ASN B 1 257 ? -0.131 12.852 -2.617 1 95.88 257 ASN B O 1
ATOM 4323 N N . ARG B 1 258 ? -0.487 14.914 -1.984 1 97.5 258 ARG B N 1
ATOM 4324 C CA . ARG B 1 258 ? 0.938 15.188 -1.826 1 97.5 258 ARG B CA 1
ATOM 4325 C C . ARG B 1 258 ? 1.539 14.336 -0.715 1 97.5 258 ARG B C 1
ATOM 4327 O O . ARG B 1 258 ? 2.625 13.773 -0.875 1 97.5 258 ARG B O 1
ATOM 4334 N N . LEU B 1 259 ? 0.839 14.273 0.388 1 98.06 259 LEU B N 1
ATOM 4335 C CA . LEU B 1 259 ? 1.325 13.453 1.489 1 98.06 259 LEU B CA 1
ATOM 4336 C C . LEU B 1 259 ? 1.415 11.984 1.074 1 98.06 259 LEU B C 1
ATOM 4338 O O . LEU B 1 259 ? 2.371 11.297 1.431 1 98.06 259 LEU B O 1
ATOM 4342 N N . LYS B 1 260 ? 0.506 11.539 0.232 1 96.88 260 LYS B N 1
ATOM 4343 C CA . LYS B 1 260 ? 0.416 10.133 -0.15 1 96.88 260 LYS B CA 1
ATOM 4344 C C . LYS B 1 260 ? 1.391 9.805 -1.277 1 96.88 260 LYS B C 1
ATOM 4346 O O . LYS B 1 260 ? 1.487 8.656 -1.708 1 96.88 260 LYS B O 1
ATOM 4351 N N . ARG B 1 261 ? 2.092 10.836 -1.783 1 96.19 261 ARG B N 1
ATOM 4352 C CA . ARG B 1 261 ? 3.227 10.508 -2.641 1 96.19 261 ARG B CA 1
ATOM 4353 C C . ARG B 1 261 ? 4.246 9.648 -1.898 1 96.19 261 ARG B C 1
ATOM 4355 O O . ARG B 1 261 ? 4.98 8.883 -2.518 1 96.19 261 ARG B O 1
ATOM 4362 N N . ASN B 1 262 ? 4.297 9.883 -0.609 1 97.81 262 ASN B N 1
ATOM 4363 C CA . ASN B 1 262 ? 5.121 9.031 0.246 1 97.81 262 ASN B CA 1
ATOM 4364 C C . ASN B 1 262 ? 4.469 7.676 0.486 1 97.81 262 ASN B C 1
ATOM 4366 O O . ASN B 1 262 ? 3.395 7.598 1.085 1 97.81 262 ASN B O 1
ATOM 4370 N N . ARG B 1 263 ? 5.125 6.637 0.07 1 97.31 263 ARG B N 1
ATOM 4371 C CA . ARG B 1 263 ? 4.523 5.309 0.075 1 97.31 263 ARG B CA 1
ATOM 4372 C C . ARG B 1 263 ? 4.227 4.848 1.498 1 97.31 263 ARG B C 1
ATOM 4374 O O . ARG B 1 263 ? 3.248 4.137 1.735 1 97.31 263 ARG B O 1
ATOM 4381 N N . ALA B 1 264 ? 4.988 5.34 2.492 1 97.69 264 ALA B N 1
ATOM 4382 C CA . ALA B 1 264 ? 4.762 4.941 3.879 1 97.69 264 ALA B CA 1
ATOM 4383 C C . ALA B 1 264 ? 3.547 5.656 4.465 1 97.69 264 ALA B C 1
ATOM 4385 O O . ALA B 1 264 ? 3.037 5.27 5.52 1 97.69 264 ALA B O 1
ATOM 4386 N N . VAL B 1 265 ? 3.123 6.711 3.777 1 97.88 265 VAL B N 1
ATOM 4387 C CA . VAL B 1 265 ? 1.894 7.387 4.176 1 97.88 265 VAL B CA 1
ATOM 4388 C C . VAL B 1 265 ? 0.701 6.75 3.467 1 97.88 265 VAL B C 1
ATOM 4390 O O . VAL B 1 265 ? -0.36 6.562 4.07 1 97.88 265 VAL B O 1
ATOM 4393 N N . ALA B 1 266 ? 0.921 6.375 2.227 1 96.44 266 ALA B N 1
ATOM 4394 C CA . ALA B 1 266 ? -0.148 5.824 1.399 1 96.44 266 ALA B CA 1
ATOM 4395 C C . ALA B 1 266 ? -0.577 4.449 1.903 1 96.44 266 ALA B C 1
ATOM 4397 O O . ALA B 1 266 ? -1.744 4.07 1.777 1 96.44 266 ALA B O 1
ATOM 4398 N N . THR B 1 267 ? 0.35 3.74 2.414 1 95.69 267 THR B N 1
ATOM 4399 C CA . THR B 1 267 ? 0.117 2.428 3.004 1 95.69 267 THR B CA 1
ATOM 4400 C C . THR B 1 267 ? 0.796 2.318 4.363 1 95.69 267 THR B C 1
ATOM 4402 O O . THR B 1 267 ? 1.994 2.58 4.488 1 95.69 267 THR B O 1
ATOM 4405 N N . ARG B 1 268 ? -0.012 1.942 5.32 1 96.06 268 ARG B N 1
ATOM 4406 C CA . ARG B 1 268 ? 0.541 1.84 6.668 1 96.06 268 ARG B CA 1
ATOM 4407 C C . ARG B 1 268 ? 1.332 0.548 6.836 1 96.06 268 ARG B C 1
ATOM 4409 O O . ARG B 1 268 ? 0.783 -0.546 6.691 1 96.06 268 ARG B O 1
ATOM 4416 N N . PHE B 1 269 ? 2.59 0.704 7.176 1 95.38 269 PHE B N 1
ATOM 4417 C CA . PHE B 1 269 ? 3.451 -0.432 7.484 1 95.38 269 PHE B CA 1
ATOM 4418 C C . PHE B 1 269 ? 3.756 -0.489 8.977 1 95.38 269 PHE B C 1
ATOM 4420 O O . PHE B 1 269 ? 4.199 -1.521 9.484 1 95.38 269 PHE B O 1
ATOM 4427 N N . ASP B 1 270 ? 3.539 0.629 9.695 1 92.94 270 ASP B N 1
ATOM 4428 C CA . ASP B 1 270 ? 3.838 0.729 11.117 1 92.94 270 ASP B CA 1
ATOM 4429 C C . ASP B 1 270 ? 2.791 -0.008 11.953 1 92.94 270 ASP B C 1
ATOM 4431 O O . ASP B 1 270 ? 1.592 0.099 11.688 1 92.94 270 ASP B O 1
ATOM 4435 N N . LYS B 1 271 ? 3.221 -0.683 12.938 1 91.81 271 LYS B N 1
ATOM 4436 C CA . LYS B 1 271 ? 2.32 -1.432 13.812 1 91.81 271 LYS B CA 1
ATOM 4437 C C . LYS B 1 271 ? 1.588 -0.5 14.773 1 91.81 271 LYS B C 1
ATOM 4439 O O . LYS B 1 271 ? 0.429 -0.741 15.117 1 91.81 271 LYS B O 1
ATOM 4444 N N . LEU B 1 272 ? 2.287 0.539 15.18 1 93.88 272 LEU B N 1
ATOM 4445 C CA . LEU B 1 272 ? 1.746 1.44 16.188 1 93.88 272 LEU B CA 1
ATOM 4446 C C . LEU B 1 272 ? 1.312 2.762 15.562 1 93.88 272 LEU B C 1
ATOM 4448 O O . LEU B 1 272 ? 1.779 3.125 14.484 1 93.88 272 LEU B O 1
ATOM 4452 N N . ALA B 1 273 ? 0.413 3.422 16.25 1 94.5 273 ALA B N 1
ATOM 4453 C CA . ALA B 1 273 ? -0.139 4.68 15.758 1 94.5 273 ALA B CA 1
ATOM 4454 C C . ALA B 1 273 ? 0.901 5.797 15.812 1 94.5 273 ALA B C 1
ATOM 4456 O O . ALA B 1 273 ? 0.99 6.617 14.898 1 94.5 273 ALA B O 1
ATOM 4457 N N . LEU B 1 274 ? 1.621 5.855 16.875 1 95.44 274 LEU B N 1
ATOM 4458 C CA . LEU B 1 274 ? 2.533 6.973 17.078 1 95.44 274 LEU B CA 1
ATOM 4459 C C . LEU B 1 274 ? 3.652 6.969 16.047 1 95.44 274 LEU B C 1
ATOM 4461 O O . LEU B 1 274 ? 3.963 8.008 15.461 1 95.44 274 LEU B O 1
ATOM 4465 N N . PRO B 1 275 ? 4.223 5.816 15.781 1 95.75 275 PRO B N 1
ATOM 4466 C CA . PRO B 1 275 ? 5.199 5.797 14.688 1 95.75 275 PRO B CA 1
ATOM 4467 C C . PRO B 1 275 ? 4.586 6.188 13.344 1 95.75 275 PRO B C 1
ATOM 4469 O O . PRO B 1 275 ? 5.227 6.871 12.547 1 95.75 275 PRO B O 1
ATOM 4472 N N . LEU B 1 276 ? 3.381 5.738 13.086 1 96.69 276 LEU B N 1
ATOM 4473 C CA . LEU B 1 276 ? 2.711 6.148 11.859 1 96.69 276 LEU B CA 1
ATOM 4474 C C . LEU B 1 276 ? 2.518 7.66 11.82 1 96.69 276 LEU B C 1
ATOM 4476 O O . LEU B 1 276 ? 2.762 8.297 10.797 1 96.69 276 LEU B O 1
ATOM 4480 N N . GLU B 1 277 ? 2.053 8.203 12.906 1 97 277 GLU B N 1
ATOM 4481 C CA . GLU B 1 277 ? 1.874 9.648 12.969 1 97 277 GLU B CA 1
ATOM 4482 C C . GLU B 1 277 ? 3.186 10.383 12.688 1 97 277 GLU B C 1
ATOM 4484 O O . GLU B 1 277 ? 3.201 11.383 11.977 1 97 277 GLU B O 1
ATOM 4489 N N . ALA B 1 278 ? 4.262 9.891 13.281 1 98 278 ALA B N 1
ATOM 4490 C CA . ALA B 1 278 ? 5.574 10.469 13.008 1 98 278 ALA B CA 1
ATOM 4491 C C . ALA B 1 278 ? 5.895 10.414 11.516 1 98 278 ALA B C 1
ATOM 4493 O O . ALA B 1 278 ? 6.422 11.375 10.953 1 98 278 ALA B O 1
ATOM 4494 N N . THR B 1 279 ? 5.59 9.305 10.875 1 98.44 279 THR B N 1
ATOM 4495 C CA . THR B 1 279 ? 5.785 9.148 9.438 1 98.44 279 THR B CA 1
ATOM 4496 C C . THR B 1 279 ? 5.027 10.227 8.672 1 98.44 279 THR B C 1
ATOM 4498 O O . THR B 1 279 ? 5.582 10.859 7.773 1 98.44 279 THR B O 1
ATOM 4501 N N . VAL B 1 280 ? 3.814 10.484 9.031 1 98.62 280 VAL B N 1
ATOM 4502 C CA . VAL B 1 280 ? 2.984 11.484 8.375 1 98.62 280 VAL B CA 1
ATOM 4503 C C . VAL B 1 280 ? 3.557 12.875 8.633 1 98.62 280 VAL B C 1
ATOM 4505 O O . VAL B 1 280 ? 3.605 13.711 7.73 1 98.62 280 VAL B O 1
ATOM 4508 N N . LEU B 1 281 ? 3.992 13.109 9.867 1 98.5 281 LEU B N 1
ATOM 4509 C CA . LEU B 1 281 ? 4.586 14.391 10.227 1 98.5 281 LEU B CA 1
ATOM 4510 C C . LEU B 1 281 ? 5.84 14.664 9.406 1 98.5 281 LEU B C 1
ATOM 4512 O O . LEU B 1 281 ? 6.062 15.789 8.961 1 98.5 281 LEU B O 1
ATOM 4516 N N . ILE B 1 282 ? 6.629 13.68 9.211 1 98.69 282 ILE B N 1
ATOM 4517 C CA . ILE B 1 282 ? 7.855 13.828 8.438 1 98.69 282 ILE B CA 1
ATOM 4518 C C . ILE B 1 282 ? 7.508 14.188 6.992 1 98.69 282 ILE B C 1
ATOM 4520 O O . ILE B 1 282 ? 8.156 15.039 6.383 1 98.69 282 ILE B O 1
ATOM 4524 N N . ALA B 1 283 ? 6.492 13.5 6.445 1 98.62 283 ALA B N 1
ATOM 4525 C CA . ALA B 1 283 ? 6.008 13.875 5.121 1 98.62 283 ALA B CA 1
ATOM 4526 C C . ALA B 1 283 ? 5.547 15.328 5.094 1 98.62 283 ALA B C 1
ATOM 4528 O O . ALA B 1 283 ? 5.84 16.062 4.148 1 98.62 283 ALA B O 1
ATOM 4529 N N . ALA B 1 284 ? 4.824 15.742 6.125 1 98.69 284 ALA B N 1
ATOM 4530 C CA . ALA B 1 284 ? 4.34 17.109 6.227 1 98.69 284 ALA B CA 1
ATOM 4531 C C . ALA B 1 284 ? 5.5 18.109 6.312 1 98.69 284 ALA B C 1
ATOM 4533 O O . ALA B 1 284 ? 5.465 19.172 5.695 1 98.69 284 ALA B O 1
ATOM 4534 N N . ILE B 1 285 ? 6.5 17.75 7.137 1 98.62 285 ILE B N 1
ATOM 4535 C CA . ILE B 1 285 ? 7.707 18.562 7.242 1 98.62 285 ILE B CA 1
ATOM 4536 C C . ILE B 1 285 ? 8.312 18.766 5.855 1 98.62 285 ILE B C 1
ATOM 4538 O O . ILE B 1 285 ? 8.711 19.891 5.508 1 98.62 285 ILE B O 1
ATOM 4542 N N . GLY B 1 286 ? 8.32 17.719 5.07 1 97.94 286 GLY B N 1
ATOM 4543 C CA . GLY B 1 286 ? 8.805 17.812 3.705 1 97.94 286 GLY B CA 1
ATOM 4544 C C . GLY B 1 286 ? 8.031 18.828 2.875 1 97.94 286 GLY B C 1
ATOM 4545 O O . GLY B 1 286 ? 8.609 19.547 2.055 1 97.94 286 GLY B O 1
ATOM 4546 N N . GLU B 1 287 ? 6.746 18.922 3.07 1 97.62 287 GLU B N 1
ATOM 4547 C CA . GLU B 1 287 ? 5.898 19.844 2.324 1 97.62 287 GLU B CA 1
ATOM 4548 C C . GLU B 1 287 ? 6.199 21.297 2.701 1 97.62 287 GLU B C 1
ATOM 4550 O O . GLU B 1 287 ? 6.039 22.203 1.88 1 97.62 287 GLU B O 1
ATOM 4555 N N . TRP B 1 288 ? 6.629 21.5 3.922 1 97.94 288 TRP B N 1
ATOM 4556 C CA . TRP B 1 288 ? 6.891 22.859 4.391 1 97.94 288 TRP B CA 1
ATOM 4557 C C . TRP B 1 288 ? 8.328 23.281 4.082 1 97.94 288 TRP B C 1
ATOM 4559 O O . TRP B 1 288 ? 8.68 24.453 4.207 1 97.94 288 TRP B O 1
ATOM 4569 N N . LEU B 1 289 ? 9.211 22.297 3.766 1 96.69 289 LEU B N 1
ATOM 4570 C CA . LEU B 1 289 ? 10.586 22.578 3.365 1 96.69 289 LEU B CA 1
ATOM 4571 C C . LEU B 1 289 ? 10.648 22.969 1.89 1 96.69 289 LEU B C 1
ATOM 4573 O O . LEU B 1 289 ? 11.43 23.844 1.503 1 96.69 289 LEU B O 1
#

Nearest PDB structures (foldseek):
  7po2-assembly1_7  TM=5.779E-01  e=6.506E+00  Homo sapiens
  7unr-assembly1_x  TM=4.141E-01  e=6.878E+00  Pseudomonas aeruginosa PAO1
  5m34-assembly2_B  TM=3.529E-01  e=4.407E+00  Escherichia coli K-12
  7ut1-assembly1_g  TM=3.885E-01  e=3.645E-01  Mouse mammary tumor virus
  7unr-assembly1_x  TM=4.141E-01  e=8.178E+00  Pseudomonas aeruginosa PAO1

Foldseek 3Di:
DDPQAQDPVRCVVQVVQADDPDDDDDDDPVSLLLRQLRVCQQAVDDLCPGDCSSPHSCVSVVVLQVCLQAVVLVSSLQQLLQVCVVVVNFQLAKEKDKDKAAADPLLADDDLPLVPPPDRSHHPDHFDSCLQWDQDVVGIIKMKIFMDTLQLATQFIDIHYRVDQRQVCVVVRLQSRWHDHPDDDGTDRAGQEYEYEQSNVDPVNVVVCVVSNHHYAYDHDPVLVVVLVVCPVNSDDDDDHDPVVNVSSVSNVVSLVQLVSRVCLNHPHHNGNSSSVSSSSSSSSVVSD/DDPQADDPVRCVVQVVQADDPDDDDDDDPVSLLLRQLRVCQQPVDDLCPGDCSSPHSCVSVVVLQVCLQAVVLVSSLQQLLQVCVVVVNFQLAKEKDKDKAAADPLLADPPLPLVPPPDRSHHPDDFDSVLQWDQDPVGIIKMKIFMDTLQLATQFIDIHYRVDQRQVCVVVRLQSRWHDHPDDDGTDRAGQEYEYEQSNVDPVNVVVCVVSNHHYAYDHDPVLVVVLVVCPVVSDDDDDHDPVVNVSSVSNVVSLVQLVSRVCLNHPHHNGNSSSVSSSSSSSSVVSD

Solvent-accessible surface area (backbone atoms only — not comparable to full-atom values): 31003 Å² total; per-residue (Å²): 131,62,87,86,45,73,48,71,69,43,40,65,65,47,59,78,66,50,82,82,80,84,84,77,75,79,71,69,63,58,66,42,28,50,34,38,47,50,44,38,34,42,29,37,35,55,63,87,68,50,51,66,90,40,41,60,42,64,61,31,48,46,49,55,50,49,30,53,22,70,41,46,56,64,48,47,41,31,52,50,44,16,54,35,46,74,70,65,64,59,44,52,44,29,14,44,55,69,47,79,20,44,43,42,77,76,17,56,74,62,64,75,55,56,81,72,42,92,68,58,77,40,58,77,51,78,63,54,82,61,26,31,48,28,66,35,99,67,35,51,16,23,24,44,35,34,29,12,23,56,84,27,40,68,60,24,74,42,72,34,26,30,57,59,68,74,41,80,52,46,63,60,35,51,68,55,27,58,31,46,49,93,55,90,66,72,52,52,51,77,48,62,26,41,27,37,53,48,73,52,47,48,68,66,52,51,52,53,31,54,75,70,66,29,44,66,34,41,47,74,42,68,66,58,52,50,53,28,56,72,46,47,84,77,36,61,77,79,76,73,66,53,70,76,66,46,61,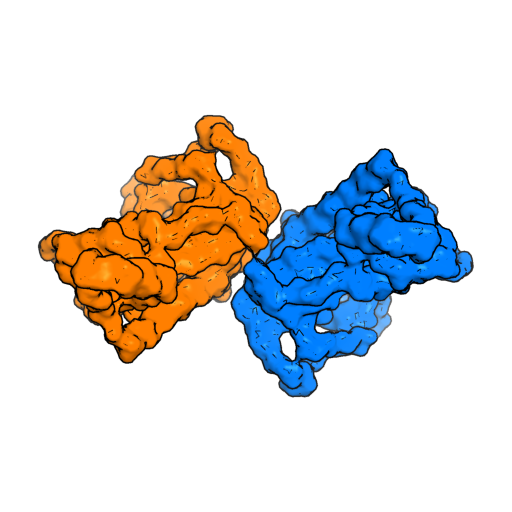61,40,53,22,29,59,52,25,51,52,56,44,40,65,20,35,36,50,44,33,31,60,53,45,44,35,57,63,40,47,44,47,46,48,51,45,43,38,57,68,73,92,132,63,88,85,45,72,47,73,66,42,42,64,65,47,57,79,66,49,83,82,80,85,84,76,74,78,73,68,63,60,65,41,29,50,33,38,47,49,44,36,35,41,30,38,35,56,62,87,68,50,52,66,91,40,40,61,41,65,61,32,48,46,51,54,50,51,31,53,22,70,40,47,54,65,49,46,40,33,52,50,44,16,53,34,46,76,71,65,64,60,44,53,46,28,15,44,54,69,48,78,20,45,43,41,75,75,18,56,72,60,65,77,55,57,79,71,42,91,69,59,79,42,58,77,52,77,64,55,83,62,26,31,48,29,66,36,98,68,34,50,16,24,24,42,35,33,29,12,24,56,83,26,40,70,61,23,74,42,74,34,27,31,57,58,68,73,40,78,52,47,62,60,36,50,67,55,28,59,32,45,50,93,56,90,66,72,52,52,50,77,48,61,26,41,28,38,52,48,73,52,47,46,68,67,52,50,53,52,31,53,75,70,66,30,44,67,34,40,46,76,43,69,66,58,51,51,52,28,57,73,46,47,84,76,35,60,76,78,77,74,65,54,70,75,66,46,61,59,41,52,22,28,58,51,25,52,52,57,45,39,65,20,35,36,52,43,34,31,60,53,45,43,34,55,63,42,47,43,48,44,46,52,45,44,38,57,68,74,92

InterPro domains:
  IPR002559 Transposase IS4-like domain [PF01609] (96-261)
  IPR025161 Insertion element IS402-like domain [PF13340] (6-75)
  IPR052909 Transposase_6_like [PTHR46637] (1-117)

Secondary structure (DSSP, 8-state):
--TTPPPHHHHHHHGGGSPP--SSS--S-HHHHHHHHHHHHHH---GGG--GGG--HHHHHHHHHHHHHHTHHHHHHHHHHHHHHHTT----EEEEEEEEEEEPGGGS---S-GGGSSS-S-SSSPPPTTTT-EEETTEEEEEEEEEE-TTS-EEEEEEEETTS-SSTTHHHHHHT--B--SSSSPPB---SEEE--GGG--HHHHHHHHHTT-EEE-PPPHHHHHHHHHTGGGG-PPPP--HHHHGGGHHHHHHHHHHTTSHHHHEE--SSHHHHHHHHHHHHHHHH-/--TTPPPHHHHHHHGGGSPP--SSS--S-HHHHHHHHHHHHHH---GGG--GGG--HHHHHHHHHHHHHHTHHHHHHHHHHHHHHHTT----EEEEEEEEEEEPGGGS---S-GGGSSS-S-SSSPPPTTTT-EEETTEEEEEEEEEE-TTS-EEEEEEEETTS-SSTTHHHHHHT--B--SSSSPPB---SEEE--GGG--HHHHHHHHHTT-EEE-PPPHHHHHHHHHTGGGG-PPPP--HHHHGGGHHHHHHHHHHTTSHHHHEE--SSHHHHHHHHHHHHHHHH-